Protein AF-0000000072248519 (afdb_homodimer)

Secondary structure (DSSP, 8-state):
-----------GGGGTTSTTSSS-HHHHHHHHHHHHHHHHHHHTTSHHHHTS-HHHHHHHHHT-EEEEE-TT-EEE-TTPPP-EEEEEEEEEEEEEEE-TTS-EEEEEEEETT-EE-HHHHHHTPPPSSEEEEEEEEEEEEEEHHHHHHHHHT-HHHHHHHHHHHHHHHHHHHHHHTTTTTS-HHHHHHHHHHHHHHHH----SS-----B---HHHHHHHTTS-HHHHHHHHHHHHHTTSEEEETTEEEES-HHHHHHHTT-TTS-------/-----------GGGGTTSTTSSS-HHHHHHHHHHHHHHHHHHHTTSHHHHTS-HHHHHHHHHT-EEEEE-TT-EEE-TTPPP-EEEEEEEEEEEEEEE-TTS-EEEEEEEETT-EE-HHHHHHTPPPSSEEEEEEEEEEEEEEHHHHHHHHHT-HHHHHHHHHHHHHHHHHHHHHHTTTTT--HHHHHHHHHHHHHHHH----SS-----B---HHHHHHHTTS-HHHHHHHHHHHHHTTSEEEETTEEEES-HHHHHHHTT-TTS-------

Structure (mmCIF, N/CA/C/O backbone):
data_AF-0000000072248519-model_v1
#
loop_
_entity.id
_entity.type
_entity.pdbx_description
1 polymer 'Transcriptional regulator with cyclic nucleotide-binding domain'
#
loop_
_atom_site.group_PDB
_atom_site.id
_atom_site.type_symbol
_atom_site.label_atom_id
_atom_site.label_alt_id
_atom_site.label_comp_id
_atom_site.label_asym_id
_atom_site.label_entity_id
_atom_site.label_seq_id
_atom_site.pdbx_PDB_ins_code
_atom_site.Cartn_x
_atom_site.Cartn_y
_atom_site.Cartn_z
_atom_site.occupancy
_atom_site.B_iso_or_equiv
_atom_site.auth_seq_id
_atom_site.auth_comp_id
_atom_site.auth_asym_id
_atom_site.auth_atom_id
_atom_site.pdbx_PDB_model_num
ATOM 1 N N . MET A 1 1 ? 15.32 57.062 1.292 1 23.94 1 MET A N 1
ATOM 2 C CA . MET A 1 1 ? 16.125 56.094 2.018 1 23.94 1 MET A CA 1
ATOM 3 C C . MET A 1 1 ? 15.25 55.156 2.809 1 23.94 1 MET A C 1
ATOM 5 O O . MET A 1 1 ? 14.859 55.438 3.941 1 23.94 1 MET A O 1
ATOM 9 N N . LYS A 1 2 ? 14.32 54.531 2.275 1 28.53 2 LYS A N 1
ATOM 10 C CA . LYS A 1 2 ? 13.148 54.094 3.021 1 28.53 2 LYS A CA 1
ATOM 11 C C . LYS A 1 2 ? 13.492 52.938 3.969 1 28.53 2 LYS A C 1
ATOM 13 O O . LYS A 1 2 ? 14.141 51.969 3.568 1 28.53 2 LYS A O 1
ATOM 18 N N . ALA A 1 3 ? 13.492 53.094 5.32 1 28.67 3 ALA A N 1
ATOM 19 C CA . ALA A 1 3 ? 13.859 52.281 6.469 1 28.67 3 ALA A CA 1
ATOM 20 C C . ALA A 1 3 ? 13.156 50.938 6.43 1 28.67 3 ALA A C 1
ATOM 22 O O . ALA A 1 3 ? 11.922 50.875 6.422 1 28.67 3 ALA A O 1
ATOM 23 N N . SER A 1 4 ? 13.672 49.969 5.809 1 25.73 4 SER A N 1
ATOM 24 C CA . SER A 1 4 ? 13.078 48.688 5.457 1 25.73 4 SER A CA 1
ATOM 25 C C . SER A 1 4 ? 12.758 47.844 6.699 1 25.73 4 SER A C 1
ATOM 27 O O . SER A 1 4 ? 13.656 47.531 7.48 1 25.73 4 SER A O 1
ATOM 29 N N . SER A 1 5 ? 11.672 48.062 7.449 1 23.16 5 SER A N 1
ATOM 30 C CA . SER A 1 5 ? 11.273 47.562 8.766 1 23.16 5 SER A CA 1
ATOM 31 C C . SER A 1 5 ? 11.383 46.031 8.844 1 23.16 5 SER A C 1
ATOM 33 O O . SER A 1 5 ? 10.836 45.312 7.996 1 23.16 5 SER A O 1
ATOM 35 N N . ILE A 1 6 ? 12.398 45.469 9.414 1 23.28 6 ILE A N 1
ATOM 36 C CA . ILE A 1 6 ? 12.883 44.094 9.602 1 23.28 6 ILE A CA 1
ATOM 37 C C . ILE A 1 6 ? 11.898 43.312 10.469 1 23.28 6 ILE A C 1
ATOM 39 O O . ILE A 1 6 ? 11.648 43.688 11.617 1 23.28 6 ILE A O 1
ATOM 43 N N . ILE A 1 7 ? 10.836 42.781 9.992 1 24.09 7 ILE A N 1
ATOM 44 C CA . ILE A 1 7 ? 9.828 42.156 10.836 1 24.09 7 ILE A CA 1
ATOM 45 C C . ILE A 1 7 ? 10.438 40.938 11.531 1 24.09 7 ILE A C 1
ATOM 47 O O . ILE A 1 7 ? 10.922 40 10.867 1 24.09 7 ILE A O 1
ATOM 51 N N . GLU A 1 8 ? 10.891 41.031 12.797 1 21.33 8 GLU A N 1
ATOM 52 C CA . GLU A 1 8 ? 11.57 40.094 13.703 1 21.33 8 GLU A CA 1
ATOM 53 C C . GLU A 1 8 ? 10.664 38.938 14.086 1 21.33 8 GLU A C 1
ATOM 55 O O . GLU A 1 8 ? 9.508 39.125 14.453 1 21.33 8 GLU A O 1
ATOM 60 N N . PHE A 1 9 ? 10.906 37.781 13.641 1 23.11 9 PHE A N 1
ATOM 61 C CA . PHE A 1 9 ? 10.156 36.562 13.883 1 23.11 9 PHE A CA 1
ATOM 62 C C . PHE A 1 9 ? 10.43 36.031 15.289 1 23.11 9 PHE A C 1
ATOM 64 O O . PHE A 1 9 ? 11.539 35.562 15.586 1 23.11 9 PHE A O 1
ATOM 71 N N . ARG A 1 10 ? 9.898 36.656 16.375 1 23.86 10 ARG A N 1
ATOM 72 C CA . ARG A 1 10 ? 10.141 36.281 17.766 1 23.86 10 ARG A CA 1
ATOM 73 C C . ARG A 1 10 ? 9.609 34.875 18.062 1 23.86 10 ARG A C 1
ATOM 75 O O . ARG A 1 10 ? 8.555 34.5 17.547 1 23.86 10 ARG A O 1
ATOM 82 N N . ASN A 1 11 ? 10.414 34.062 18.516 1 23.41 11 ASN A N 1
ATOM 83 C CA . ASN A 1 11 ? 10.297 32.688 18.969 1 23.41 11 ASN A CA 1
ATOM 84 C C . ASN A 1 11 ? 9.305 32.531 20.109 1 23.41 11 ASN A C 1
ATOM 86 O O . ASN A 1 11 ? 9.547 33.031 21.219 1 23.41 11 ASN A O 1
ATOM 90 N N . PRO A 1 12 ? 7.977 32.656 20.062 1 24.48 12 PRO A N 1
ATOM 91 C CA . PRO A 1 12 ? 7.141 32.781 21.25 1 24.48 12 PRO A CA 1
ATOM 92 C C . PRO A 1 12 ? 7.164 31.531 22.125 1 24.48 12 PRO A C 1
ATOM 94 O O . PRO A 1 12 ? 6.27 31.344 22.953 1 24.48 12 PRO A O 1
ATOM 97 N N . ILE A 1 13 ? 8.234 30.797 22.266 1 26.22 13 ILE A N 1
ATOM 98 C CA . ILE A 1 13 ? 8.266 29.531 22.984 1 26.22 13 ILE A CA 1
ATOM 99 C C . ILE A 1 13 ? 7.996 29.766 24.469 1 26.22 13 ILE A C 1
ATOM 101 O O . ILE A 1 13 ? 7.363 28.953 25.125 1 26.22 13 ILE A O 1
ATOM 105 N N . SER A 1 14 ? 8.562 30.781 25.141 1 23.7 14 SER A N 1
ATOM 106 C CA . SER A 1 14 ? 8.859 30.797 26.562 1 23.7 14 SER A CA 1
ATOM 107 C C . SER A 1 14 ? 7.578 30.812 27.406 1 23.7 14 SER A C 1
ATOM 109 O O . SER A 1 14 ? 7.582 30.375 28.547 1 23.7 14 SER A O 1
ATOM 111 N N . LYS A 1 15 ? 6.59 31.531 26.969 1 27.16 15 LYS A N 1
ATOM 112 C CA . LYS A 1 15 ? 5.699 31.984 28.031 1 27.16 15 LYS A CA 1
ATOM 113 C C . LYS A 1 15 ? 4.738 30.891 28.453 1 27.16 15 LYS A C 1
ATOM 115 O O . LYS A 1 15 ? 3.938 31.078 29.375 1 27.16 15 LYS A O 1
ATOM 120 N N . TYR A 1 16 ? 4.508 29.812 27.734 1 26.91 16 TYR A N 1
ATOM 121 C CA . TYR A 1 16 ? 3.236 29.188 28.062 1 26.91 16 TYR A CA 1
ATOM 122 C C . TYR A 1 16 ? 3.402 28.188 29.203 1 26.91 16 TYR A C 1
ATOM 124 O O . TYR A 1 16 ? 3.297 26.969 29 1 26.91 16 TYR A O 1
ATOM 132 N N . GLN A 1 17 ? 4.496 28.188 30.016 1 25.94 17 GLN A N 1
ATOM 133 C CA . GLN A 1 17 ? 4.68 27.297 31.172 1 25.94 17 GLN A CA 1
ATOM 134 C C . GLN A 1 17 ? 3.49 27.375 32.125 1 25.94 17 GLN A C 1
ATOM 136 O O . GLN A 1 17 ? 3.018 26.344 32.594 1 25.94 17 GLN A O 1
ATOM 141 N N . ASN A 1 18 ? 3.359 28.531 32.906 1 27.77 18 ASN A N 1
ATOM 142 C CA . ASN A 1 18 ? 2.9 28.578 34.281 1 27.77 18 ASN A CA 1
ATOM 143 C C . ASN A 1 18 ? 1.386 28.422 34.406 1 27.77 18 ASN A C 1
ATOM 145 O O . ASN A 1 18 ? 0.864 28.031 35.438 1 27.77 18 ASN A O 1
ATOM 149 N N . ASP A 1 19 ? 0.563 29.266 33.594 1 29.28 19 ASP A N 1
ATOM 150 C CA . ASP A 1 19 ? -0.68 29.75 34.188 1 29.28 19 ASP A CA 1
ATOM 151 C C . ASP A 1 19 ? -1.777 28.688 34.094 1 29.28 19 ASP A C 1
ATOM 153 O O . ASP A 1 19 ? -2.965 29.016 34.062 1 29.28 19 ASP A O 1
ATOM 157 N N . PHE A 1 20 ? -1.558 27.406 33.75 1 29.73 20 PHE A N 1
ATOM 158 C CA . PHE A 1 20 ? -2.732 26.562 33.594 1 29.73 20 PHE A CA 1
ATOM 159 C C . PHE A 1 20 ? -3.455 26.359 34.906 1 29.73 20 PHE A C 1
ATOM 161 O O . PHE A 1 20 ? -4.328 25.484 35 1 29.73 20 PHE A O 1
ATOM 168 N N . ASP A 1 21 ? -2.975 26.828 35.938 1 32 21 ASP A N 1
ATOM 169 C CA . ASP A 1 21 ? -3.6 26.359 37.188 1 32 21 ASP A CA 1
ATOM 170 C C . ASP A 1 21 ? -5.082 26.719 37.219 1 32 21 ASP A C 1
ATOM 172 O O . ASP A 1 21 ? -5.926 25.875 37.5 1 32 21 ASP A O 1
ATOM 176 N N . GLY A 1 22 ? -5.547 27.891 37.906 1 33.5 22 GLY A N 1
ATOM 177 C CA . GLY A 1 22 ? -6.75 28.172 38.656 1 33.5 22 GLY A CA 1
ATOM 178 C C . GLY A 1 22 ? -7.957 28.469 37.812 1 33.5 22 GLY A C 1
ATOM 179 O O . GLY A 1 22 ? -9.062 27.984 38.062 1 33.5 22 GLY A O 1
ATOM 180 N N . GLY A 1 23 ? -8.195 29.688 37.031 1 34.47 23 GLY A N 1
ATOM 181 C CA . GLY A 1 23 ? -9.336 30.391 36.469 1 34.47 23 GLY A CA 1
ATOM 182 C C . GLY A 1 23 ? -9.688 29.938 35.062 1 34.47 23 GLY A C 1
ATOM 183 O O . GLY A 1 23 ? -10.391 30.641 34.344 1 34.47 23 GLY A O 1
ATOM 184 N N . GLN A 1 24 ? -9.023 28.953 34.094 1 37.66 24 GLN A N 1
ATOM 185 C CA . GLN A 1 24 ? -8.734 28.547 32.719 1 37.66 24 GLN A CA 1
ATOM 186 C C . GLN A 1 24 ? -9.734 27.5 32.25 1 37.66 24 GLN A C 1
ATOM 188 O O . GLN A 1 24 ? -9.578 26.938 31.156 1 37.66 24 GLN A O 1
ATOM 193 N N . SER A 1 25 ? -10.859 27.031 32.594 1 43.28 25 SER A N 1
ATOM 194 C CA . SER A 1 25 ? -11.906 26.078 32.281 1 43.28 25 SER A CA 1
ATOM 195 C C . SER A 1 25 ? -12.656 26.469 31 1 43.28 25 SER A C 1
ATOM 197 O O . SER A 1 25 ? -12.938 25.609 30.156 1 43.28 25 SER A O 1
ATOM 199 N N . SER A 1 26 ? -13.109 27.641 30.797 1 45.44 26 SER A N 1
ATOM 200 C CA . SER A 1 26 ? -13.953 28.062 29.688 1 45.44 26 SER A CA 1
ATOM 201 C C . SER A 1 26 ? -13.172 28.078 28.375 1 45.44 26 SER A C 1
ATOM 203 O O . SER A 1 26 ? -13.695 27.688 27.328 1 45.44 26 SER A O 1
ATOM 205 N N . ASP A 1 27 ? -12.023 28.625 28.328 1 43.19 27 ASP A N 1
ATOM 206 C CA . ASP A 1 27 ? -11.219 28.766 27.125 1 43.19 27 ASP A CA 1
ATOM 207 C C . ASP A 1 27 ? -10.812 27.391 26.578 1 43.19 27 ASP A C 1
ATOM 209 O O . ASP A 1 27 ? -10.758 27.203 25.359 1 43.19 27 ASP A O 1
ATOM 213 N N . HIS A 1 28 ? -10.57 26.438 27.5 1 47.78 28 HIS A N 1
ATOM 214 C CA . HIS A 1 28 ? -10.234 25.094 27.078 1 47.78 28 HIS A CA 1
ATOM 215 C C . HIS A 1 28 ? -11.406 24.438 26.344 1 47.78 28 HIS A C 1
ATOM 217 O O . HIS A 1 28 ? -11.211 23.719 25.359 1 47.78 28 HIS A O 1
ATOM 223 N N . GLN A 1 29 ? -12.625 24.781 26.812 1 54.34 29 GLN A N 1
ATOM 224 C CA . GLN A 1 29 ? -13.82 24.219 26.188 1 54.34 29 GLN A CA 1
ATOM 225 C C . GLN A 1 29 ? -14.023 24.797 24.781 1 54.34 29 GLN A C 1
ATOM 227 O O . GLN A 1 29 ? -14.391 24.078 23.859 1 54.34 29 GLN A O 1
ATOM 232 N N . ILE A 1 30 ? -13.812 26.141 24.641 1 50.31 30 ILE A N 1
ATOM 233 C CA . ILE A 1 30 ? -14 26.812 23.344 1 50.31 30 ILE A CA 1
ATOM 234 C C . ILE A 1 30 ? -12.961 26.297 22.359 1 50.31 30 ILE A C 1
ATOM 236 O O . ILE A 1 30 ? -13.281 26.016 21.203 1 50.31 30 ILE A O 1
ATOM 240 N N . ILE A 1 31 ? -11.727 26.234 22.672 1 56.53 31 ILE A N 1
ATOM 241 C CA . ILE A 1 31 ? -10.648 25.781 21.797 1 56.53 31 ILE A CA 1
ATOM 242 C C . ILE A 1 31 ? -10.883 24.328 21.406 1 56.53 31 ILE A C 1
ATOM 244 O O . ILE A 1 31 ? -10.703 23.969 20.234 1 56.53 31 ILE A O 1
ATOM 248 N N . THR A 1 32 ? -11.414 23.578 22.375 1 69.38 32 THR A N 1
ATOM 249 C CA . THR A 1 32 ? -11.727 22.203 22.047 1 69.38 32 THR A CA 1
ATOM 250 C C . THR A 1 32 ? -12.867 22.125 21.031 1 69.38 32 THR A C 1
ATOM 252 O O . THR A 1 32 ? -12.828 21.297 20.109 1 69.38 32 THR A O 1
ATOM 255 N N . ASN A 1 33 ? -13.648 23.188 21.172 1 77.62 33 ASN A N 1
ATOM 256 C CA . ASN A 1 33 ? -14.797 23.203 20.266 1 77.62 33 ASN A CA 1
ATOM 257 C C . ASN A 1 33 ? -14.375 23.531 18.828 1 77.62 33 ASN A C 1
ATOM 259 O O . ASN A 1 33 ? -14.891 22.938 17.875 1 77.62 33 ASN A O 1
ATOM 263 N N . GLU A 1 34 ? -13.398 24.484 18.75 1 85.31 34 GLU A N 1
ATOM 264 C CA . GLU A 1 34 ? -12.922 24.859 17.422 1 85.31 34 GLU A CA 1
ATOM 265 C C . GLU A 1 34 ? -12.266 23.672 16.719 1 85.31 34 GLU A C 1
ATOM 267 O O . GLU A 1 34 ? -12.492 23.438 15.531 1 85.31 34 GLU A O 1
ATOM 272 N N . PHE A 1 35 ? -11.547 22.984 17.484 1 87.31 35 PHE A N 1
ATOM 273 C CA . PHE A 1 35 ? -10.836 21.844 16.906 1 87.31 35 PHE A CA 1
ATOM 274 C C . PHE A 1 35 ? -11.805 20.703 16.594 1 87.31 35 PHE A C 1
ATOM 276 O O . PHE A 1 35 ? -11.609 19.969 15.617 1 87.31 35 PHE A O 1
ATOM 283 N N . ILE A 1 36 ? -12.828 20.625 17.344 1 87.5 36 ILE A N 1
ATOM 284 C CA . ILE A 1 36 ? -13.844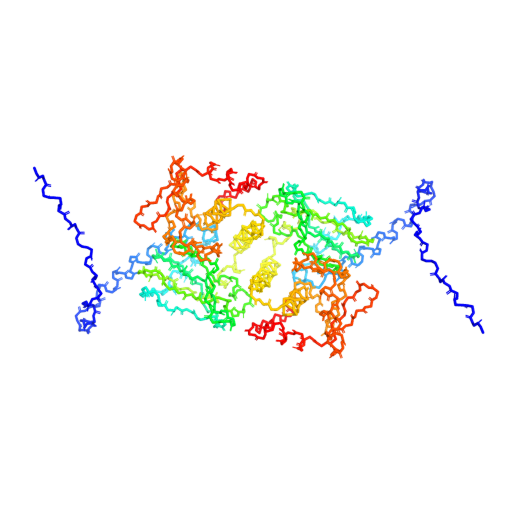 19.625 17.047 1 87.5 36 ILE A CA 1
ATOM 285 C C . ILE A 1 36 ? -14.539 19.969 15.734 1 87.5 36 ILE A C 1
ATOM 287 O O . ILE A 1 36 ? -14.75 19.094 14.883 1 87.5 36 ILE A O 1
ATOM 291 N N . HIS A 1 37 ? -14.812 21.234 15.539 1 87.38 37 HIS A N 1
ATOM 292 C CA . HIS A 1 37 ? -15.43 21.672 14.297 1 87.38 37 HIS A CA 1
ATOM 293 C C . HIS A 1 37 ? -14.5 21.438 13.109 1 87.38 37 HIS A C 1
ATOM 295 O O . HIS A 1 37 ? -14.945 21.016 12.039 1 87.38 37 HIS A O 1
ATOM 301 N N . LYS A 1 38 ? -13.289 21.766 13.289 1 85.31 38 LYS A N 1
ATOM 302 C CA . LYS A 1 38 ? -12.305 21.516 12.25 1 85.31 38 LYS A CA 1
ATOM 303 C C . LYS A 1 38 ? -12.219 20.031 11.914 1 85.31 38 LYS A C 1
ATOM 305 O O . LYS A 1 38 ? -12.109 19.656 10.742 1 85.31 38 LYS A O 1
ATOM 310 N N . SER A 1 39 ? -12.266 19.188 12.945 1 88 39 SER A N 1
ATOM 311 C CA . SER A 1 39 ? -12.258 17.75 12.742 1 88 39 SER A CA 1
ATOM 312 C C . SER A 1 39 ? -13.43 17.297 11.883 1 88 39 SER A C 1
ATOM 314 O O . SER A 1 39 ? -13.266 16.5 10.961 1 88 39 SER A O 1
ATOM 316 N N . ILE A 1 40 ? -14.531 17.875 12.195 1 85.44 40 ILE A N 1
ATOM 317 C CA . ILE A 1 40 ? -15.75 17.516 11.469 1 85.44 40 ILE A CA 1
ATOM 318 C C . ILE A 1 40 ? -15.609 17.922 10 1 85.44 40 ILE A C 1
ATOM 320 O O . ILE A 1 40 ? -15.938 17.141 9.102 1 85.44 40 ILE A O 1
ATOM 324 N N . ARG A 1 41 ? -15.117 19.094 9.766 1 81.75 41 ARG A N 1
ATOM 325 C CA . ARG A 1 41 ? -14.938 19.594 8.406 1 81.75 41 ARG A CA 1
ATOM 326 C C . ARG A 1 41 ? -14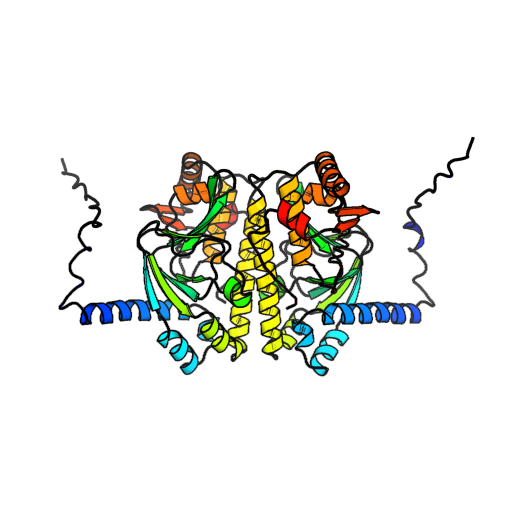.008 18.688 7.605 1 81.75 41 ARG A C 1
ATOM 328 O O . ARG A 1 41 ? -14.297 18.359 6.453 1 81.75 41 ARG A O 1
ATOM 335 N N . ILE A 1 42 ? -12.953 18.25 8.172 1 77.44 42 ILE A N 1
ATOM 336 C CA . ILE A 1 42 ? -11.984 17.391 7.516 1 77.44 42 ILE A CA 1
ATOM 337 C C . ILE A 1 42 ? -12.609 16.031 7.242 1 77.44 42 ILE A C 1
ATOM 339 O O . ILE A 1 42 ? -12.508 15.492 6.133 1 77.44 42 ILE A O 1
ATOM 343 N N . LEU A 1 43 ? -13.281 15.531 8.266 1 81.75 43 LEU A N 1
ATOM 344 C CA . LEU A 1 43 ? -13.891 14.211 8.148 1 81.75 43 LEU A CA 1
ATOM 345 C C . LEU A 1 43 ? -14.93 14.188 7.035 1 81.75 43 LEU A C 1
ATOM 347 O O . LEU A 1 43 ? -15.055 13.195 6.32 1 81.75 43 LEU A O 1
ATOM 351 N N . GLU A 1 44 ? -15.531 15.305 6.844 1 78.38 44 GLU A N 1
ATOM 352 C CA . GLU A 1 44 ? -16.609 15.383 5.855 1 78.38 44 GLU A CA 1
ATOM 353 C C . GLU A 1 44 ? -16.047 15.32 4.438 1 78.38 44 GLU A C 1
ATOM 355 O O . GLU A 1 44 ? -16.797 15.062 3.486 1 78.38 44 GLU A O 1
ATOM 360 N N . ASN A 1 45 ? -14.82 15.477 4.301 1 73.12 45 ASN A N 1
ATOM 361 C CA . ASN A 1 45 ? -14.188 15.383 2.99 1 73.12 45 ASN A CA 1
ATOM 362 C C . ASN A 1 45 ? -13.945 13.938 2.586 1 73.12 45 ASN A C 1
ATOM 364 O O . ASN A 1 45 ? -13.648 13.648 1.425 1 73.12 45 ASN A O 1
ATOM 368 N N . TYR A 1 46 ? -14.094 13.07 3.52 1 76.38 46 TYR A N 1
ATOM 369 C CA . TYR A 1 46 ? -13.875 11.656 3.242 1 76.38 46 TYR A CA 1
ATOM 370 C C . TYR A 1 46 ? -15.195 10.945 2.953 1 76.38 46 TYR A C 1
ATOM 372 O O . TYR A 1 46 ? -16.125 11.016 3.748 1 76.38 46 TYR A O 1
ATOM 380 N N . GLN A 1 47 ? -15.258 10.234 1.825 1 78.44 47 GLN A N 1
ATOM 381 C CA . GLN A 1 47 ? -16.469 9.539 1.402 1 78.44 47 GLN A CA 1
ATOM 382 C C . GLN A 1 47 ? -16.922 8.539 2.465 1 78.44 47 GLN A C 1
ATOM 384 O O . GLN A 1 47 ? -18.125 8.305 2.621 1 78.44 47 GLN A O 1
ATOM 389 N N . VAL A 1 48 ? -16 8.016 3.213 1 81.81 48 VAL A N 1
ATOM 390 C CA . VAL A 1 48 ? -16.328 7.09 4.289 1 81.81 48 VAL A CA 1
ATOM 391 C C . VAL A 1 48 ? -17.25 7.773 5.297 1 81.81 48 VAL A C 1
ATOM 393 O O . VAL A 1 48 ? -18.234 7.184 5.746 1 81.81 48 VAL A O 1
ATOM 396 N N . ILE A 1 49 ? -16.938 9 5.605 1 80.5 49 ILE A N 1
ATOM 397 C CA . ILE A 1 49 ? -17.719 9.734 6.602 1 80.5 49 ILE A CA 1
ATOM 398 C C . ILE A 1 49 ? -19.047 10.18 5.996 1 80.5 49 ILE A C 1
ATOM 400 O O . ILE A 1 49 ? -20.078 10.125 6.656 1 80.5 49 ILE A O 1
ATOM 404 N N . GLN A 1 50 ? -18.969 10.555 4.742 1 83.25 50 GLN A N 1
ATOM 405 C CA . GLN A 1 50 ? -20.172 10.984 4.051 1 83.25 50 GLN A CA 1
ATOM 406 C C . GLN A 1 50 ? -21.203 9.852 3.986 1 83.25 50 GLN A C 1
ATOM 408 O O . GLN A 1 50 ? -22.406 10.109 3.926 1 83.25 50 GLN A O 1
ATOM 413 N N . SER A 1 51 ? -20.781 8.672 4.039 1 87.38 51 SER A N 1
ATOM 414 C CA . SER A 1 51 ? -21.641 7.508 3.902 1 87.38 51 SER A CA 1
ATOM 415 C C . SER A 1 51 ? -22.266 7.125 5.238 1 87.38 51 SER A C 1
ATOM 417 O O . SER A 1 51 ? -23.172 6.289 5.289 1 87.38 51 SER A O 1
ATOM 419 N N . LEU A 1 52 ? -21.859 7.734 6.281 1 90.75 52 LEU A N 1
ATOM 420 C CA . LEU A 1 52 ? -22.359 7.402 7.613 1 90.75 52 LEU A CA 1
ATOM 421 C C . LEU A 1 52 ? -23.656 8.141 7.914 1 90.75 52 LEU A C 1
ATOM 423 O O . LEU A 1 52 ? -23.875 9.25 7.406 1 90.75 52 LEU A O 1
ATOM 427 N N . SER A 1 53 ? -24.484 7.531 8.719 1 92.5 53 SER A N 1
ATOM 428 C CA . SER A 1 53 ? -25.672 8.211 9.234 1 92.5 53 SER A CA 1
ATOM 429 C C . SER A 1 53 ? -25.297 9.305 10.227 1 92.5 53 SER A C 1
ATOM 431 O O . SER A 1 53 ? -24.172 9.344 10.727 1 92.5 53 SER A O 1
ATOM 433 N N . ASN A 1 54 ? -26.25 10.172 10.516 1 91.38 54 ASN A N 1
ATOM 434 C CA . ASN A 1 54 ? -26.031 11.234 11.484 1 91.38 54 ASN A CA 1
ATOM 435 C C . ASN A 1 54 ? -25.703 10.664 12.867 1 91.38 54 ASN A C 1
ATOM 437 O O . ASN A 1 54 ? -24.875 11.219 13.586 1 91.38 54 ASN A O 1
ATOM 441 N N . THR A 1 55 ? -26.375 9.562 13.211 1 93.31 55 THR A N 1
ATOM 442 C CA . THR A 1 55 ? -26.125 8.922 14.5 1 93.31 55 THR A CA 1
ATOM 443 C C . THR A 1 55 ? -24.703 8.375 14.562 1 93.31 55 THR A C 1
ATOM 445 O O . THR A 1 55 ? -24.016 8.531 15.57 1 93.31 55 THR A O 1
ATOM 448 N N . GLU A 1 56 ? -24.25 7.75 13.508 1 92.88 56 GLU A N 1
ATOM 449 C CA . GLU A 1 56 ? -22.891 7.199 13.422 1 92.88 56 GLU A CA 1
ATOM 450 C C . GLU A 1 56 ? -21.844 8.305 13.477 1 92.88 56 GLU A C 1
ATOM 452 O O . GLU A 1 56 ? -20.844 8.18 14.18 1 92.88 56 GLU A O 1
ATOM 457 N N . LYS A 1 57 ? -22.094 9.398 12.734 1 92.38 57 LYS A N 1
ATOM 458 C CA . LYS A 1 57 ? -21.203 10.555 12.766 1 92.38 57 LYS A CA 1
ATOM 459 C C . LYS A 1 57 ? -21.094 11.133 14.18 1 92.38 57 LYS A C 1
ATOM 461 O O . LYS A 1 57 ? -20 11.422 14.656 1 92.38 57 LYS A O 1
ATOM 466 N N . SER A 1 58 ? -22.234 11.25 14.805 1 92.38 58 SER A N 1
ATOM 467 C CA . SER A 1 58 ? -22.281 11.797 16.156 1 92.38 58 SER A CA 1
ATOM 468 C C . SER A 1 58 ? -21.484 10.93 17.125 1 92.38 58 SER A C 1
ATOM 470 O O . SER A 1 58 ? -20.812 11.445 18.016 1 92.38 58 SER A O 1
ATOM 472 N N . THR A 1 59 ? -21.578 9.656 16.984 1 93.25 59 THR A N 1
ATOM 473 C CA . THR A 1 59 ? -20.844 8.727 17.828 1 93.25 59 THR A CA 1
ATOM 474 C C . THR A 1 59 ? -19.328 8.953 17.688 1 93.25 59 THR A C 1
ATOM 476 O O . THR A 1 59 ? -18.625 9 18.688 1 93.25 59 THR A O 1
ATOM 479 N N . LEU A 1 60 ? -18.859 9.109 16.469 1 93.81 60 LEU A N 1
ATOM 480 C CA . LEU A 1 60 ? -17.438 9.336 16.234 1 93.81 60 LEU A CA 1
ATOM 481 C C . LEU A 1 60 ? -16.984 10.672 16.844 1 93.81 60 LEU A C 1
ATOM 483 O O . LEU A 1 60 ? -15.969 10.734 17.531 1 93.81 60 LEU A O 1
ATOM 487 N N . ILE A 1 61 ? -17.797 11.688 16.625 1 91.5 61 ILE A N 1
ATOM 488 C CA . ILE A 1 61 ? -17.453 13.047 17.047 1 91.5 61 ILE A CA 1
ATOM 489 C C . ILE A 1 61 ? -17.391 13.102 18.578 1 91.5 61 ILE A C 1
ATOM 491 O O . ILE A 1 61 ? -16.5 13.758 19.141 1 91.5 61 ILE A O 1
ATOM 495 N N . GLN A 1 62 ? -18.266 12.375 19.219 1 92.69 62 GLN A N 1
ATOM 496 C CA . GLN A 1 62 ? -18.359 12.391 20.688 1 92.69 62 GLN A CA 1
ATOM 497 C C . GLN A 1 62 ? -17.125 11.766 21.312 1 92.69 62 GLN A C 1
ATOM 499 O O . GLN A 1 62 ? -16.828 11.992 22.484 1 92.69 62 GLN A O 1
ATOM 504 N N . HIS A 1 63 ? -16.375 11.008 20.609 1 94.75 63 HIS A N 1
ATOM 505 C CA . HIS A 1 63 ? -15.258 10.281 21.203 1 94.75 63 HIS A CA 1
ATOM 506 C C . HIS A 1 63 ? -13.922 10.859 20.734 1 94.75 63 HIS A C 1
ATOM 508 O O . HIS A 1 63 ? -12.867 10.281 21 1 94.75 63 HIS A O 1
ATOM 514 N N . LEU A 1 64 ? -13.984 12.023 20.047 1 94.25 64 LEU A N 1
ATOM 515 C CA . LEU A 1 64 ? -12.766 12.68 19.594 1 94.25 64 LEU A CA 1
ATOM 516 C C . LEU A 1 64 ? -11.992 13.266 20.766 1 94.25 64 LEU A C 1
ATOM 518 O O . LEU A 1 64 ? -12.578 13.859 21.672 1 94.25 64 LEU A O 1
ATOM 522 N N . LYS A 1 65 ? -10.734 13.07 20.797 1 95.12 65 LYS A N 1
ATOM 523 C CA . LYS A 1 65 ? -9.82 13.703 21.75 1 95.12 65 LYS A CA 1
ATOM 524 C C . LYS A 1 65 ? -8.766 14.531 21.031 1 95.12 65 LYS A C 1
ATOM 526 O O . LYS A 1 65 ? -8.055 14.016 20.172 1 95.12 65 LYS A O 1
ATOM 531 N N . ILE A 1 66 ? -8.68 15.781 21.438 1 95.25 66 ILE A N 1
ATOM 532 C CA . ILE A 1 66 ? -7.758 16.703 20.781 1 95.25 66 ILE A CA 1
ATOM 533 C C . ILE A 1 66 ? -6.457 16.781 21.578 1 95.25 66 ILE A C 1
ATOM 535 O O . ILE A 1 66 ? -6.48 16.922 22.812 1 95.25 66 ILE A O 1
ATOM 539 N N . ARG A 1 67 ? -5.316 16.609 20.922 1 96.44 67 ARG A N 1
ATOM 540 C CA . ARG A 1 67 ? -4.004 16.75 21.531 1 96.44 67 ARG A CA 1
ATOM 541 C C . ARG A 1 67 ? -3.105 17.672 20.719 1 96.44 67 ARG A C 1
ATOM 543 O O . ARG A 1 67 ? -3.131 17.656 19.484 1 96.44 67 ARG A O 1
ATOM 550 N N . LYS A 1 68 ? -2.311 18.406 21.406 1 94.88 68 LYS A N 1
ATOM 551 C CA . LYS A 1 68 ? -1.362 19.328 20.781 1 94.88 68 LYS A CA 1
ATOM 552 C C . LYS A 1 68 ? 0.076 18.875 21.016 1 94.88 68 LYS A C 1
ATOM 554 O O . LYS A 1 68 ? 0.408 18.344 22.078 1 94.88 68 LYS A O 1
ATOM 559 N N . TYR A 1 69 ? 0.868 19.078 20.078 1 94.69 69 TYR A N 1
ATOM 560 C CA . TYR A 1 69 ? 2.271 18.672 20.125 1 94.69 69 TYR A CA 1
ATOM 561 C C . TYR A 1 69 ? 3.178 19.812 19.672 1 94.69 69 TYR A C 1
ATOM 563 O O . TYR A 1 69 ? 2.803 20.594 18.781 1 94.69 69 TYR A O 1
ATOM 571 N N . TYR A 1 70 ? 4.387 19.859 20.234 1 91.44 70 TYR A N 1
ATOM 572 C CA . TYR A 1 70 ? 5.371 20.844 19.797 1 91.44 70 TYR A CA 1
ATOM 573 C C . TYR A 1 70 ? 6.227 20.297 18.672 1 91.44 70 TYR A C 1
ATOM 575 O O . TYR A 1 70 ? 6.246 19.094 18.422 1 91.44 70 TYR A O 1
ATOM 583 N N . HIS A 1 71 ? 6.91 21.188 18.047 1 86 71 HIS A N 1
ATOM 584 C CA . HIS A 1 71 ? 7.797 20.828 16.953 1 86 71 HIS A CA 1
ATOM 585 C C . HIS A 1 71 ? 8.805 19.766 17.375 1 86 71 HIS A C 1
ATOM 587 O O . HIS A 1 71 ? 9.422 19.891 18.438 1 86 71 HIS A O 1
ATOM 593 N N . ASN A 1 72 ? 8.883 18.703 16.609 1 86.38 72 ASN A N 1
ATOM 594 C CA . ASN A 1 72 ? 9.859 17.625 16.734 1 86.38 72 ASN A CA 1
ATOM 595 C C . ASN A 1 72 ? 9.531 16.719 17.922 1 86.38 72 ASN A C 1
ATOM 597 O O . ASN A 1 72 ? 10.359 15.891 18.312 1 86.38 72 ASN A O 1
ATOM 601 N N . GLN A 1 73 ? 8.359 16.938 18.438 1 93.94 73 GLN A N 1
ATOM 602 C CA . GLN A 1 73 ? 7.922 16.016 19.484 1 93.94 73 GLN A CA 1
ATOM 603 C C . GLN A 1 73 ? 7.512 14.664 18.891 1 93.94 73 GLN A C 1
ATOM 605 O O . GLN A 1 73 ? 6.766 14.609 17.922 1 93.94 73 GLN A O 1
ATOM 610 N N . THR A 1 74 ? 8.016 13.609 19.484 1 96.19 74 THR A N 1
ATOM 611 C CA . THR A 1 74 ? 7.621 12.266 19.062 1 96.19 74 THR A CA 1
ATOM 612 C C . THR A 1 74 ? 6.242 11.914 19.609 1 96.19 74 THR A C 1
ATOM 614 O O . THR A 1 74 ? 6.023 11.945 20.812 1 96.19 74 THR A O 1
ATOM 617 N N . ILE A 1 75 ? 5.395 11.641 18.734 1 97.12 75 ILE A N 1
ATOM 618 C CA . ILE A 1 75 ? 4.027 11.289 19.109 1 97.12 75 ILE A CA 1
ATOM 619 C C . ILE A 1 75 ? 3.918 9.781 19.312 1 97.12 75 ILE A C 1
ATOM 621 O O . ILE A 1 75 ? 3.35 9.32 20.297 1 97.12 75 ILE A O 1
ATOM 625 N N . TYR A 1 76 ? 4.336 9.031 18.328 1 97.06 76 TYR A N 1
ATOM 626 C CA . TYR A 1 76 ? 4.438 7.574 18.375 1 97.06 76 TYR A CA 1
ATOM 627 C C . TYR A 1 76 ? 5.836 7.113 17.984 1 97.06 76 TYR A C 1
ATOM 629 O O . TYR A 1 76 ? 6.477 7.723 17.125 1 97.06 76 TYR A O 1
ATOM 637 N N . ASN A 1 77 ? 6.215 6.047 18.625 1 94.5 77 ASN A N 1
ATOM 638 C CA . ASN A 1 77 ? 7.465 5.406 18.234 1 94.5 77 ASN A CA 1
ATOM 639 C C . ASN A 1 77 ? 7.219 4.211 17.312 1 94.5 77 ASN A C 1
ATOM 641 O O . ASN A 1 77 ? 6.164 3.576 17.391 1 94.5 77 ASN A O 1
ATOM 645 N N . GLN A 1 78 ? 8.172 4.055 16.516 1 90.12 78 GLN A N 1
ATOM 646 C CA . GLN A 1 78 ? 8.133 2.83 15.727 1 90.12 78 GLN A CA 1
ATOM 647 C C . GLN A 1 78 ? 7.895 1.609 16.609 1 90.12 78 GLN A C 1
ATOM 649 O O . GLN A 1 78 ? 8.445 1.515 17.703 1 90.12 78 GLN A O 1
ATOM 654 N N . ASN A 1 79 ? 6.977 0.69 16.156 1 88.88 79 ASN A N 1
ATOM 655 C CA . ASN A 1 79 ? 6.664 -0.584 16.797 1 88.88 79 ASN A CA 1
ATOM 656 C C . ASN A 1 79 ? 5.711 -0.402 17.969 1 88.88 79 ASN A C 1
ATOM 658 O O . ASN A 1 79 ? 5.328 -1.376 18.625 1 88.88 79 ASN A O 1
ATOM 662 N N . ASP A 1 80 ? 5.398 0.841 18.25 1 93 80 ASP A N 1
ATOM 663 C CA . ASP A 1 80 ? 4.324 1.042 19.219 1 93 80 ASP A CA 1
ATOM 664 C C . ASP A 1 80 ? 3.008 0.464 18.703 1 93 80 ASP A C 1
ATOM 666 O O . ASP A 1 80 ? 2.756 0.459 17.5 1 93 80 ASP A O 1
ATOM 670 N N . PRO A 1 81 ? 2.252 -0.046 19.625 1 94.5 81 PRO A N 1
ATOM 671 C CA . PRO A 1 81 ? 0.898 -0.406 19.188 1 94.5 81 PRO A CA 1
ATOM 672 C C . PRO A 1 81 ? 0.079 0.802 18.75 1 94.5 81 PRO A C 1
ATOM 674 O O . PRO A 1 81 ? 0.205 1.886 19.312 1 94.5 81 PRO A O 1
ATOM 677 N N . CYS A 1 82 ? -0.669 0.644 17.734 1 94.75 82 CYS A N 1
ATOM 678 C CA . CYS A 1 82 ? -1.546 1.701 17.25 1 94.75 82 CYS A CA 1
ATOM 679 C C . CYS A 1 82 ? -2.951 1.555 17.812 1 94.75 82 CYS A C 1
ATOM 681 O O . CYS A 1 82 ? -3.619 0.544 17.578 1 94.75 82 CYS A O 1
ATOM 683 N N . THR A 1 83 ? -3.441 2.523 18.5 1 95 83 THR A N 1
ATOM 684 C CA . THR A 1 83 ? -4.738 2.395 19.156 1 95 83 THR A CA 1
ATOM 685 C C . THR A 1 83 ? -5.738 3.387 18.578 1 95 83 THR A C 1
ATOM 687 O O . THR A 1 83 ? -6.949 3.234 18.75 1 95 83 THR A O 1
ATOM 690 N N . ASP A 1 84 ? -5.211 4.395 17.906 1 97 84 ASP A N 1
ATOM 691 C CA . ASP A 1 84 ? -6.113 5.461 17.484 1 97 84 ASP A CA 1
ATOM 692 C C . ASP A 1 84 ? -5.957 5.758 15.992 1 97 84 ASP A C 1
ATOM 694 O O . ASP A 1 84 ? -4.859 5.637 15.438 1 97 84 ASP A O 1
ATOM 698 N N . ILE A 1 85 ? -7.066 6.062 15.398 1 96.56 85 ILE A N 1
ATOM 699 C CA . ILE A 1 85 ? -7.07 6.793 14.133 1 96.56 85 ILE A CA 1
ATOM 700 C C . ILE A 1 85 ? -6.766 8.266 14.391 1 96.56 85 ILE A C 1
ATOM 702 O O . ILE A 1 85 ? -7.289 8.859 15.336 1 96.56 85 ILE A O 1
ATOM 706 N N . ASN A 1 86 ? -5.934 8.852 13.562 1 95.81 86 ASN A N 1
ATOM 707 C CA . ASN A 1 86 ? -5.543 10.242 13.758 1 95.81 86 ASN A CA 1
ATOM 708 C C . ASN A 1 86 ? -6.035 11.125 12.617 1 95.81 86 ASN A C 1
ATOM 710 O O . ASN A 1 86 ? -5.93 10.758 11.445 1 95.81 86 ASN A O 1
ATOM 714 N N . ILE A 1 87 ? -6.555 12.211 12.953 1 91.19 87 ILE A N 1
ATOM 715 C CA . ILE A 1 87 ? -6.883 13.281 12.023 1 91.19 87 ILE A CA 1
ATOM 716 C C . ILE A 1 87 ? -5.961 14.477 12.266 1 91.19 87 ILE A C 1
ATOM 718 O O . ILE A 1 87 ? -5.992 15.086 13.336 1 91.19 87 ILE A O 1
ATOM 722 N N . LEU A 1 88 ? -5.152 14.789 11.305 1 87.88 88 LEU A N 1
ATOM 723 C CA . LEU A 1 88 ? -4.242 15.914 11.453 1 87.88 88 LEU A CA 1
ATOM 724 C C . LEU A 1 88 ? -4.961 17.234 11.188 1 87.88 88 LEU A C 1
ATOM 726 O O . LEU A 1 88 ? -5.348 17.516 10.055 1 87.88 88 LEU A O 1
ATOM 730 N N . LEU A 1 89 ? -5.098 18.031 12.195 1 87.81 89 LEU A N 1
ATOM 731 C CA . LEU A 1 89 ? -5.879 19.25 12.078 1 87.81 89 LEU A CA 1
ATOM 732 C C . LEU A 1 89 ? -4.992 20.422 11.68 1 87.81 89 LEU A C 1
ATOM 734 O O . LEU A 1 89 ? -5.391 21.266 10.875 1 87.81 89 LEU A O 1
ATOM 738 N N . GLU A 1 90 ? -3.82 20.5 12.297 1 82.06 90 GLU A N 1
ATOM 739 C CA . GLU A 1 90 ? -2.82 21.531 12.039 1 82.06 90 GLU A CA 1
ATOM 740 C C . GLU A 1 90 ? -1.411 20.953 12.039 1 82.06 90 GLU A C 1
ATOM 742 O O . GLU A 1 90 ? -1.163 19.922 12.656 1 82.06 90 GLU A O 1
ATOM 747 N N . GLY A 1 91 ? -0.55 21.688 11.297 1 81.31 91 GLY A N 1
ATOM 748 C CA . GLY A 1 91 ? 0.829 21.219 11.25 1 81.31 91 GLY A CA 1
ATOM 749 C C . GLY A 1 91 ? 1.041 20.062 10.297 1 81.31 91 GLY A C 1
ATOM 750 O O . GLY A 1 91 ? 0.375 19.969 9.266 1 81.31 91 GLY A O 1
ATOM 751 N N . ALA A 1 92 ? 2.113 19.219 10.617 1 78.06 92 ALA A N 1
ATOM 752 C CA . ALA A 1 92 ? 2.451 18.078 9.789 1 78.06 92 ALA A CA 1
ATOM 753 C C . ALA A 1 92 ? 3.115 16.984 10.617 1 78.06 92 ALA A C 1
ATOM 755 O O . ALA A 1 92 ? 3.49 17.203 11.773 1 78.06 92 ALA A O 1
ATOM 756 N N . LEU A 1 93 ? 3.137 15.852 10.039 1 84.69 93 LEU A N 1
ATOM 757 C CA . LEU A 1 93 ? 3.832 14.734 10.664 1 84.69 93 LEU A CA 1
ATOM 758 C C . LEU A 1 93 ? 4.977 14.242 9.781 1 84.69 93 LEU A C 1
ATOM 760 O O . LEU A 1 93 ? 4.828 14.156 8.555 1 84.69 93 LEU A O 1
ATOM 764 N N . LYS A 1 94 ? 6.035 14.109 10.445 1 80.62 94 LYS A N 1
ATOM 765 C CA . LYS A 1 94 ? 7.145 13.398 9.82 1 80.62 94 LYS A CA 1
ATOM 766 C C . LYS A 1 94 ? 7.125 11.914 10.18 1 80.62 94 LYS A C 1
ATOM 768 O O . LYS A 1 94 ? 7.164 11.555 11.359 1 80.62 94 LYS A O 1
ATOM 773 N N . LEU A 1 95 ? 6.98 11.055 9.164 1 84.44 95 LEU A N 1
ATOM 774 C CA . LEU A 1 95 ? 7.023 9.609 9.367 1 84.44 95 LEU A CA 1
ATOM 775 C C . LEU A 1 95 ? 8.359 9.039 8.906 1 84.44 95 LEU A C 1
ATOM 777 O O . LEU A 1 95 ? 8.797 9.297 7.785 1 84.44 95 LEU A O 1
ATOM 781 N N . GLY A 1 96 ? 9.008 8.297 9.812 1 80.44 96 GLY A N 1
ATOM 782 C CA . GLY A 1 96 ? 10.305 7.715 9.5 1 80.44 96 GLY A CA 1
ATOM 783 C C . GLY A 1 96 ? 10.789 6.734 10.555 1 80.44 96 GLY A C 1
ATOM 784 O O . GLY A 1 96 ? 10.008 6.281 11.391 1 80.44 96 GLY A O 1
ATOM 785 N N . TRP A 1 97 ? 11.992 6.355 10.336 1 79.75 97 TRP A N 1
ATOM 786 C CA . TRP A 1 97 ? 12.586 5.414 11.273 1 79.75 97 TRP A CA 1
ATOM 787 C C . TRP A 1 97 ? 14.102 5.594 11.336 1 79.75 97 TRP A C 1
ATOM 789 O O . TRP A 1 97 ? 14.703 6.191 10.438 1 79.75 97 TRP A O 1
ATOM 799 N N . SER A 1 98 ? 14.625 5.129 12.438 1 76.38 98 SER A N 1
ATOM 800 C CA . SER A 1 98 ? 16.078 5.109 12.594 1 76.38 98 SER A CA 1
ATOM 801 C C . SER A 1 98 ? 16.688 3.869 11.945 1 76.38 98 SER A C 1
ATOM 803 O O . SER A 1 98 ? 16.172 2.76 12.117 1 76.38 98 SER A O 1
ATOM 805 N N . THR A 1 99 ? 17.688 4.098 11.148 1 65 99 THR A N 1
ATOM 806 C CA . THR A 1 99 ? 18.375 2.975 10.508 1 65 99 THR A CA 1
ATOM 807 C C . THR A 1 99 ? 19.359 2.324 11.461 1 65 99 THR A C 1
ATOM 809 O O . THR A 1 99 ? 19.672 2.887 12.516 1 65 99 THR A O 1
ATOM 812 N N . SER A 1 100 ? 19.859 1.152 11.078 1 63.09 100 SER A N 1
ATOM 813 C CA . SER A 1 100 ? 20.828 0.432 11.898 1 63.09 100 SER A CA 1
ATOM 814 C C . SER A 1 100 ? 22.141 1.192 11.984 1 63.09 100 SER A C 1
ATOM 816 O O . SER A 1 100 ? 22.891 1.033 12.953 1 63.09 100 SER A O 1
ATOM 818 N N . GLN A 1 101 ? 22.406 1.97 11.07 1 58.88 101 GLN A N 1
ATOM 819 C CA . GLN A 1 101 ? 23.641 2.729 11.039 1 58.88 101 GLN A CA 1
ATOM 820 C C . GLN A 1 101 ? 23.516 4.02 11.844 1 58.88 101 GLN A C 1
ATOM 822 O O . GLN A 1 101 ? 24.438 4.852 11.844 1 58.88 101 GLN A O 1
ATOM 827 N N . GLY A 1 102 ? 22.375 4.203 12.445 1 63.88 102 GLY A N 1
ATOM 828 C CA . GLY A 1 102 ? 22.188 5.371 13.297 1 63.88 102 GLY A CA 1
ATOM 829 C C . GLY A 1 102 ? 21.641 6.57 12.547 1 63.88 102 GLY A C 1
ATOM 830 O O . GLY A 1 102 ? 21.5 7.652 13.109 1 63.88 102 GLY A O 1
ATOM 831 N N . LYS A 1 103 ? 21.438 6.457 11.344 1 65.94 103 LYS A N 1
ATOM 832 C CA . LYS A 1 103 ? 20.844 7.527 10.555 1 65.94 103 LYS A CA 1
ATOM 833 C C . LYS A 1 103 ? 19.312 7.449 10.586 1 65.94 103 LYS A C 1
ATOM 835 O O . LYS A 1 103 ? 18.75 6.387 10.859 1 65.94 103 LYS A O 1
ATOM 840 N N . TYR A 1 104 ? 18.688 8.664 10.414 1 72.31 104 TYR A N 1
ATOM 841 C CA . TYR A 1 104 ? 17.234 8.703 10.375 1 72.31 104 TYR A CA 1
ATOM 842 C C . TYR A 1 104 ? 16.719 8.773 8.945 1 72.31 104 TYR A C 1
ATOM 844 O O . TYR A 1 104 ? 17.156 9.625 8.164 1 72.31 104 TYR A O 1
ATOM 852 N N . HIS A 1 105 ? 15.812 7.859 8.602 1 71.5 105 HIS A N 1
ATOM 853 C CA . HIS A 1 105 ? 15.18 7.836 7.289 1 71.5 105 HIS A CA 1
ATOM 854 C C . HIS A 1 105 ? 13.75 8.367 7.355 1 71.5 105 HIS A C 1
ATOM 856 O O . HIS A 1 105 ? 12.906 7.812 8.055 1 71.5 105 HIS A O 1
ATOM 862 N N . THR A 1 106 ? 13.547 9.438 6.625 1 71.44 106 THR A N 1
ATOM 863 C CA . THR A 1 106 ? 12.195 9.992 6.531 1 71.44 106 THR A CA 1
ATOM 864 C C . THR A 1 106 ? 11.445 9.391 5.348 1 71.44 106 THR A C 1
ATOM 866 O O . THR A 1 106 ? 11.906 9.484 4.203 1 71.44 106 THR A O 1
ATOM 869 N N . ASP A 1 107 ? 10.375 8.734 5.582 1 72.5 107 ASP A N 1
ATOM 870 C CA . ASP A 1 107 ? 9.57 8.102 4.543 1 72.5 107 ASP A CA 1
ATOM 871 C C . ASP A 1 107 ? 8.641 9.117 3.877 1 72.5 107 ASP A C 1
ATOM 873 O O . ASP A 1 107 ? 8.562 9.18 2.648 1 72.5 107 ASP A O 1
ATOM 877 N N . ILE A 1 108 ? 7.895 9.883 4.695 1 68.94 108 ILE A N 1
ATOM 878 C CA . ILE A 1 108 ? 6.918 10.812 4.137 1 68.94 108 ILE A CA 1
ATOM 879 C C . ILE A 1 108 ? 6.57 11.883 5.168 1 68.94 108 ILE A C 1
ATOM 881 O O . ILE A 1 108 ? 6.758 11.68 6.371 1 68.94 108 ILE A O 1
ATOM 885 N N . PHE A 1 109 ? 6.148 13.039 4.664 1 67.38 109 PHE A N 1
ATOM 886 C CA . PHE A 1 109 ? 5.5 14.055 5.488 1 67.38 109 PHE A CA 1
ATOM 887 C C . PHE A 1 109 ? 3.992 14.055 5.262 1 67.38 109 PHE A C 1
ATOM 889 O O . PHE A 1 109 ? 3.531 14.055 4.117 1 67.38 109 PHE A O 1
ATOM 896 N N . VAL A 1 110 ? 3.281 14 6.309 1 76.56 110 VAL A N 1
ATOM 897 C CA . VAL A 1 110 ? 1.823 14 6.234 1 76.56 110 VAL A CA 1
ATOM 898 C C . VAL A 1 110 ? 1.287 15.375 6.613 1 76.56 110 VAL A C 1
ATOM 900 O O . VAL A 1 110 ? 1.473 15.828 7.746 1 76.56 110 VAL A O 1
ATOM 903 N N . PRO A 1 111 ? 0.648 16.031 5.73 1 67.88 111 PRO A N 1
ATOM 904 C CA . PRO A 1 111 ? 0.118 17.359 6.027 1 67.88 111 PRO A CA 1
ATOM 905 C C . PRO A 1 111 ? -1.196 17.312 6.805 1 67.88 111 PRO A C 1
ATOM 907 O O . PRO A 1 111 ? -1.818 16.25 6.91 1 67.88 111 PRO A O 1
ATOM 910 N N . SER A 1 112 ? -1.619 18.516 7.297 1 77.62 112 SER A N 1
ATOM 911 C CA . SER A 1 112 ? -2.938 18.641 7.91 1 77.62 112 SER A CA 1
ATOM 912 C C . SER A 1 112 ? -4.043 18.281 6.922 1 77.62 112 SER A C 1
ATOM 914 O O . SER A 1 112 ? -3.863 18.406 5.711 1 77.62 112 SER A O 1
ATOM 916 N N . GLY A 1 113 ? -5.184 17.781 7.504 1 75.69 113 GLY A N 1
ATOM 917 C CA . GLY A 1 113 ? -6.309 17.375 6.676 1 75.69 113 GLY A CA 1
ATOM 918 C C . GLY A 1 113 ? -6.316 15.891 6.363 1 75.69 113 GLY A C 1
ATOM 919 O O . GLY A 1 113 ? -7.277 15.375 5.785 1 75.69 113 GLY A O 1
ATOM 920 N N . THR A 1 114 ? -5.301 15.227 6.824 1 80.56 114 THR A N 1
ATOM 921 C CA . THR A 1 114 ? -5.141 13.828 6.449 1 80.56 114 THR A CA 1
ATOM 922 C C . THR A 1 114 ? -5.625 12.914 7.57 1 80.56 114 THR A C 1
ATOM 924 O O . THR A 1 114 ? -5.395 13.188 8.75 1 80.56 114 THR A O 1
ATOM 927 N N . LEU A 1 115 ? -6.336 11.898 7.191 1 88.31 115 LEU A N 1
ATOM 928 C CA . LEU A 1 115 ? -6.73 10.805 8.07 1 88.31 115 LEU A CA 1
ATOM 929 C C . LEU A 1 115 ? -5.75 9.641 7.961 1 88.31 115 LEU A C 1
ATOM 931 O O . LEU A 1 115 ? -5.535 9.102 6.875 1 88.31 115 LEU A O 1
ATOM 935 N N . ILE A 1 116 ? -5.16 9.25 9.156 1 91.38 116 ILE A N 1
ATOM 936 C CA . ILE A 1 116 ? -4.121 8.227 9.047 1 91.38 116 ILE A CA 1
ATOM 937 C C . ILE A 1 116 ? -4.359 7.133 10.086 1 91.38 116 ILE A C 1
ATOM 939 O O . ILE A 1 116 ? -5.266 7.238 10.914 1 91.38 116 ILE A O 1
ATOM 943 N N . ASN A 1 117 ? -3.566 5.988 9.969 1 95.31 117 ASN A N 1
ATOM 944 C CA . ASN A 1 117 ? -3.459 4.875 10.906 1 95.31 117 ASN A CA 1
ATOM 945 C C . ASN A 1 117 ? -4.637 3.914 10.773 1 95.31 117 ASN A C 1
ATOM 947 O O . ASN A 1 117 ? -4.949 3.176 11.703 1 95.31 117 ASN A O 1
ATOM 951 N N . ILE A 1 118 ? -5.266 3.93 9.633 1 94.31 118 ILE A N 1
ATOM 952 C CA . ILE A 1 118 ? -6.336 2.967 9.391 1 94.31 118 ILE A CA 1
ATOM 953 C C . ILE A 1 118 ? -5.742 1.572 9.211 1 94.31 118 ILE A C 1
ATOM 955 O O . ILE A 1 118 ? -6.223 0.604 9.805 1 94.31 118 ILE A O 1
ATOM 959 N N . VAL A 1 119 ? -4.656 1.511 8.461 1 93.56 119 VAL A N 1
ATOM 960 C CA . VAL A 1 119 ? -4.051 0.231 8.109 1 93.56 119 VAL A CA 1
ATOM 961 C C . VAL A 1 119 ? -3.586 -0.488 9.375 1 93.56 119 VAL A C 1
ATOM 963 O O . VAL A 1 119 ? -3.953 -1.642 9.609 1 93.56 119 VAL A O 1
ATOM 966 N N . PRO A 1 120 ? -2.836 0.151 10.242 1 94.31 120 PRO A N 1
ATOM 967 C CA . PRO A 1 120 ? -2.422 -0.576 11.445 1 94.31 120 PRO A CA 1
ATOM 968 C C . PRO A 1 120 ? -3.598 -0.946 12.344 1 94.31 120 PRO A C 1
ATOM 970 O O . PRO A 1 120 ? -3.561 -1.976 13.023 1 94.31 120 PRO A O 1
ATOM 973 N N . ILE A 1 121 ? -4.605 -0.194 12.383 1 96 121 ILE A N 1
ATOM 974 C CA . ILE A 1 121 ? -5.777 -0.502 13.195 1 96 121 ILE A CA 1
ATOM 975 C C . ILE A 1 121 ? -6.469 -1.749 12.648 1 96 121 ILE A C 1
ATOM 977 O O . ILE A 1 121 ? -6.844 -2.643 13.406 1 96 121 ILE A O 1
ATOM 981 N N . VAL A 1 122 ? -6.66 -1.808 11.344 1 94.06 122 VAL A N 1
ATOM 982 C CA . VAL A 1 122 ? -7.355 -2.918 10.703 1 94.06 122 VAL A CA 1
ATOM 983 C C . VAL A 1 122 ? -6.539 -4.199 10.852 1 94.06 122 VAL A C 1
ATOM 985 O O . VAL A 1 122 ? -7.09 -5.27 11.109 1 94.06 122 VAL A O 1
ATOM 988 N N . THR A 1 123 ? -5.215 -4.02 10.68 1 89.19 123 THR A N 1
ATOM 989 C CA . THR A 1 123 ? -4.355 -5.199 10.703 1 89.19 123 THR A CA 1
ATOM 990 C C . THR A 1 123 ? -4.031 -5.605 12.133 1 89.19 123 THR A C 1
ATOM 992 O O . THR A 1 123 ? -3.662 -6.754 12.391 1 89.19 123 THR A O 1
ATOM 995 N N . GLY A 1 124 ? -4.09 -4.629 13.023 1 90.75 124 GLY A N 1
ATOM 996 C CA . GLY A 1 124 ? -3.67 -4.871 14.391 1 90.75 124 GLY A CA 1
ATOM 997 C C . GLY A 1 124 ? -2.162 -4.953 14.547 1 90.75 124 GLY A C 1
ATOM 998 O O . GLY A 1 124 ? -1.663 -5.469 15.547 1 90.75 124 GLY A O 1
ATOM 999 N N . GLN A 1 125 ? -1.463 -4.512 13.609 1 86.25 125 GLN A N 1
ATOM 1000 C CA . GLN A 1 125 ? -0.004 -4.531 13.633 1 86.25 125 GLN A CA 1
ATOM 1001 C C . GLN A 1 125 ? 0.554 -3.242 14.227 1 86.25 125 GLN A C 1
ATOM 1003 O O . GLN A 1 125 ? -0.117 -2.207 14.219 1 86.25 125 GLN A O 1
ATOM 1008 N N . PRO A 1 126 ? 1.755 -3.295 14.742 1 90.69 126 PRO A N 1
ATOM 1009 C CA . PRO A 1 126 ? 2.369 -2.088 15.297 1 90.69 126 PRO A CA 1
ATOM 1010 C C . PRO A 1 126 ? 2.725 -1.061 14.227 1 90.69 126 PRO A C 1
ATOM 1012 O O . PRO A 1 126 ? 2.701 -1.375 13.031 1 90.69 126 PRO A O 1
ATOM 1015 N N . LEU A 1 127 ? 2.992 0.103 14.656 1 92.56 127 LEU A N 1
ATOM 1016 C CA . LEU A 1 127 ? 3.359 1.185 13.75 1 92.56 127 LEU A CA 1
ATOM 1017 C C . LEU A 1 127 ? 4.711 0.912 13.102 1 92.56 127 LEU A C 1
ATOM 1019 O O . LEU A 1 127 ? 5.637 0.433 13.758 1 92.56 127 LEU A O 1
ATOM 1023 N N . LEU A 1 128 ? 4.84 1.256 11.844 1 85.19 128 LEU A N 1
ATOM 1024 C CA . LEU A 1 128 ? 6.07 1.025 11.094 1 85.19 128 LEU A CA 1
ATOM 1025 C C . LEU A 1 128 ? 7.02 2.211 11.234 1 85.19 128 LEU A C 1
ATOM 1027 O O . LEU A 1 128 ? 8.227 2.078 11 1 85.19 128 LEU A O 1
ATOM 1031 N N . HIS A 1 129 ? 6.434 3.355 11.562 1 87.31 129 HIS A N 1
ATOM 1032 C CA . HIS A 1 129 ? 7.211 4.59 11.578 1 87.31 129 HIS A CA 1
ATOM 1033 C C . HIS A 1 129 ? 7.105 5.297 12.922 1 87.31 129 HIS A C 1
ATOM 1035 O O . HIS A 1 129 ? 6.117 5.129 13.641 1 87.31 129 HIS A O 1
ATOM 1041 N N . ASP A 1 130 ? 8.156 6.059 13.203 1 90.88 130 ASP A N 1
ATOM 1042 C CA . ASP A 1 130 ? 7.965 7.145 14.156 1 90.88 130 ASP A CA 1
ATOM 1043 C C . ASP A 1 130 ? 7.043 8.219 13.594 1 90.88 130 ASP A C 1
ATOM 1045 O O . ASP A 1 130 ? 7.074 8.5 12.391 1 90.88 130 ASP A O 1
ATOM 1049 N N . HIS A 1 131 ? 6.254 8.703 14.43 1 94.56 131 HIS A N 1
ATOM 1050 C CA . HIS A 1 131 ? 5.469 9.891 14.109 1 94.56 131 HIS A CA 1
ATOM 1051 C C . HIS A 1 131 ? 5.988 11.109 14.859 1 94.56 131 HIS A C 1
ATOM 1053 O O . HIS A 1 131 ? 5.855 11.195 16.078 1 94.56 131 HIS A O 1
ATOM 1059 N N . ILE A 1 132 ? 6.547 12.039 14.164 1 90.5 132 ILE A N 1
ATOM 1060 C CA . ILE A 1 132 ? 7.172 13.195 14.797 1 90.5 132 ILE A CA 1
ATOM 1061 C C . ILE A 1 132 ? 6.477 14.477 14.336 1 90.5 132 ILE A C 1
ATOM 1063 O O . ILE A 1 132 ? 6.32 14.703 13.133 1 90.5 132 ILE A O 1
ATOM 1067 N N . ALA A 1 133 ? 6.105 15.281 15.266 1 92.19 133 ALA A N 1
ATOM 1068 C CA . ALA A 1 133 ? 5.41 16.516 14.945 1 92.19 133 ALA A CA 1
ATOM 1069 C C . ALA A 1 133 ? 6.344 17.516 14.258 1 92.19 133 ALA A C 1
ATOM 1071 O O . ALA A 1 133 ? 7.5 17.672 14.664 1 92.19 133 ALA A O 1
ATOM 1072 N N . GLN A 1 134 ? 5.871 18.016 13.203 1 80.69 134 GLN A N 1
ATOM 1073 C CA . GLN A 1 134 ? 6.562 19.109 12.523 1 80.69 134 GLN A CA 1
ATOM 1074 C C . GLN A 1 134 ? 5.797 20.422 12.672 1 80.69 134 GLN A C 1
ATOM 1076 O O . GLN A 1 134 ? 4.684 20.562 12.156 1 80.69 134 GLN A O 1
ATOM 1081 N N . GLY A 1 135 ? 6.43 21.453 13.336 1 79.5 135 GLY A N 1
ATOM 1082 C CA . GLY A 1 135 ? 5.703 22.656 13.719 1 79.5 135 GLY A CA 1
ATOM 1083 C C . GLY A 1 135 ? 4.703 22.422 14.836 1 79.5 135 GLY A C 1
ATOM 1084 O O . GLY A 1 135 ? 4.727 21.375 15.484 1 79.5 135 GLY A O 1
ATOM 1085 N N . ARG A 1 136 ? 3.92 23.469 15.078 1 85.06 136 ARG A N 1
ATOM 1086 C CA . ARG A 1 136 ? 2.795 23.281 15.992 1 85.06 136 ARG A CA 1
ATOM 1087 C C . ARG A 1 136 ? 1.751 22.344 15.391 1 85.06 136 ARG A C 1
ATOM 1089 O O . ARG A 1 136 ? 1.112 22.672 14.391 1 85.06 136 ARG A O 1
ATOM 1096 N N . THR A 1 137 ? 1.646 21.172 15.945 1 89.25 137 THR A N 1
ATOM 1097 C CA . THR A 1 137 ? 0.803 20.125 15.367 1 89.25 137 THR A CA 1
ATOM 1098 C C . THR A 1 137 ? -0.371 19.812 16.297 1 89.25 137 THR A C 1
ATOM 1100 O O . THR A 1 137 ? -0.198 19.703 17.516 1 89.25 137 THR A O 1
ATOM 1103 N N . VAL A 1 138 ? -1.574 19.828 15.781 1 92.31 138 VAL A N 1
ATOM 1104 C CA . VAL A 1 138 ? -2.787 19.469 16.5 1 92.31 138 VAL A CA 1
ATOM 1105 C C . VAL A 1 138 ? -3.426 18.234 15.859 1 92.31 138 VAL A C 1
ATOM 1107 O O . VAL A 1 138 ? -3.652 18.219 14.648 1 92.31 138 VAL A O 1
ATOM 1110 N N . ILE A 1 139 ? -3.705 17.203 16.656 1 95.44 139 ILE A N 1
ATOM 1111 C CA . ILE A 1 139 ? -4.246 15.953 16.141 1 95.44 139 ILE A CA 1
ATOM 1112 C C . ILE A 1 139 ? -5.531 15.602 16.891 1 95.44 139 ILE A C 1
ATOM 1114 O O . ILE A 1 139 ? -5.586 15.695 18.125 1 95.44 139 ILE A O 1
ATOM 1118 N N . ALA A 1 140 ? -6.57 15.336 16.172 1 95.12 140 ALA A N 1
ATOM 1119 C CA . ALA A 1 140 ? -7.754 14.703 16.75 1 95.12 140 ALA A CA 1
ATOM 1120 C C . ALA A 1 140 ? -7.625 13.18 16.734 1 95.12 140 ALA A C 1
ATOM 1122 O O . ALA A 1 140 ? -7.367 12.586 15.68 1 95.12 140 ALA A O 1
ATOM 1123 N N . ASN A 1 141 ? -7.797 12.562 17.859 1 96.69 141 ASN A N 1
ATOM 1124 C CA . ASN A 1 141 ? -7.66 11.117 18 1 96.69 141 ASN A CA 1
ATOM 1125 C C . ASN A 1 141 ? -9.016 10.445 18.172 1 96.69 141 ASN A C 1
ATOM 1127 O O . ASN A 1 141 ? -9.852 10.898 18.953 1 96.69 141 ASN A O 1
ATOM 1131 N N . LEU A 1 142 ? -9.25 9.453 17.422 1 96.12 142 LEU A N 1
ATOM 1132 C CA . LEU A 1 142 ? -10.43 8.602 17.5 1 96.12 142 LEU A CA 1
ATOM 1133 C C . LEU A 1 142 ? -10.047 7.16 17.812 1 96.12 142 LEU A C 1
ATOM 1135 O O . LEU A 1 142 ? -9.203 6.574 17.125 1 96.12 142 LEU A O 1
ATOM 1139 N N . PRO A 1 143 ? -10.625 6.59 18.875 1 97.19 143 PRO A N 1
ATOM 1140 C CA . PRO A 1 143 ? -10.297 5.191 19.141 1 97.19 143 PRO A CA 1
ATOM 1141 C C . PRO A 1 143 ? -10.508 4.289 17.938 1 97.19 143 PRO A C 1
ATOM 1143 O O . PRO A 1 143 ? -11.586 4.305 17.328 1 97.19 143 PRO A O 1
ATOM 1146 N N . GLY A 1 144 ? -9.469 3.531 17.578 1 97.12 144 GLY A N 1
ATOM 1147 C CA . GLY A 1 144 ? -9.484 2.709 16.375 1 97.12 144 GLY A CA 1
ATOM 1148 C C . GLY A 1 144 ? -10.609 1.687 16.375 1 97.12 144 GLY A C 1
ATOM 1149 O O . GLY A 1 144 ? -11.297 1.517 15.367 1 97.12 144 GLY A O 1
ATOM 1150 N N . GLN A 1 145 ? -10.789 1.021 17.484 1 95.62 145 GLN A N 1
ATOM 1151 C CA . GLN A 1 145 ? -11.812 -0.009 17.594 1 95.62 145 GLN A CA 1
ATOM 1152 C C . GLN A 1 145 ? -13.203 0.582 17.406 1 95.62 145 GLN A C 1
ATOM 1154 O O . GLN A 1 145 ? -14.055 -0.023 16.734 1 95.62 145 GLN A O 1
ATOM 1159 N N . LEU A 1 146 ? -13.453 1.733 17.969 1 95.69 146 LEU A N 1
ATOM 1160 C CA . LEU A 1 146 ? -14.734 2.41 17.781 1 95.69 146 LEU A CA 1
ATOM 1161 C C . LEU A 1 146 ? -14.984 2.738 16.312 1 95.69 146 LEU A C 1
ATOM 1163 O O . LEU A 1 146 ? -16.078 2.504 15.805 1 95.69 146 LEU A O 1
ATOM 1167 N N . PHE A 1 147 ? -13.984 3.32 15.703 1 95.88 147 PHE A N 1
ATOM 1168 C CA . PHE A 1 147 ? -14.07 3.641 14.281 1 95.88 147 PHE A CA 1
ATOM 1169 C C . PHE A 1 147 ? -14.422 2.4 13.469 1 95.88 147 PHE A C 1
ATOM 1171 O O . PHE A 1 147 ? -15.32 2.438 12.633 1 95.88 147 PHE A O 1
ATOM 1178 N N . MET A 1 148 ? -13.75 1.31 13.727 1 94.56 148 MET A N 1
ATOM 1179 C CA . MET A 1 148 ? -13.969 0.06 13 1 94.56 148 MET A CA 1
ATOM 1180 C C . MET A 1 148 ? -15.375 -0.469 13.242 1 94.56 148 MET A C 1
ATOM 1182 O O . MET A 1 148 ? -16.016 -0.96 12.312 1 94.56 148 MET A O 1
ATOM 1186 N N . ASP A 1 149 ? -15.852 -0.375 14.438 1 94.25 149 ASP A N 1
ATOM 1187 C CA . ASP A 1 149 ? -17.203 -0.833 14.766 1 94.25 149 ASP A CA 1
ATOM 1188 C C . ASP A 1 149 ? -18.25 -0.044 13.984 1 94.25 149 ASP A C 1
ATOM 1190 O O . ASP A 1 149 ? -19.203 -0.62 13.469 1 94.25 149 ASP A O 1
ATOM 1194 N N . VAL A 1 150 ? -18.078 1.203 13.906 1 93.75 150 VAL A N 1
ATOM 1195 C CA . VAL A 1 150 ? -19.016 2.074 13.219 1 93.75 150 VAL A CA 1
ATOM 1196 C C . VAL A 1 150 ? -19.016 1.749 11.727 1 93.75 150 VAL A C 1
ATOM 1198 O O . VAL A 1 150 ? -20.078 1.605 11.117 1 93.75 150 VAL A O 1
ATOM 1201 N N . ILE A 1 151 ? -17.844 1.556 11.109 1 92.25 151 ILE A N 1
ATOM 1202 C CA . ILE A 1 151 ? -17.75 1.39 9.656 1 92.25 151 ILE A CA 1
ATOM 1203 C C . ILE A 1 151 ? -18.188 -0.023 9.273 1 92.25 151 ILE A C 1
ATOM 1205 O O . ILE A 1 151 ? -18.766 -0.23 8.203 1 92.25 151 ILE A O 1
ATOM 1209 N N . ARG A 1 152 ? -17.875 -0.994 10.109 1 90.31 152 ARG A N 1
ATOM 1210 C CA . ARG A 1 152 ? -18.188 -2.383 9.789 1 90.31 152 ARG A CA 1
ATOM 1211 C C . ARG A 1 152 ? -19.688 -2.6 9.711 1 90.31 152 ARG A C 1
ATOM 1213 O O . ARG A 1 152 ? -20.156 -3.514 9.031 1 90.31 152 ARG A O 1
ATOM 1220 N N . ASN A 1 153 ? -20.438 -1.762 10.359 1 87.94 153 ASN A N 1
ATOM 1221 C CA . ASN A 1 153 ? -21.891 -1.897 10.391 1 87.94 153 ASN A CA 1
ATOM 1222 C C . ASN A 1 153 ? -22.562 -1.129 9.25 1 87.94 153 ASN A C 1
ATOM 1224 O O . ASN A 1 153 ? -23.781 -1.089 9.156 1 87.94 153 ASN A O 1
ATOM 1228 N N . ASN A 1 154 ? -21.812 -0.527 8.453 1 90.62 154 ASN A N 1
ATOM 1229 C CA . ASN A 1 154 ? -22.266 0.239 7.289 1 90.62 154 ASN A CA 1
ATOM 1230 C C . ASN A 1 154 ? -21.484 -0.143 6.035 1 90.62 154 ASN A C 1
ATOM 1232 O O . ASN A 1 154 ? -20.359 0.332 5.828 1 90.62 154 ASN A O 1
ATOM 1236 N N . ALA A 1 155 ? -22.094 -0.927 5.199 1 89.56 155 ALA A N 1
ATOM 1237 C CA . ALA A 1 155 ? -21.422 -1.499 4.039 1 89.56 155 ALA A CA 1
ATOM 1238 C C . ALA A 1 155 ? -20.875 -0.404 3.123 1 89.56 155 ALA A C 1
ATOM 1240 O O . ALA A 1 155 ? -19.797 -0.533 2.566 1 89.56 155 ALA A O 1
ATOM 1241 N N . ASP A 1 156 ? -21.625 0.671 2.977 1 89.5 156 ASP A N 1
ATOM 1242 C CA . ASP A 1 156 ? -21.188 1.773 2.125 1 89.5 156 ASP A CA 1
ATOM 1243 C C . ASP A 1 156 ? -19.938 2.441 2.693 1 89.5 156 ASP A C 1
ATOM 1245 O O . ASP A 1 156 ? -19 2.734 1.954 1 89.5 156 ASP A O 1
ATOM 1249 N N . ALA A 1 157 ? -19.969 2.672 3.961 1 91.62 157 ALA A N 1
ATOM 1250 C CA . ALA A 1 157 ? -18.797 3.27 4.613 1 91.62 157 ALA A CA 1
ATOM 1251 C C . ALA A 1 157 ? -17.594 2.348 4.527 1 91.62 157 ALA A C 1
ATOM 1253 O O . ALA A 1 157 ? -16.469 2.801 4.258 1 91.62 157 ALA A O 1
ATOM 1254 N N . LEU A 1 158 ? -17.844 1.085 4.75 1 93.44 158 LEU A N 1
ATOM 1255 C CA . LEU A 1 158 ? -16.781 0.093 4.68 1 93.44 158 LEU A CA 1
ATOM 1256 C C . LEU A 1 158 ? -16.156 0.064 3.289 1 93.44 158 LEU A C 1
ATOM 1258 O O . LEU A 1 158 ? -14.93 0.021 3.156 1 93.44 158 LEU A O 1
ATOM 1262 N N . PHE A 1 159 ? -16.953 0.135 2.322 1 92.06 159 PHE A N 1
ATOM 1263 C CA . PHE A 1 159 ? -16.453 0.154 0.951 1 92.06 159 PHE A CA 1
ATOM 1264 C C . PHE A 1 159 ? -15.633 1.41 0.689 1 92.06 159 PHE A C 1
ATOM 1266 O O . PHE A 1 159 ? -14.625 1.359 -0.013 1 92.06 159 PHE A O 1
ATOM 1273 N N . MET A 1 160 ? -16.062 2.49 1.179 1 89.69 160 MET A N 1
ATOM 1274 C CA . MET A 1 160 ? -15.352 3.74 0.951 1 89.69 160 MET A CA 1
ATOM 1275 C C . MET A 1 160 ? -13.992 3.717 1.639 1 89.69 160 MET A C 1
ATOM 1277 O O . MET A 1 160 ? -13.023 4.297 1.137 1 89.69 160 MET A O 1
ATOM 1281 N N . VAL A 1 161 ? -13.906 3.035 2.766 1 93.38 161 VAL A N 1
ATOM 1282 C CA . VAL A 1 161 ? -12.609 2.863 3.408 1 93.38 161 VAL A CA 1
ATOM 1283 C C . VAL A 1 161 ? -11.703 1.997 2.529 1 93.38 161 VAL A C 1
ATOM 1285 O O . VAL A 1 161 ? -10.523 2.309 2.342 1 93.38 161 VAL A O 1
ATOM 1288 N N . LEU A 1 162 ? -12.266 0.908 2.045 1 93.94 162 LEU A N 1
ATOM 1289 C CA . LEU A 1 162 ? -11.516 0.063 1.125 1 93.94 162 LEU A CA 1
ATOM 1290 C C . LEU A 1 162 ? -10.992 0.875 -0.053 1 93.94 162 LEU A C 1
ATOM 1292 O O . LEU A 1 162 ? -9.812 0.782 -0.4 1 93.94 162 LEU A O 1
ATOM 1296 N N . LYS A 1 163 ? -11.836 1.645 -0.639 1 90.5 163 LYS A N 1
ATOM 1297 C CA . LYS A 1 163 ? -11.461 2.479 -1.775 1 90.5 163 LYS A CA 1
ATOM 1298 C C . LYS A 1 163 ? -10.344 3.453 -1.396 1 90.5 163 LYS A C 1
ATOM 1300 O O . LYS A 1 163 ? -9.383 3.629 -2.148 1 90.5 163 LYS A O 1
ATOM 1305 N N . LEU A 1 164 ? -10.461 4.035 -0.308 1 87.25 164 LEU A N 1
ATOM 1306 C CA . LEU A 1 164 ? -9.453 4.973 0.18 1 87.25 164 LEU A CA 1
ATOM 1307 C C . LEU A 1 164 ? -8.094 4.293 0.296 1 87.25 164 LEU A C 1
ATOM 1309 O O . LEU A 1 164 ? -7.094 4.812 -0.204 1 87.25 164 LEU A O 1
ATOM 1313 N N . ILE A 1 165 ? -8.07 3.154 0.948 1 91.88 165 ILE A N 1
ATOM 1314 C CA . ILE A 1 165 ? -6.828 2.428 1.156 1 91.88 165 ILE A CA 1
ATOM 1315 C C . ILE A 1 165 ? -6.25 1.991 -0.189 1 91.88 165 ILE A C 1
ATOM 1317 O O . ILE A 1 165 ? -5.039 2.066 -0.407 1 91.88 165 ILE A O 1
ATOM 1321 N N . CYS A 1 166 ? -7.094 1.524 -1.062 1 90.94 166 CYS A N 1
ATOM 1322 C CA . CYS A 1 166 ? -6.641 1.095 -2.379 1 90.94 166 CYS A CA 1
ATOM 1323 C C . CYS A 1 166 ? -6.039 2.26 -3.156 1 90.94 166 CYS A C 1
ATOM 1325 O O . CYS A 1 166 ? -5.004 2.111 -3.807 1 90.94 166 CYS A O 1
ATOM 1327 N N . VAL A 1 167 ? -6.656 3.396 -3.133 1 83.75 167 VAL A N 1
ATOM 1328 C CA . VAL A 1 167 ? -6.156 4.582 -3.824 1 83.75 167 VAL A CA 1
ATOM 1329 C C . VAL A 1 167 ? -4.797 4.977 -3.25 1 83.75 167 VAL A C 1
ATOM 1331 O O . VAL A 1 167 ? -3.85 5.23 -4 1 83.75 167 VAL A O 1
ATOM 1334 N N . ARG A 1 168 ? -4.703 5 -1.977 1 82.38 168 ARG A N 1
ATOM 1335 C CA . ARG A 1 168 ? -3.439 5.352 -1.335 1 82.38 168 ARG A CA 1
ATOM 1336 C C . ARG A 1 168 ? -2.352 4.34 -1.68 1 82.38 168 ARG A C 1
ATOM 1338 O O . ARG A 1 168 ? -1.195 4.711 -1.893 1 82.38 168 ARG A O 1
ATOM 1345 N N . THR A 1 169 ? -2.744 3.115 -1.645 1 85.62 169 THR A N 1
ATOM 1346 C CA . THR A 1 169 ? -1.802 2.066 -2.016 1 85.62 169 THR A CA 1
ATOM 1347 C C . THR A 1 169 ? -1.312 2.262 -3.449 1 85.62 169 THR A C 1
ATOM 1349 O O . THR A 1 169 ? -0.117 2.135 -3.725 1 85.62 169 THR A O 1
ATOM 1352 N N . GLN A 1 170 ? -2.217 2.52 -4.305 1 82 170 GLN A N 1
ATOM 1353 C CA . GLN A 1 170 ? -1.882 2.773 -5.703 1 82 170 GLN A CA 1
ATOM 1354 C C . GLN A 1 170 ? -0.917 3.949 -5.832 1 82 170 GLN A C 1
ATOM 1356 O O . GLN A 1 170 ? 0.081 3.863 -6.551 1 82 170 GLN A O 1
ATOM 1361 N N . LEU A 1 171 ? -1.174 4.941 -5.176 1 71.62 171 LEU A N 1
ATOM 1362 C CA . LEU A 1 171 ? -0.339 6.141 -5.219 1 71.62 171 LEU A CA 1
ATOM 1363 C C . LEU A 1 171 ? 1.058 5.848 -4.68 1 71.62 171 LEU A C 1
ATOM 1365 O O . LEU A 1 171 ? 2.055 6.285 -5.258 1 71.62 171 LEU A O 1
ATOM 1369 N N . ASN A 1 172 ? 1.109 5.125 -3.59 1 75.44 172 ASN A N 1
ATOM 1370 C CA . ASN A 1 172 ? 2.395 4.75 -3.012 1 75.44 172 ASN A CA 1
ATOM 1371 C C . ASN A 1 172 ? 3.221 3.91 -3.982 1 75.44 172 ASN A C 1
ATOM 1373 O O . ASN A 1 172 ? 4.438 4.09 -4.086 1 75.44 172 ASN A O 1
ATOM 1377 N N . ARG A 1 173 ? 2.6 2.984 -4.594 1 75.5 173 ARG A N 1
ATOM 1378 C CA . ARG A 1 173 ? 3.297 2.115 -5.535 1 75.5 173 ARG A CA 1
ATOM 1379 C C . ARG A 1 173 ? 3.84 2.91 -6.715 1 75.5 173 ARG A C 1
ATOM 1381 O O . ARG A 1 173 ? 4.918 2.605 -7.234 1 75.5 173 ARG A O 1
ATOM 1388 N N . GLU A 1 174 ? 3.119 3.814 -7.152 1 68.62 174 GLU A N 1
ATOM 1389 C CA . GLU A 1 174 ? 3.551 4.668 -8.258 1 68.62 174 GLU A CA 1
ATOM 1390 C C . GLU A 1 174 ? 4.809 5.449 -7.891 1 68.62 174 GLU A C 1
ATOM 1392 O O . GLU A 1 174 ? 5.633 5.75 -8.758 1 68.62 174 GLU A O 1
ATOM 1397 N N . GLN A 1 175 ? 4.918 5.77 -6.695 1 58.78 175 GLN A N 1
ATOM 1398 C CA . GLN A 1 175 ? 6.082 6.516 -6.227 1 58.78 175 GLN A CA 1
ATOM 1399 C C . GLN A 1 175 ? 7.324 5.629 -6.195 1 58.78 175 GLN A C 1
ATOM 1401 O O . GLN A 1 175 ? 8.445 6.121 -6.328 1 58.78 175 GLN A O 1
ATOM 1406 N N . ASN A 1 176 ? 7.211 4.371 -5.863 1 59.41 176 ASN A N 1
ATOM 1407 C CA . ASN A 1 176 ? 8.344 3.455 -5.773 1 59.41 176 ASN A CA 1
ATOM 1408 C C . ASN A 1 176 ? 9.062 3.318 -7.113 1 59.41 176 ASN A C 1
ATOM 1410 O O . ASN A 1 176 ? 10.25 3.002 -7.156 1 59.41 176 ASN A O 1
ATOM 1414 N N . PHE A 1 177 ? 8.445 3.523 -8.219 1 50.28 177 PHE A N 1
ATOM 1415 C CA . PHE A 1 177 ? 9.031 3.418 -9.547 1 50.28 177 PHE A CA 1
ATOM 1416 C C . PHE A 1 177 ? 10.133 4.453 -9.734 1 50.28 177 PHE A C 1
ATOM 1418 O O . PHE A 1 177 ? 11.039 4.262 -10.555 1 50.28 177 PHE A O 1
ATOM 1425 N N . ILE A 1 178 ? 10.094 5.508 -9.039 1 46.06 178 ILE A N 1
ATOM 1426 C CA . ILE A 1 178 ? 10.898 6.691 -9.312 1 46.06 178 ILE A CA 1
ATOM 1427 C C . ILE A 1 178 ? 12.336 6.453 -8.859 1 46.06 178 ILE A C 1
ATOM 1429 O O . ILE A 1 178 ? 13.281 7.008 -9.43 1 46.06 178 ILE A O 1
ATOM 1433 N N . TYR A 1 179 ? 12.594 5.613 -7.961 1 45.22 179 TYR A N 1
ATOM 1434 C CA . TYR A 1 179 ? 13.914 5.801 -7.363 1 45.22 179 TYR A CA 1
ATOM 1435 C C . TYR A 1 179 ? 15.008 5.688 -8.414 1 45.22 179 TYR A C 1
ATOM 1437 O O . TYR A 1 179 ? 15.914 6.523 -8.469 1 45.22 179 TYR A O 1
ATOM 1445 N N . SER A 1 180 ? 15.414 4.539 -8.859 1 47.59 180 SER A N 1
ATOM 1446 C CA . SER A 1 180 ? 16.828 4.301 -9.125 1 47.59 180 SER A CA 1
ATOM 1447 C C . SER A 1 180 ? 17.312 5.098 -10.328 1 47.59 180 SER A C 1
ATOM 1449 O O . SER A 1 180 ? 18.484 5.438 -10.422 1 47.59 180 SER A O 1
ATOM 1451 N N . THR A 1 181 ? 16.516 5.453 -11.344 1 49.31 181 THR A N 1
ATOM 1452 C CA . THR A 1 181 ? 17.188 5.871 -12.562 1 49.31 181 THR A CA 1
ATOM 1453 C C . THR A 1 181 ? 16.734 7.262 -12.992 1 49.31 181 THR A C 1
ATOM 1455 O O . THR A 1 181 ? 17.219 7.801 -13.992 1 49.31 181 THR A O 1
ATOM 1458 N N . GLU A 1 182 ? 15.953 7.848 -12.273 1 54.94 182 GLU A N 1
ATOM 1459 C CA . GLU A 1 182 ? 15.438 9.125 -12.75 1 54.94 182 GLU A CA 1
ATOM 1460 C C . GLU A 1 182 ? 16.281 10.289 -12.258 1 54.94 182 GLU A C 1
ATOM 1462 O O . GLU A 1 182 ? 17.047 10.148 -11.305 1 54.94 182 GLU A O 1
ATOM 1467 N N . THR A 1 183 ? 16.172 11.391 -13.117 1 60.84 183 THR A N 1
ATOM 1468 C CA . THR A 1 183 ? 16.844 12.609 -12.672 1 60.84 183 THR A CA 1
ATOM 1469 C C . THR A 1 183 ? 16.25 13.102 -11.359 1 60.84 183 THR A C 1
ATOM 1471 O O . THR A 1 183 ? 15.133 12.75 -11.008 1 60.84 183 THR A O 1
ATOM 1474 N N . LEU A 1 184 ? 16.984 13.797 -10.641 1 60.34 184 LEU A N 1
ATOM 1475 C CA . LEU A 1 184 ? 16.5 14.383 -9.398 1 60.34 184 LEU A CA 1
ATOM 1476 C C . LEU A 1 184 ? 15.258 15.227 -9.633 1 60.34 184 LEU A C 1
ATOM 1478 O O . LEU A 1 184 ? 14.344 15.242 -8.805 1 60.34 184 LEU A O 1
ATOM 1482 N N . GLN A 1 185 ? 15.242 15.945 -10.75 1 64.19 185 GLN A N 1
ATOM 1483 C CA . GLN A 1 185 ? 14.078 16.781 -11.055 1 64.19 185 GLN A CA 1
ATOM 1484 C C . GLN A 1 185 ? 12.828 15.922 -11.211 1 64.19 185 GLN A C 1
ATOM 1486 O O . GLN A 1 185 ? 11.766 16.266 -10.68 1 64.19 185 GLN A O 1
ATOM 1491 N N . THR A 1 186 ? 13.023 14.859 -11.906 1 61.12 186 THR A N 1
ATOM 1492 C CA . THR A 1 186 ? 11.898 13.961 -12.133 1 61.12 186 THR A CA 1
ATOM 1493 C C . THR A 1 186 ? 11.453 13.305 -10.828 1 61.12 186 THR A C 1
ATOM 1495 O O . THR A 1 186 ? 10.258 13.195 -10.555 1 61.12 186 THR A O 1
ATOM 1498 N N . ARG A 1 187 ? 12.367 12.891 -10.055 1 63.12 187 ARG A N 1
ATOM 1499 C CA . ARG A 1 187 ? 12.062 12.281 -8.766 1 63.12 187 ARG A CA 1
ATOM 1500 C C . ARG A 1 187 ? 11.344 13.273 -7.852 1 63.12 187 ARG A C 1
ATOM 1502 O O . ARG A 1 187 ? 10.406 12.906 -7.141 1 63.12 187 ARG A O 1
ATOM 1509 N N . LEU A 1 188 ? 11.828 14.539 -7.875 1 61.59 188 LEU A N 1
ATOM 1510 C CA . LEU A 1 188 ? 11.195 15.586 -7.082 1 61.59 188 LEU A CA 1
ATOM 1511 C C . LEU A 1 188 ? 9.766 15.836 -7.547 1 61.59 188 LEU A C 1
ATOM 1513 O O . LEU A 1 188 ? 8.844 15.914 -6.73 1 61.59 188 LEU A O 1
ATOM 1517 N N . ALA A 1 189 ? 9.602 15.93 -8.766 1 62.94 189 ALA A N 1
ATOM 1518 C CA . ALA A 1 189 ? 8.266 16.156 -9.328 1 62.94 189 ALA A CA 1
ATOM 1519 C C . ALA A 1 189 ? 7.324 15.008 -8.977 1 62.94 189 ALA A C 1
ATOM 1521 O O . ALA A 1 189 ? 6.176 15.234 -8.586 1 62.94 189 ALA A O 1
ATOM 1522 N N . LYS A 1 190 ? 7.836 13.805 -9.102 1 61 190 LYS A N 1
ATOM 1523 C CA . LYS A 1 190 ? 7.035 12.625 -8.781 1 61 190 LYS A CA 1
ATOM 1524 C C . LYS A 1 190 ? 6.629 12.617 -7.312 1 61 190 LYS A C 1
ATOM 1526 O O . LYS A 1 190 ? 5.484 12.305 -6.98 1 61 190 LYS A O 1
ATOM 1531 N N . LYS A 1 191 ? 7.594 12.914 -6.453 1 58.09 191 LYS A N 1
ATOM 1532 C CA . LYS A 1 191 ? 7.312 12.961 -5.02 1 58.09 191 LYS A CA 1
ATOM 1533 C C . LYS A 1 191 ? 6.27 14.023 -4.699 1 58.09 191 LYS A C 1
ATOM 1535 O O . LYS A 1 191 ? 5.379 13.797 -3.875 1 58.09 191 LYS A O 1
ATOM 1540 N N . LEU A 1 192 ? 6.328 15.156 -5.336 1 58.72 192 LEU A N 1
ATOM 1541 C CA . LEU A 1 192 ? 5.367 16.234 -5.109 1 58.72 192 LEU A CA 1
ATOM 1542 C C . LEU A 1 192 ? 3.977 15.828 -5.586 1 58.72 192 LEU A C 1
ATOM 1544 O O . LEU A 1 192 ? 2.986 16.047 -4.887 1 58.72 192 LEU A O 1
ATOM 1548 N N . VAL A 1 193 ? 3.947 15.227 -6.742 1 55.81 193 VAL A N 1
ATOM 1549 C CA . VAL A 1 193 ? 2.67 14.773 -7.281 1 55.81 193 VAL A CA 1
ATOM 1550 C C . VAL A 1 193 ? 2.053 13.742 -6.344 1 55.81 193 VAL A C 1
ATOM 1552 O O . VAL A 1 193 ? 0.852 13.781 -6.066 1 55.81 193 VAL A O 1
ATOM 1555 N N . PHE A 1 194 ? 2.859 12.797 -5.91 1 56.44 194 PHE A N 1
ATOM 1556 C CA . PHE A 1 194 ? 2.43 11.773 -4.969 1 56.44 194 PHE A CA 1
ATOM 1557 C C . PHE A 1 194 ? 1.813 12.406 -3.727 1 56.44 194 PHE A C 1
ATOM 1559 O O . PHE A 1 194 ? 0.75 11.984 -3.27 1 56.44 194 PHE A O 1
ATOM 1566 N N . LEU A 1 195 ? 2.492 13.32 -3.141 1 49.84 195 LEU A N 1
ATOM 1567 C CA . LEU A 1 195 ? 2.037 13.969 -1.916 1 49.84 195 LEU A CA 1
ATOM 1568 C C . LEU A 1 195 ? 0.704 14.672 -2.137 1 49.84 195 LEU A C 1
ATOM 1570 O O . LEU A 1 195 ? -0.152 14.688 -1.25 1 49.84 195 LEU A O 1
ATOM 1574 N N . VAL A 1 196 ? 0.565 15.195 -3.252 1 49.38 196 VAL A N 1
ATOM 1575 C CA . VAL A 1 196 ? -0.699 15.836 -3.6 1 49.38 196 VAL A CA 1
ATOM 1576 C C . VAL A 1 196 ? -1.81 14.789 -3.66 1 49.38 196 VAL A C 1
ATOM 1578 O O . VAL A 1 196 ? -2.883 14.977 -3.082 1 49.38 196 VAL A O 1
ATOM 1581 N N . ASP A 1 197 ? -1.5 13.789 -4.418 1 47.94 197 ASP A N 1
ATOM 1582 C CA . ASP A 1 197 ? -2.508 12.758 -4.648 1 47.94 197 ASP A CA 1
ATOM 1583 C C . ASP A 1 197 ? -2.875 12.047 -3.348 1 47.94 197 ASP A C 1
ATOM 1585 O O . ASP A 1 197 ? -4.031 11.672 -3.148 1 47.94 19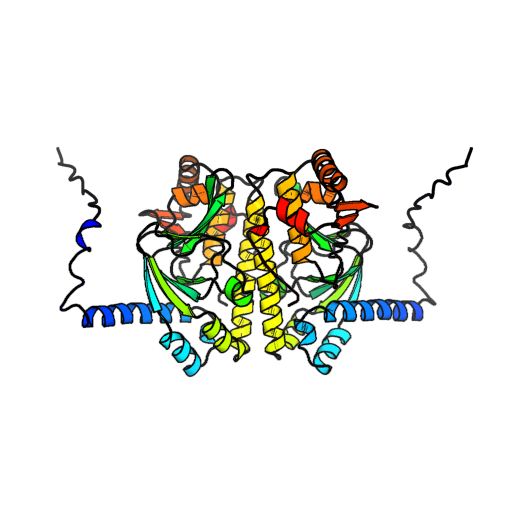7 ASP A O 1
ATOM 1589 N N . TYR A 1 198 ? -1.768 11.758 -2.619 1 43.16 198 TYR A N 1
ATOM 1590 C CA . TYR A 1 198 ? -1.955 11.016 -1.379 1 43.16 198 TYR A CA 1
ATOM 1591 C C . TYR A 1 198 ? -2.742 11.836 -0.363 1 43.16 198 TYR A C 1
ATOM 1593 O O . TYR A 1 198 ? -3.52 11.281 0.419 1 43.16 198 TYR A O 1
ATOM 1601 N N . HIS A 1 199 ? -2.371 13.133 -0.325 1 40.03 199 HIS A N 1
ATOM 1602 C CA . HIS A 1 199 ? -2.904 13.984 0.729 1 40.03 199 HIS A CA 1
ATOM 1603 C C . HIS A 1 199 ? -4.035 14.867 0.206 1 40.03 199 HIS A C 1
ATOM 1605 O O . HIS A 1 199 ? -4.766 15.477 0.989 1 40.03 199 HIS A O 1
ATOM 1611 N N . SER A 1 200 ? -3.914 15.336 -1.114 1 38.59 200 SER A N 1
ATOM 1612 C CA . SER A 1 200 ? -4.75 16.438 -1.574 1 38.59 200 SER A CA 1
ATOM 1613 C C . SER A 1 200 ? -6.223 16.156 -1.307 1 38.59 200 SER A C 1
ATOM 1615 O O . SER A 1 200 ? -6.758 15.141 -1.734 1 38.59 200 SER A O 1
ATOM 1617 N N . TYR A 1 201 ? -6.477 16.562 -0.19 1 33.62 201 TYR A N 1
ATOM 1618 C CA . TYR A 1 201 ? -7.832 17.078 -0.035 1 33.62 201 TYR A CA 1
ATOM 1619 C C . TYR A 1 201 ? -8.227 17.953 -1.229 1 33.62 201 TYR A C 1
ATOM 1621 O O . TYR A 1 201 ? -7.574 18.953 -1.521 1 33.62 201 TYR A O 1
ATOM 1629 N N . GLN A 1 202 ? -8.727 17.359 -2.254 1 32.56 202 GLN A N 1
ATOM 1630 C CA . GLN A 1 202 ? -9.18 18.062 -3.445 1 32.56 202 GLN A CA 1
ATOM 1631 C C . GLN A 1 202 ? -10.055 19.25 -3.076 1 32.56 202 GLN A C 1
ATOM 1633 O O . GLN A 1 202 ? -11.211 19.078 -2.689 1 32.56 202 GLN A O 1
ATOM 1638 N N . ASP A 1 203 ? -9.68 20.109 -2.318 1 32 203 ASP A N 1
ATOM 1639 C CA . ASP A 1 203 ? -10.594 21.219 -2.605 1 32 203 ASP A CA 1
ATOM 1640 C C . ASP A 1 203 ? -10.664 21.484 -4.105 1 32 203 ASP A C 1
ATOM 1642 O O . ASP A 1 203 ? -9.742 21.156 -4.852 1 32 203 ASP A O 1
ATOM 1646 N N . LYS A 1 204 ? -11.711 22.094 -4.582 1 37.19 204 LYS A N 1
ATOM 1647 C CA . LYS A 1 204 ? -12.086 22.406 -5.961 1 37.19 204 LYS A CA 1
ATOM 1648 C C . LYS A 1 204 ? -10.852 22.656 -6.82 1 37.19 204 LYS A C 1
ATOM 1650 O O . LYS A 1 204 ? -10.594 21.922 -7.773 1 37.19 204 LYS A O 1
ATOM 1655 N N . ASP A 1 205 ? -10.594 23.891 -7.266 1 37.56 205 ASP A N 1
ATOM 1656 C CA . ASP A 1 205 ? -9.789 24.469 -8.344 1 37.56 205 ASP A CA 1
ATOM 1657 C C . ASP A 1 205 ? -8.305 24.172 -8.133 1 37.56 205 ASP A C 1
ATOM 1659 O O . ASP A 1 205 ? -7.617 23.75 -9.062 1 37.56 205 ASP A O 1
ATOM 1663 N N . LYS A 1 206 ? -7.637 24.953 -7.301 1 37.94 206 LYS A N 1
ATOM 1664 C CA . LYS A 1 206 ? -6.188 25.062 -7.164 1 37.94 206 LYS A CA 1
ATOM 1665 C C . LYS A 1 206 ? -5.633 23.953 -6.273 1 37.94 206 LYS A C 1
ATOM 1667 O O . LYS A 1 206 ? -6.043 23.812 -5.121 1 37.94 206 LYS A O 1
ATOM 1672 N N . ILE A 1 207 ? -5.305 22.875 -6.68 1 41 207 ILE A N 1
ATOM 1673 C CA . ILE A 1 207 ? -4.586 21.844 -5.957 1 41 207 ILE A CA 1
ATOM 1674 C C . ILE A 1 207 ? -3.475 22.469 -5.113 1 41 207 ILE A C 1
ATOM 1676 O O . ILE A 1 207 ? -2.436 22.859 -5.645 1 41 207 ILE A O 1
ATOM 1680 N N . LEU A 1 208 ? -3.705 23.5 -4.348 1 41.75 208 LEU A N 1
ATOM 1681 C CA . LEU A 1 208 ? -2.699 24.109 -3.484 1 41.75 208 LEU A CA 1
ATOM 1682 C C . LEU A 1 208 ? -2.131 23.078 -2.51 1 41.75 208 LEU A C 1
ATOM 1684 O O . LEU A 1 208 ? -2.852 22.562 -1.651 1 41.75 208 LEU A O 1
ATOM 1688 N N . LEU A 1 209 ? -1.444 22.188 -2.928 1 41.59 209 LEU A N 1
ATOM 1689 C CA . LEU A 1 209 ? -0.743 21.406 -1.909 1 41.59 209 LEU A CA 1
ATOM 1690 C C . LEU A 1 209 ? 0.016 22.328 -0.956 1 41.59 209 LEU A C 1
ATOM 1692 O O . LEU A 1 209 ? 0.945 23.016 -1.367 1 41.59 209 LEU A O 1
ATOM 1696 N N . ASN A 1 210 ? -0.581 22.922 -0.007 1 43.75 210 ASN A N 1
ATOM 1697 C CA . ASN A 1 210 ? 0.202 23.516 1.068 1 43.75 210 ASN A CA 1
ATOM 1698 C C . ASN A 1 210 ? 1.023 22.469 1.815 1 43.75 210 ASN A C 1
ATOM 1700 O O . ASN A 1 210 ? 0.537 21.859 2.766 1 43.75 210 ASN A O 1
ATOM 1704 N N . LEU A 1 211 ? 1.952 21.906 1.021 1 44.44 211 LEU A N 1
ATOM 1705 C CA . LEU A 1 211 ? 2.809 20.969 1.737 1 44.44 211 LEU A CA 1
ATOM 1706 C C . LEU A 1 211 ? 3.859 21.719 2.561 1 44.44 211 LEU A C 1
ATOM 1708 O O . LEU A 1 211 ? 4.617 22.531 2.021 1 44.44 211 LEU A O 1
ATOM 1712 N N . LYS A 1 212 ? 3.693 21.906 3.811 1 50.25 212 LYS A N 1
ATOM 1713 C CA . LYS A 1 212 ? 4.691 22.484 4.707 1 50.25 212 LYS A CA 1
ATOM 1714 C C . LYS A 1 212 ? 5.934 21.594 4.785 1 50.25 212 LYS A C 1
ATOM 1716 O O . LYS A 1 212 ? 6.242 21.047 5.844 1 50.25 212 LYS A O 1
ATOM 1721 N N . LEU A 1 213 ? 6.348 21.219 3.625 1 52.09 213 LEU A N 1
ATOM 1722 C CA . LEU A 1 213 ? 7.609 20.484 3.598 1 52.09 213 LEU A CA 1
ATOM 1723 C C . LEU A 1 213 ? 8.781 21.422 3.342 1 52.09 213 LEU A C 1
ATOM 1725 O O . LEU A 1 213 ? 8.727 22.25 2.43 1 52.09 213 LEU A O 1
ATOM 1729 N N . SER A 1 214 ? 9.766 21.453 4.285 1 60.47 214 SER A N 1
ATOM 1730 C CA . SER A 1 214 ? 10.992 22.219 4.074 1 60.47 214 SER A CA 1
ATOM 1731 C C . SER A 1 214 ? 11.867 21.578 3.006 1 60.47 214 SER A C 1
ATOM 1733 O O . SER A 1 214 ? 11.617 20.453 2.588 1 60.47 214 SER A O 1
ATOM 1735 N N . GLN A 1 215 ? 12.727 22.406 2.434 1 66 215 GLN A N 1
ATOM 1736 C CA . GLN A 1 215 ? 13.727 21.906 1.501 1 66 215 GLN A CA 1
ATOM 1737 C C . GLN A 1 215 ? 14.531 20.766 2.123 1 66 215 GLN A C 1
ATOM 1739 O O . GLN A 1 215 ? 14.898 19.812 1.438 1 66 215 GLN A O 1
ATOM 1744 N N . GLU A 1 216 ? 14.656 20.875 3.422 1 65.31 216 GLU A N 1
ATOM 1745 C CA . GLU A 1 216 ? 15.359 19.828 4.16 1 65.31 216 GLU A CA 1
ATOM 1746 C C . GLU A 1 216 ? 14.555 18.531 4.164 1 65.31 216 GLU A C 1
ATOM 1748 O O . GLU A 1 216 ? 15.117 17.453 3.979 1 65.31 216 GLU A O 1
ATOM 1753 N N . ASN A 1 217 ? 13.305 18.641 4.312 1 61.25 217 ASN A N 1
ATOM 1754 C CA . ASN A 1 217 ? 12.43 17.484 4.297 1 61.25 217 ASN A CA 1
ATOM 1755 C C . ASN A 1 217 ? 12.461 16.766 2.945 1 61.25 217 ASN A C 1
ATOM 1757 O O . ASN A 1 217 ? 12.531 15.547 2.883 1 61.25 217 ASN A O 1
ATOM 1761 N N . LEU A 1 218 ? 12.43 17.578 1.925 1 64.5 218 LEU A N 1
ATOM 1762 C CA . LEU A 1 218 ? 12.461 17.016 0.579 1 64.5 218 LEU A CA 1
ATOM 1763 C C . LEU A 1 218 ? 13.797 16.328 0.309 1 64.5 218 LEU A C 1
ATOM 1765 O O . LEU A 1 218 ? 13.844 15.281 -0.337 1 64.5 218 LEU A O 1
ATOM 1769 N N . ALA A 1 219 ? 14.891 17.047 0.786 1 64.88 219 ALA A N 1
ATOM 1770 C CA . ALA A 1 219 ? 16.219 16.453 0.636 1 64.88 219 ALA A CA 1
ATOM 1771 C C . ALA A 1 219 ? 16.297 15.086 1.306 1 64.88 219 ALA A C 1
ATOM 1773 O O . ALA A 1 219 ? 16.844 14.141 0.739 1 64.88 219 ALA A O 1
ATOM 1774 N N . GLU A 1 220 ? 15.703 14.961 2.434 1 60.59 220 GLU A N 1
ATOM 1775 C CA . GLU A 1 220 ? 15.648 13.695 3.168 1 60.59 220 GLU A CA 1
ATOM 1776 C C . GLU A 1 220 ? 14.828 12.656 2.414 1 60.59 220 GLU A C 1
ATOM 1778 O O . GLU A 1 220 ? 15.258 11.508 2.277 1 60.59 220 GLU A O 1
ATOM 1783 N N . LEU A 1 221 ? 13.695 13.078 1.938 1 54 221 LEU A N 1
ATOM 1784 C CA . LEU A 1 221 ? 12.781 12.18 1.248 1 54 221 LEU A CA 1
ATOM 1785 C C . LEU A 1 221 ? 13.422 11.625 -0.022 1 54 221 LEU A C 1
ATOM 1787 O O . LEU A 1 221 ? 13.188 10.469 -0.385 1 54 221 LEU A O 1
ATOM 1791 N N . LEU A 1 222 ? 14.195 12.477 -0.699 1 59.12 222 LEU A N 1
ATOM 1792 C CA . LEU A 1 222 ? 14.727 12.109 -2.004 1 59.12 222 LEU A CA 1
ATOM 1793 C C . LEU A 1 222 ? 16.172 11.648 -1.885 1 59.12 222 LEU A C 1
ATOM 1795 O O . LEU A 1 222 ? 16.844 11.414 -2.895 1 59.12 222 LEU A O 1
ATOM 1799 N N . GLN A 1 223 ? 16.641 11.469 -0.546 1 59.62 223 GLN A N 1
ATOM 1800 C CA . GLN A 1 223 ? 17.984 10.992 -0.254 1 59.62 223 GLN A CA 1
ATOM 1801 C C . GLN A 1 223 ? 19.031 11.742 -1.085 1 59.62 223 GLN A C 1
ATOM 1803 O O . GLN A 1 223 ? 19.844 11.125 -1.766 1 59.62 223 GLN A O 1
ATOM 1808 N N . THR A 1 224 ? 18.953 13.062 -1.114 1 62.19 224 THR A N 1
ATOM 1809 C CA . THR A 1 224 ? 19.891 13.953 -1.794 1 62.19 224 THR A CA 1
ATOM 1810 C C . THR A 1 224 ? 20.219 15.156 -0.92 1 62.19 224 THR A C 1
ATOM 1812 O O . THR A 1 224 ? 19.844 15.195 0.256 1 62.19 224 THR A O 1
ATOM 1815 N N . SER A 1 225 ? 21.078 16 -1.398 1 65.38 225 SER A N 1
ATOM 1816 C CA . SER A 1 225 ? 21.5 17.156 -0.614 1 65.38 225 SER A CA 1
ATOM 1817 C C . SER A 1 225 ? 20.5 18.312 -0.736 1 65.38 225 SER A C 1
ATOM 1819 O O . SER A 1 225 ? 19.781 18.406 -1.734 1 65.38 225 SER A O 1
ATOM 1821 N N . ARG A 1 226 ? 20.453 19.156 0.38 1 70.94 226 ARG A N 1
ATOM 1822 C CA . ARG A 1 226 ? 19.625 20.359 0.371 1 70.94 226 ARG A CA 1
ATOM 1823 C C . ARG A 1 226 ? 19.984 21.25 -0.809 1 70.94 226 ARG A C 1
ATOM 1825 O O . ARG A 1 226 ? 19.094 21.844 -1.434 1 70.94 226 ARG A O 1
ATOM 1832 N N . GLN A 1 227 ? 21.203 21.266 -1.133 1 77.75 227 GLN A N 1
ATOM 1833 C CA . GLN A 1 227 ? 21.672 22.094 -2.236 1 77.75 227 GLN A CA 1
ATOM 1834 C C . GLN A 1 227 ? 21.109 21.625 -3.568 1 77.75 227 GLN A C 1
ATOM 1836 O O . GLN A 1 227 ? 20.656 22.422 -4.387 1 77.75 227 GLN A O 1
ATOM 1841 N N . SER A 1 228 ? 21.094 20.391 -3.773 1 75.38 228 SER A N 1
ATOM 1842 C CA . SER A 1 228 ? 20.578 19.812 -5.008 1 75.38 228 SER A CA 1
ATOM 1843 C C . SER A 1 228 ? 19.078 20.031 -5.133 1 75.38 228 SER A C 1
ATOM 1845 O O . SER A 1 228 ? 18.578 20.344 -6.215 1 75.38 228 SER A O 1
ATOM 1847 N N . ILE A 1 229 ? 18.359 19.891 -4.016 1 73.06 229 ILE A N 1
ATOM 1848 C CA . ILE A 1 229 ? 16.922 20.109 -4.004 1 73.06 229 ILE A CA 1
ATOM 1849 C C . ILE A 1 229 ? 16.609 21.562 -4.352 1 73.06 229 ILE A C 1
ATOM 1851 O O . ILE A 1 229 ? 15.727 21.844 -5.168 1 73.06 229 ILE A O 1
ATOM 1855 N N . ASN A 1 230 ? 17.359 22.422 -3.748 1 78.12 230 ASN A N 1
ATOM 1856 C CA . ASN A 1 230 ? 17.125 23.859 -3.98 1 78.12 230 ASN A CA 1
ATOM 1857 C C . ASN A 1 230 ? 17.328 24.219 -5.445 1 78.12 230 ASN A C 1
ATOM 1859 O O . ASN A 1 230 ? 16.594 25.047 -5.988 1 78.12 230 ASN A O 1
ATOM 1863 N N . LYS A 1 231 ? 18.266 23.562 -6.027 1 83 231 LYS A N 1
ATOM 1864 C CA . LYS A 1 231 ? 18.5 23.797 -7.445 1 83 231 LYS A CA 1
ATOM 1865 C C . LYS A 1 231 ? 17.297 23.359 -8.281 1 83 231 LYS A C 1
ATOM 1867 O O . LYS A 1 231 ? 16.859 24.109 -9.164 1 83 231 LYS A O 1
ATOM 1872 N N . GLU A 1 232 ? 16.812 22.219 -8.023 1 81.88 232 GLU A N 1
ATOM 1873 C CA . GLU A 1 232 ? 15.672 21.703 -8.773 1 81.88 232 GLU A CA 1
ATOM 1874 C C . GLU A 1 232 ? 14.414 22.531 -8.508 1 81.88 232 GLU A C 1
ATOM 1876 O O . GLU A 1 232 ? 13.625 22.781 -9.414 1 81.88 232 GLU A O 1
ATOM 1881 N N . LEU A 1 233 ? 14.242 22.875 -7.246 1 81.19 233 LEU A N 1
ATOM 1882 C CA . LEU A 1 233 ? 13.094 23.703 -6.895 1 81.19 233 LEU A CA 1
ATOM 1883 C C . LEU A 1 233 ? 13.148 25.047 -7.617 1 81.19 233 LEU A C 1
ATOM 1885 O O . LEU A 1 233 ? 12.125 25.547 -8.086 1 81.19 233 LEU A O 1
ATOM 1889 N N . ALA A 1 234 ? 14.32 25.562 -7.617 1 81.88 234 ALA A N 1
ATOM 1890 C CA . ALA A 1 234 ? 14.516 26.812 -8.336 1 81.88 234 ALA A CA 1
ATOM 1891 C C . ALA A 1 234 ? 14.172 26.656 -9.812 1 81.88 234 ALA A C 1
ATOM 1893 O O . ALA A 1 234 ? 13.523 27.531 -10.398 1 81.88 234 ALA A O 1
ATOM 1894 N N . ALA A 1 235 ? 14.586 25.641 -10.359 1 82.75 235 ALA A N 1
ATOM 1895 C CA . ALA A 1 235 ? 14.305 25.375 -11.766 1 82.75 235 ALA A CA 1
ATOM 1896 C C . ALA A 1 235 ? 12.805 25.297 -12.023 1 82.75 235 ALA A C 1
ATOM 1898 O O . ALA A 1 235 ? 12.305 25.891 -12.984 1 82.75 235 ALA A O 1
ATOM 1899 N N . LEU A 1 236 ? 12.133 24.625 -11.195 1 81.5 236 LEU A N 1
ATOM 1900 C CA . LEU A 1 236 ? 10.688 24.5 -11.328 1 81.5 236 LEU A CA 1
ATOM 1901 C C . LEU A 1 236 ? 9.992 25.828 -11.078 1 81.5 236 LEU A C 1
ATOM 1903 O O . LEU A 1 236 ? 9.008 26.156 -11.75 1 81.5 236 LEU A O 1
ATOM 1907 N N . SER A 1 237 ? 10.5 26.547 -10.117 1 82.69 237 SER A N 1
ATOM 1908 C CA . SER A 1 237 ? 9.945 27.859 -9.789 1 82.69 237 SER A CA 1
ATOM 1909 C C . SER A 1 237 ? 10.133 28.844 -10.938 1 82.69 237 SER A C 1
ATOM 1911 O O . SER A 1 237 ? 9.219 29.594 -11.266 1 82.69 237 SER A O 1
ATOM 1913 N N . ASN A 1 238 ? 11.281 28.766 -11.516 1 85.06 238 ASN A N 1
ATOM 1914 C CA . ASN A 1 238 ? 11.586 29.641 -12.641 1 85.06 238 ASN A CA 1
ATOM 1915 C C . ASN A 1 238 ? 10.656 29.375 -13.82 1 85.06 238 ASN A C 1
ATOM 1917 O O . ASN A 1 238 ? 10.383 30.281 -14.609 1 85.06 238 ASN A O 1
ATOM 1921 N N . GLN A 1 239 ? 10.164 28.234 -13.82 1 82.44 239 GLN A N 1
ATOM 1922 C CA . GLN A 1 239 ? 9.234 27.859 -14.883 1 82.44 239 GLN A CA 1
ATOM 1923 C C . GLN A 1 239 ? 7.785 28.094 -14.461 1 82.44 239 GLN A C 1
ATOM 1925 O O . GLN A 1 239 ? 6.855 27.688 -15.164 1 82.44 239 GLN A O 1
ATOM 1930 N N . ASN A 1 240 ? 7.582 28.562 -13.312 1 83.56 240 ASN A N 1
ATOM 1931 C CA . ASN A 1 240 ? 6.277 28.875 -12.734 1 83.56 240 ASN A CA 1
ATOM 1932 C C . ASN A 1 240 ? 5.449 27.609 -12.523 1 83.56 240 ASN A C 1
ATOM 1934 O O . ASN A 1 240 ? 4.234 27.625 -12.727 1 83.56 240 ASN A O 1
ATOM 1938 N N . ILE A 1 241 ? 6.094 26.594 -12.266 1 78.44 241 ILE A N 1
ATOM 1939 C CA . ILE A 1 241 ? 5.398 25.328 -11.992 1 78.44 241 ILE A CA 1
ATOM 1940 C C . ILE A 1 241 ? 5.074 25.25 -10.5 1 78.44 241 ILE A C 1
ATOM 1942 O O . ILE A 1 241 ? 3.998 24.781 -10.117 1 78.44 241 ILE A O 1
ATOM 1946 N N . ILE A 1 242 ? 6.043 25.672 -9.719 1 78.88 242 ILE A N 1
ATOM 1947 C CA . ILE A 1 242 ? 5.848 25.719 -8.273 1 78.88 242 ILE A CA 1
ATOM 1948 C C . ILE A 1 242 ? 6.316 27.078 -7.746 1 78.88 242 ILE A C 1
ATOM 1950 O O . ILE A 1 242 ? 6.961 27.844 -8.461 1 78.88 242 ILE A O 1
ATOM 1954 N N . GLU A 1 243 ? 5.855 27.406 -6.57 1 77 243 GLU A N 1
ATOM 1955 C CA . GLU A 1 243 ? 6.332 28.562 -5.805 1 77 243 GLU A CA 1
ATOM 1956 C C . GLU A 1 243 ? 6.734 28.156 -4.395 1 77 243 GLU A C 1
ATOM 1958 O O . GLU A 1 243 ? 6.031 27.375 -3.738 1 77 243 GLU A O 1
ATOM 1963 N N . VAL A 1 244 ? 7.93 28.531 -4.098 1 72.94 244 VAL A N 1
ATOM 1964 C CA . VAL A 1 244 ? 8.406 28.25 -2.744 1 72.94 244 VAL A CA 1
ATOM 1965 C C . VAL A 1 244 ? 8.344 29.531 -1.903 1 72.94 244 VAL A C 1
ATOM 1967 O O . VAL A 1 244 ? 9 30.531 -2.229 1 72.94 244 VAL A O 1
ATOM 1970 N N . LYS A 1 245 ? 7.438 29.547 -0.902 1 69.06 245 LYS A N 1
ATOM 1971 C CA . LYS A 1 245 ? 7.293 30.688 0.005 1 69.06 245 LYS A CA 1
ATOM 1972 C C . LYS A 1 245 ? 7.211 30.219 1.456 1 69.06 245 LYS A C 1
ATOM 1974 O O . LYS A 1 245 ? 6.449 29.297 1.779 1 69.06 245 LYS A O 1
ATOM 1979 N N . TYR A 1 246 ? 7.918 30.859 2.279 1 59.19 246 TYR A N 1
ATOM 1980 C CA . TYR A 1 246 ? 7.879 30.594 3.717 1 59.19 246 TYR A CA 1
ATOM 1981 C C . TYR A 1 246 ? 7.996 29.109 4.012 1 59.19 246 TYR A C 1
ATOM 1983 O O . TYR A 1 246 ? 7.191 28.562 4.766 1 59.19 246 TYR A O 1
ATOM 1991 N N . ASN A 1 247 ? 8.859 28.344 3.395 1 57.25 247 ASN A N 1
ATOM 1992 C CA . ASN A 1 247 ? 9.148 26.922 3.607 1 57.25 247 ASN A CA 1
ATOM 1993 C C . ASN A 1 247 ? 7.977 26.047 3.172 1 57.25 247 ASN A C 1
ATOM 1995 O O . ASN A 1 247 ? 7.738 24.984 3.756 1 57.25 247 ASN A O 1
ATOM 1999 N N . GLN A 1 248 ? 7.152 26.625 2.385 1 60.84 248 GLN A N 1
ATOM 2000 C CA . GLN A 1 248 ? 6.043 25.875 1.794 1 60.84 248 GLN A CA 1
ATOM 2001 C C . GLN A 1 248 ? 6.16 25.844 0.273 1 60.84 248 GLN A C 1
ATOM 2003 O O . GLN A 1 248 ? 6.648 26.781 -0.345 1 60.84 248 GLN A O 1
ATOM 2008 N N . ILE A 1 249 ? 5.738 24.719 -0.256 1 65.19 249 ILE A N 1
ATOM 2009 C CA . ILE A 1 249 ? 5.746 24.562 -1.705 1 65.19 249 ILE A CA 1
ATOM 2010 C C . ILE A 1 249 ? 4.32 24.625 -2.242 1 65.19 249 ILE A C 1
ATOM 2012 O O . ILE A 1 249 ? 3.434 23.922 -1.764 1 65.19 249 ILE A O 1
ATOM 2016 N N . PHE A 1 250 ? 4.129 25.578 -3.104 1 65.62 250 PHE A N 1
ATOM 2017 C CA . PHE A 1 250 ? 2.854 25.734 -3.793 1 65.62 250 PHE A CA 1
ATOM 2018 C C . PHE A 1 250 ? 2.949 25.234 -5.23 1 65.62 250 PHE A C 1
ATOM 2020 O O . PHE A 1 250 ? 3.844 25.641 -5.973 1 65.62 250 PHE A O 1
ATOM 2027 N N . ILE A 1 251 ? 2.045 24.328 -5.543 1 67.88 251 ILE A N 1
ATOM 2028 C CA . ILE A 1 251 ? 2.021 23.875 -6.926 1 67.88 251 ILE A CA 1
ATOM 2029 C C . ILE A 1 251 ? 1.162 24.812 -7.773 1 67.88 251 ILE A C 1
ATOM 2031 O O . ILE A 1 251 ? -0.035 24.953 -7.516 1 67.88 251 ILE A O 1
ATOM 2035 N N . LEU A 1 252 ? 1.758 25.453 -8.727 1 68.88 252 LEU A N 1
ATOM 2036 C CA . LEU A 1 252 ? 1.089 26.438 -9.562 1 68.88 252 LEU A CA 1
ATOM 2037 C C . LEU A 1 252 ? 0.527 25.797 -10.82 1 68.88 252 LEU A C 1
ATOM 2039 O O . LEU A 1 252 ? -0.512 26.219 -11.336 1 68.88 252 LEU A O 1
ATOM 2043 N N . ASP A 1 253 ? 1.178 24.891 -11.328 1 72.12 253 ASP A N 1
ATOM 2044 C CA . ASP A 1 253 ? 0.786 24.203 -12.555 1 72.12 253 ASP A CA 1
ATOM 2045 C C . ASP A 1 253 ? 0.938 22.688 -12.406 1 72.12 253 ASP A C 1
ATOM 2047 O O . ASP A 1 253 ? 1.997 22.141 -12.703 1 72.12 253 ASP A O 1
ATOM 2051 N N . PHE A 1 254 ? -0.08 22.062 -12.055 1 70.25 254 PHE A N 1
ATOM 2052 C CA . PHE A 1 254 ? -0.044 20.641 -11.758 1 70.25 254 PHE A CA 1
ATOM 2053 C C . PHE A 1 254 ? 0.176 19.828 -13.023 1 70.25 254 PHE A C 1
ATOM 2055 O O . PHE A 1 254 ? 0.846 18.797 -13 1 70.25 254 PHE A O 1
ATOM 2062 N N . GLU A 1 255 ? -0.404 20.266 -14.055 1 68.69 255 GLU A N 1
ATOM 2063 C CA . GLU A 1 255 ? -0.261 19.547 -15.312 1 68.69 255 GLU A CA 1
ATOM 2064 C C . GLU A 1 255 ? 1.199 19.484 -15.75 1 68.69 255 GLU A C 1
ATOM 2066 O O . GLU A 1 255 ? 1.697 18.422 -16.125 1 68.69 255 GLU A O 1
ATOM 2071 N N . LYS A 1 256 ? 1.81 20.656 -15.742 1 73.19 256 LYS A N 1
ATOM 2072 C CA . LYS A 1 256 ? 3.221 20.703 -16.109 1 73.19 256 LYS A CA 1
ATOM 2073 C C . LYS A 1 256 ? 4.066 19.859 -15.164 1 73.19 256 LYS A C 1
ATOM 2075 O O . LYS A 1 256 ? 5.004 19.188 -15.586 1 73.19 256 LYS A O 1
ATOM 2080 N N . LEU A 1 257 ? 3.727 19.938 -13.867 1 73.75 257 LEU A N 1
ATOM 2081 C CA . LEU A 1 257 ? 4.441 19.141 -12.875 1 73.75 257 LEU A CA 1
ATOM 2082 C C . LEU A 1 257 ? 4.27 17.656 -13.148 1 73.75 257 LEU A C 1
ATOM 2084 O O . LEU A 1 257 ? 5.238 16.891 -13.078 1 73.75 257 LEU A O 1
ATOM 2088 N N . SER A 1 258 ? 3.129 17.25 -13.445 1 67.19 258 SER A N 1
ATOM 2089 C CA . SER A 1 258 ? 2.824 15.859 -13.75 1 67.19 258 SER A CA 1
ATOM 2090 C C . SER A 1 258 ? 3.568 15.391 -15 1 67.19 258 SER A C 1
ATOM 2092 O O . SER A 1 258 ? 3.988 14.234 -15.078 1 67.19 258 SER A O 1
ATOM 2094 N N . ASP A 1 259 ? 3.725 16.344 -15.953 1 69.69 259 ASP A N 1
ATOM 2095 C CA . ASP A 1 259 ? 4.473 16.031 -17.172 1 69.69 259 ASP A CA 1
ATOM 2096 C C . ASP A 1 259 ? 5.934 15.711 -16.844 1 69.69 259 ASP A C 1
ATOM 2098 O O . ASP A 1 259 ? 6.492 14.734 -17.359 1 69.69 259 ASP A O 1
ATOM 2102 N N . ILE A 1 260 ? 6.438 16.594 -16.047 1 68.19 260 ILE A N 1
ATOM 2103 C CA . ILE A 1 260 ? 7.824 16.391 -15.656 1 68.19 260 ILE A CA 1
ATOM 2104 C C . ILE A 1 260 ? 7.961 15.078 -14.891 1 68.19 260 ILE A C 1
ATOM 2106 O O . ILE A 1 260 ? 8.953 14.359 -15.047 1 68.19 260 ILE A O 1
ATOM 2110 N N . ALA A 1 261 ? 7.012 14.898 -14.078 1 62.19 261 ALA A N 1
ATOM 2111 C CA . ALA A 1 261 ? 7.008 13.68 -13.266 1 62.19 261 ALA A CA 1
ATOM 2112 C C . ALA A 1 261 ? 6.77 12.445 -14.133 1 62.19 261 ALA A C 1
ATOM 2114 O O . ALA A 1 261 ? 7.02 11.32 -13.703 1 62.19 261 ALA A O 1
ATOM 2115 N N . GLN A 1 262 ? 6.5 12.711 -15.492 1 54.69 262 GLN A N 1
ATOM 2116 C CA . GLN A 1 262 ? 6.215 11.633 -16.422 1 54.69 262 GLN A CA 1
ATOM 2117 C C . GLN A 1 262 ? 5.129 10.703 -15.883 1 54.69 262 GLN A C 1
ATOM 2119 O O . GLN A 1 262 ? 5.234 9.484 -15.992 1 54.69 262 GLN A O 1
ATOM 2124 N N . THR A 1 263 ? 4.445 11.273 -14.992 1 47.5 263 THR A N 1
ATOM 2125 C CA . THR A 1 263 ? 3.361 10.469 -14.43 1 47.5 263 THR A CA 1
ATOM 2126 C C . THR A 1 263 ? 2.186 10.398 -15.406 1 47.5 263 THR A C 1
ATOM 2128 O O . THR A 1 263 ? 1.16 9.789 -15.102 1 47.5 263 THR A O 1
ATOM 2131 N N . HIS A 1 264 ? 2.225 11.195 -16.516 1 44.22 264 HIS A N 1
ATOM 2132 C CA . HIS A 1 264 ? 1.115 11.148 -17.453 1 44.22 264 HIS A CA 1
ATOM 2133 C C . HIS A 1 264 ? 0.731 9.711 -17.781 1 44.22 264 HIS A C 1
ATOM 2135 O O . HIS A 1 264 ? -0.34 9.461 -18.344 1 44.22 264 HIS A O 1
ATOM 2141 N N . GLN A 1 265 ? 1.697 8.992 -17.719 1 41.81 265 GLN A N 1
ATOM 2142 C CA . GLN A 1 265 ? 1.327 7.641 -18.109 1 41.81 265 GLN A CA 1
ATOM 2143 C C . GLN A 1 265 ? 0.302 7.047 -17.156 1 41.81 265 GLN A C 1
ATOM 2145 O O . GLN A 1 265 ? -0.372 6.066 -17.484 1 41.81 265 GLN A O 1
ATOM 2150 N N . PHE A 1 266 ? 0.342 7.504 -15.977 1 35.34 266 PHE A N 1
ATOM 2151 C CA . PHE A 1 266 ? -0.638 6.938 -15.055 1 35.34 266 PHE A CA 1
ATOM 2152 C C . PHE A 1 266 ? -1.846 7.855 -14.922 1 35.34 266 PHE A C 1
ATOM 2154 O O . PHE A 1 266 ? -1.751 8.93 -14.32 1 35.34 266 PHE A O 1
ATOM 2161 N N . ASN A 1 267 ? -2.527 8.125 -15.906 1 33.09 267 ASN A N 1
ATOM 2162 C CA . ASN A 1 267 ? -3.719 8.961 -15.891 1 33.09 267 ASN A CA 1
ATOM 2163 C C . ASN A 1 267 ? -4.602 8.664 -14.688 1 33.09 267 ASN A C 1
ATOM 2165 O O . ASN A 1 267 ? -5.496 7.82 -14.758 1 33.09 267 ASN A O 1
ATOM 2169 N N . SER A 1 268 ? -4.062 8.406 -13.586 1 31.84 268 SER A N 1
ATOM 2170 C CA . SER A 1 268 ? -4.992 8.203 -12.484 1 31.84 268 SER A CA 1
ATOM 2171 C C . SER A 1 268 ? -5.887 9.422 -12.281 1 31.84 268 SER A C 1
ATOM 2173 O O . SER A 1 268 ? -5.395 10.531 -12.062 1 31.84 268 SER A O 1
ATOM 2175 N N . THR A 1 269 ? -6.824 9.609 -13.164 1 29.05 269 THR A N 1
ATOM 2176 C CA . THR A 1 269 ? -7.898 10.492 -12.734 1 29.05 269 THR A CA 1
ATOM 2177 C C . THR A 1 269 ? -8.352 10.148 -11.32 1 29.05 269 THR A C 1
ATOM 2179 O O . THR A 1 269 ? -9.125 9.211 -11.125 1 29.05 269 THR A O 1
ATOM 2182 N N . THR A 1 270 ? -7.516 9.852 -10.469 1 28.19 270 THR A N 1
ATOM 2183 C CA . THR A 1 270 ? -8.039 9.648 -9.125 1 28.19 270 THR A CA 1
ATOM 2184 C C . THR A 1 270 ? -8.852 10.852 -8.672 1 28.19 270 THR A C 1
ATOM 2186 O O . THR A 1 270 ? -8.297 11.812 -8.133 1 28.19 270 THR A O 1
ATOM 2189 N N . LYS A 1 271 ? -9.719 11.312 -9.438 1 28.44 271 LYS A N 1
ATOM 2190 C CA . LYS A 1 271 ? -10.664 12.266 -8.859 1 28.44 271 LYS A CA 1
ATOM 2191 C C . LYS A 1 271 ? -11.133 11.805 -7.484 1 28.44 271 LYS A C 1
ATOM 2193 O O . LYS A 1 271 ? -11.055 10.617 -7.16 1 28.44 271 LYS A O 1
ATOM 2198 N N . PHE A 1 272 ? -12.211 12.68 -6.742 1 26.78 272 PHE A N 1
ATOM 2199 C CA . PHE A 1 272 ? -12.812 12.766 -5.418 1 26.78 272 PHE A C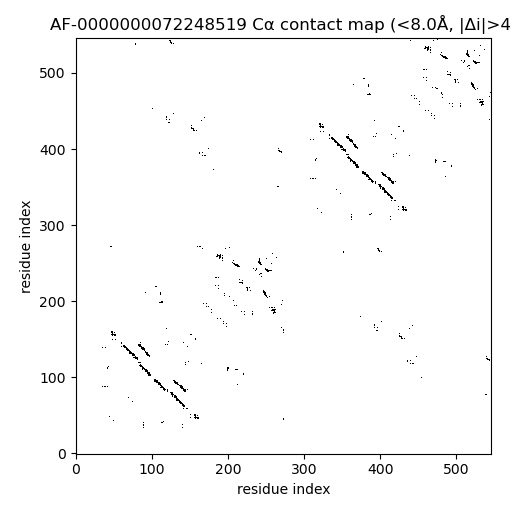A 1
ATOM 2200 C C . PHE A 1 272 ? -13.523 11.461 -5.062 1 26.78 272 PHE A C 1
ATOM 2202 O O . PHE A 1 272 ? -14.461 11.055 -5.75 1 26.78 272 PHE A O 1
ATOM 2209 N N . LEU A 1 273 ? -12.891 10.344 -4.855 1 23.16 273 LEU A N 1
ATOM 2210 C CA . LEU A 1 273 ? -13.742 9.492 -4.023 1 23.16 273 LEU A CA 1
ATOM 2211 C C . LEU A 1 273 ? -14.211 10.25 -2.781 1 23.16 273 LEU A C 1
ATOM 2213 O O . LEU A 1 273 ? -13.43 10.977 -2.164 1 23.16 273 LEU A O 1
ATOM 2217 N N . MET B 1 1 ? 35.219 -46.719 -15.961 1 24.38 1 MET B N 1
ATOM 2218 C CA . MET B 1 1 ? 35.125 -45.562 -16.859 1 24.38 1 MET B CA 1
ATOM 2219 C C . MET B 1 1 ? 33.688 -45.094 -17.016 1 24.38 1 MET B C 1
ATOM 2221 O O . MET B 1 1 ? 32.938 -45.656 -17.844 1 24.38 1 MET B O 1
ATOM 2225 N N . LYS B 1 2 ? 32.969 -44.875 -16.016 1 28.33 2 LYS B N 1
ATOM 2226 C CA . LYS B 1 2 ? 31.5 -45 -15.992 1 28.33 2 LYS B CA 1
ATOM 2227 C C . LYS B 1 2 ? 30.828 -43.938 -16.828 1 28.33 2 LYS B C 1
ATOM 2229 O O . LYS B 1 2 ? 31.172 -42.75 -16.734 1 28.33 2 LYS B O 1
ATOM 2234 N N . ALA B 1 3 ? 30.266 -44.219 -18.016 1 27.86 3 ALA B N 1
ATOM 2235 C CA . ALA B 1 3 ? 29.625 -43.438 -19.062 1 27.86 3 ALA B CA 1
ATOM 2236 C C . ALA B 1 3 ? 28.562 -42.5 -18.469 1 27.86 3 ALA B C 1
ATOM 2238 O O . ALA B 1 3 ? 27.625 -42.969 -17.812 1 27.86 3 ALA B O 1
ATOM 2239 N N . SER B 1 4 ? 28.906 -41.344 -18.078 1 25.92 4 SER B N 1
ATOM 2240 C CA . SER B 1 4 ? 28.141 -40.312 -17.359 1 25.92 4 SER B CA 1
ATOM 2241 C C . SER B 1 4 ? 26.953 -39.844 -18.172 1 25.92 4 SER B C 1
ATOM 2243 O O . SER B 1 4 ? 27.109 -39.219 -19.234 1 25.92 4 SER B O 1
ATOM 2245 N N . SER B 1 5 ? 25.875 -40.656 -18.375 1 23.47 5 SER B N 1
ATOM 2246 C CA . SER B 1 5 ? 24.75 -40.438 -19.266 1 23.47 5 SER B CA 1
ATOM 2247 C C . SER B 1 5 ? 24.125 -39.062 -19.078 1 23.47 5 SER B C 1
ATOM 2249 O O . SER B 1 5 ? 23.75 -38.688 -17.953 1 23.47 5 SER B O 1
ATOM 2251 N N . ILE B 1 6 ? 24.453 -38.094 -19.875 1 24.38 6 ILE B N 1
ATOM 2252 C CA . ILE B 1 6 ? 24.141 -36.688 -19.938 1 24.38 6 ILE B CA 1
ATOM 2253 C C . ILE B 1 6 ? 22.656 -36.5 -20.203 1 24.38 6 ILE B C 1
ATOM 2255 O O . ILE B 1 6 ? 22.141 -36.938 -21.234 1 24.38 6 ILE B O 1
ATOM 2259 N N . ILE B 1 7 ? 21.766 -36.562 -19.281 1 23.91 7 ILE B N 1
ATOM 2260 C CA . ILE B 1 7 ? 20.344 -36.531 -19.547 1 23.91 7 ILE B CA 1
ATOM 2261 C C . ILE B 1 7 ? 19.953 -35.156 -20.125 1 23.91 7 ILE B C 1
ATOM 2263 O O . ILE B 1 7 ? 20.188 -34.125 -19.5 1 23.91 7 ILE B O 1
ATOM 2267 N N . GLU B 1 8 ? 19.828 -35.031 -21.438 1 21.81 8 GLU B N 1
ATOM 2268 C CA . GLU B 1 8 ? 19.531 -33.875 -22.297 1 21.81 8 GLU B CA 1
ATOM 2269 C C . GLU B 1 8 ? 18.141 -33.312 -22.031 1 21.81 8 GLU B C 1
ATOM 2271 O O . GLU B 1 8 ? 17.172 -34.094 -21.953 1 21.81 8 GLU B O 1
ATOM 2276 N N . PHE B 1 9 ? 18.047 -32.25 -21.438 1 23.62 9 PHE B N 1
ATOM 2277 C CA . PHE B 1 9 ? 16.781 -31.562 -21.109 1 23.62 9 PHE B CA 1
ATOM 2278 C C . PHE B 1 9 ? 16.141 -31 -22.359 1 23.62 9 PHE B C 1
ATOM 2280 O O . PHE B 1 9 ? 16.625 -30.031 -22.938 1 23.62 9 PHE B O 1
ATOM 2287 N N . ARG B 1 10 ? 15.547 -31.844 -23.234 1 25.08 10 ARG B N 1
ATOM 2288 C CA . ARG B 1 10 ? 14.906 -31.469 -24.484 1 25.08 10 ARG B CA 1
ATOM 2289 C C . ARG B 1 10 ? 13.727 -30.547 -24.25 1 25.08 10 ARG B C 1
ATOM 2291 O O . ARG B 1 10 ? 12.961 -30.734 -23.297 1 25.08 10 ARG B O 1
ATOM 2298 N N . ASN B 1 11 ? 13.789 -29.406 -24.766 1 23.98 11 ASN B N 1
ATOM 2299 C CA . ASN B 1 11 ? 12.828 -28.312 -24.812 1 23.98 11 ASN B CA 1
ATOM 2300 C C . ASN B 1 11 ? 11.5 -28.766 -25.422 1 23.98 11 ASN B C 1
ATOM 2302 O O . ASN B 1 11 ? 11.445 -29.109 -26.609 1 23.98 11 ASN B O 1
ATOM 2306 N N . PRO B 1 12 ? 10.586 -29.531 -24.844 1 24.33 12 PRO B N 1
ATOM 2307 C CA . PRO B 1 12 ? 9.469 -30.141 -25.547 1 24.33 12 PRO B CA 1
ATOM 2308 C C . PRO B 1 12 ? 8.516 -29.109 -26.156 1 24.33 12 PRO B C 1
ATOM 2310 O O . PRO B 1 12 ? 7.383 -29.438 -26.516 1 24.33 12 PRO B O 1
ATOM 2313 N N . ILE B 1 13 ? 8.961 -27.953 -26.516 1 26.8 13 ILE B N 1
ATOM 2314 C CA . ILE B 1 13 ? 8.016 -26.906 -26.906 1 26.8 13 ILE B CA 1
ATOM 2315 C C . ILE B 1 13 ? 7.359 -27.297 -28.234 1 26.8 13 ILE B C 1
ATOM 2317 O O . ILE B 1 13 ? 6.246 -26.844 -28.531 1 26.8 13 ILE B O 1
ATOM 2321 N N . SER B 1 14 ? 8.023 -27.969 -29.172 1 24.8 14 SER B N 1
ATOM 2322 C CA . SER B 1 14 ? 7.637 -27.953 -30.578 1 24.8 14 SER B CA 1
ATOM 2323 C C . SER B 1 14 ? 6.273 -28.609 -30.781 1 24.8 14 SER B C 1
ATOM 2325 O O . SER B 1 14 ? 5.605 -28.359 -31.781 1 24.8 14 SER B O 1
ATOM 2327 N N . LYS B 1 15 ? 6.008 -29.625 -30.016 1 27.52 15 LYS B N 1
ATOM 2328 C CA . LYS B 1 15 ? 5.031 -30.531 -30.609 1 27.52 15 LYS B CA 1
ATOM 2329 C C . LYS B 1 15 ? 3.615 -29.984 -30.469 1 27.52 15 LYS B C 1
ATOM 2331 O O . LYS B 1 15 ? 2.658 -30.578 -30.953 1 27.52 15 LYS B O 1
ATOM 2336 N N . TYR B 1 16 ? 3.332 -29.031 -29.594 1 27.34 16 TYR B N 1
ATOM 2337 C CA . TYR B 1 16 ? 1.905 -28.969 -29.297 1 27.34 16 TYR B CA 1
ATOM 2338 C C . TYR B 1 16 ? 1.177 -28.094 -30.312 1 27.34 16 TYR B C 1
ATOM 2340 O O . TYR B 1 16 ? 0.75 -26.984 -29.984 1 27.34 16 TYR B O 1
ATOM 2348 N N . GLN B 1 17 ? 1.754 -27.734 -31.5 1 26.05 17 GLN B N 1
ATOM 2349 C CA . GLN B 1 17 ? 1.077 -26.938 -32.531 1 26.05 17 GLN B CA 1
ATOM 2350 C C . GLN B 1 17 ? -0.263 -27.562 -32.906 1 26.05 17 GLN B C 1
ATOM 2352 O O . GLN B 1 17 ? -1.256 -26.859 -33.062 1 26.05 17 GLN B O 1
ATOM 2357 N N . ASN B 1 18 ? -0.24 -28.797 -33.562 1 28.09 18 ASN B N 1
ATOM 2358 C CA . ASN B 1 18 ? -1.158 -29.156 -34.656 1 28.09 18 ASN B CA 1
ATOM 2359 C C . ASN B 1 18 ? -2.535 -29.531 -34.094 1 28.09 18 ASN B C 1
ATOM 2361 O O . ASN B 1 18 ? -3.531 -29.469 -34.812 1 28.09 18 ASN B O 1
ATOM 2365 N N . ASP B 1 19 ? -2.613 -30.484 -33.031 1 29.61 19 ASP B N 1
ATOM 2366 C CA . ASP B 1 19 ? -3.742 -31.406 -33.094 1 29.61 19 ASP B CA 1
ATOM 2367 C C . ASP B 1 19 ? -5.004 -30.766 -32.531 1 29.61 19 ASP B C 1
ATOM 2369 O O . ASP B 1 19 ? -5.91 -31.469 -32.062 1 29.61 19 ASP B O 1
ATOM 2373 N N . PHE B 1 20 ? -5.129 -29.469 -32.25 1 29.69 20 PHE B N 1
ATOM 2374 C CA . PHE B 1 20 ? -6.344 -29.031 -31.578 1 29.69 20 PHE B CA 1
ATOM 2375 C C . PHE B 1 20 ? -7.559 -29.188 -32.5 1 29.69 20 PHE B C 1
ATOM 2377 O O . PHE B 1 20 ? -8.633 -28.672 -32.188 1 29.69 20 PHE B O 1
ATOM 2384 N N . ASP B 1 21 ? -7.391 -29.562 -33.656 1 31.89 21 ASP B N 1
ATOM 2385 C CA . ASP B 1 21 ? -8.562 -29.438 -34.531 1 31.89 21 ASP B CA 1
ATOM 2386 C C . ASP B 1 21 ? -9.734 -30.25 -34 1 31.89 21 ASP B C 1
ATOM 2388 O O . ASP B 1 21 ? -10.852 -29.75 -33.875 1 31.89 21 ASP B O 1
ATOM 2392 N N . GLY B 1 22 ? -9.977 -31.594 -34.469 1 33.47 22 GLY B N 1
ATOM 2393 C CA . GLY B 1 22 ? -11.211 -32.312 -34.75 1 33.47 22 GLY B CA 1
ATOM 2394 C C . GLY B 1 22 ? -11.867 -32.844 -33.5 1 33.47 22 GLY B C 1
ATOM 2395 O O . GLY B 1 22 ? -13.086 -32.75 -33.312 1 33.47 22 GLY B O 1
ATOM 2396 N N . GLY B 1 23 ? -11.43 -34 -32.719 1 34.62 23 GLY B N 1
ATOM 2397 C CA . GLY B 1 23 ? -12.008 -34.969 -31.797 1 34.62 23 GLY B CA 1
ATOM 2398 C C . GLY B 1 23 ? -11.969 -34.531 -30.344 1 34.62 23 GLY B C 1
ATOM 2399 O O . GLY B 1 23 ? -12.07 -35.344 -29.422 1 34.62 23 GLY B O 1
ATOM 2400 N N . GLN B 1 24 ? -11.422 -33.281 -29.672 1 37.66 24 GLN B N 1
ATOM 2401 C CA . GLN B 1 24 ? -10.789 -32.625 -28.531 1 37.66 24 GLN B CA 1
ATOM 2402 C C . GLN B 1 24 ? -11.828 -31.953 -27.625 1 37.66 24 GLN B C 1
ATOM 2404 O O . GLN B 1 24 ? -11.484 -31.25 -26.672 1 37.66 24 GLN B O 1
ATOM 2409 N N . SER B 1 25 ? -13.086 -31.984 -27.5 1 43.59 25 SER B N 1
ATOM 2410 C CA . SER B 1 25 ? -14.195 -31.422 -26.75 1 43.59 25 SER B CA 1
ATOM 2411 C C . SER B 1 25 ? -14.211 -31.922 -25.312 1 43.59 25 SER B C 1
ATOM 2413 O O . SER B 1 25 ? -14.414 -31.156 -24.359 1 43.59 25 SER B O 1
ATOM 2415 N N . SER B 1 26 ? -14.141 -33.156 -25 1 46 26 SER B N 1
ATOM 2416 C CA . SER B 1 26 ? -14.273 -33.75 -23.688 1 46 26 SER B CA 1
ATOM 2417 C C . SER B 1 26 ? -13.078 -33.406 -22.797 1 46 26 SER B C 1
ATOM 2419 O O . SER B 1 26 ? -13.25 -33.125 -21.609 1 46 26 SER B O 1
ATOM 2421 N N . ASP B 1 27 ? -11.914 -33.531 -23.266 1 43.12 27 ASP B N 1
ATOM 2422 C CA . ASP B 1 27 ? -10.695 -33.281 -22.5 1 43.12 27 ASP B CA 1
ATOM 2423 C C . ASP B 1 27 ? -10.602 -31.812 -22.062 1 43.12 27 ASP B C 1
ATOM 2425 O O . ASP B 1 27 ? -10.125 -31.516 -20.969 1 43.12 27 ASP B O 1
ATOM 2429 N N . HIS B 1 28 ? -11.102 -30.938 -22.938 1 47.84 28 HIS B N 1
ATOM 2430 C CA . HIS B 1 28 ? -11.117 -29.516 -22.594 1 47.84 28 HIS B CA 1
ATOM 2431 C C . HIS B 1 28 ? -12.039 -29.25 -21.406 1 47.84 28 HIS B C 1
ATOM 2433 O O . HIS B 1 28 ? -11.711 -28.438 -20.547 1 47.84 28 HIS B O 1
ATOM 2439 N N . GLN B 1 29 ? -13.148 -30.031 -21.375 1 54.09 29 GLN B N 1
ATOM 2440 C CA . GLN B 1 29 ? -14.094 -29.875 -20.281 1 54.09 29 GLN B CA 1
ATOM 2441 C C . GLN B 1 29 ? -13.508 -30.359 -18.969 1 54.09 29 GLN B C 1
ATOM 2443 O O . GLN B 1 29 ? -13.688 -29.734 -17.922 1 54.09 29 GLN B O 1
ATOM 2448 N N . ILE B 1 30 ? -12.805 -31.547 -19 1 49.97 30 ILE B N 1
ATOM 2449 C CA . ILE B 1 30 ? -12.219 -32.125 -17.812 1 49.97 30 ILE B CA 1
ATOM 2450 C C . ILE B 1 30 ? -11.109 -31.219 -17.281 1 49.97 30 ILE B C 1
ATOM 2452 O O . ILE B 1 30 ? -11.008 -30.969 -16.078 1 49.97 30 ILE B O 1
ATOM 2456 N N . ILE B 1 31 ? -10.219 -30.766 -18.094 1 56.44 31 ILE B N 1
ATOM 2457 C CA . ILE B 1 31 ? -9.102 -29.906 -17.703 1 56.44 31 ILE B CA 1
ATOM 2458 C C . ILE B 1 31 ? -9.641 -28.594 -17.125 1 56.44 31 ILE B C 1
ATOM 2460 O O . ILE B 1 31 ? -9.141 -28.109 -16.109 1 56.44 31 ILE B O 1
ATOM 2464 N N . THR B 1 32 ? -10.727 -28.156 -17.75 1 69.38 32 THR B N 1
ATOM 2465 C CA . THR B 1 32 ? -11.344 -26.938 -17.234 1 69.38 32 THR B CA 1
ATOM 2466 C C . THR B 1 32 ? -11.922 -27.172 -15.844 1 69.38 32 THR B C 1
ATOM 2468 O O . THR B 1 32 ? -11.805 -26.328 -14.961 1 69.38 32 THR B O 1
ATOM 2471 N N . ASN B 1 33 ? -12.281 -28.453 -15.719 1 77.44 33 ASN B N 1
ATOM 2472 C CA . ASN B 1 33 ? -12.883 -28.781 -14.43 1 77.44 33 ASN B CA 1
ATOM 2473 C C . ASN B 1 33 ? -11.844 -28.844 -13.32 1 77.44 33 ASN B C 1
ATOM 2475 O O . ASN B 1 33 ? -12.094 -28.391 -12.203 1 77.44 33 ASN B O 1
ATOM 2479 N N . GLU B 1 34 ? -10.648 -29.406 -13.719 1 85.12 34 GLU B N 1
ATOM 2480 C CA . GLU B 1 34 ? -9.586 -29.484 -12.719 1 85.12 34 GLU B CA 1
ATOM 2481 C C . GLU B 1 34 ? -9.148 -28.109 -12.266 1 85.12 34 GLU B C 1
ATOM 2483 O O . GLU B 1 34 ? -8.938 -27.875 -11.07 1 85.12 34 GLU B O 1
ATOM 2488 N N . PHE B 1 35 ? -9.078 -27.281 -13.211 1 87 35 PHE B N 1
ATOM 2489 C CA . PHE B 1 35 ? -8.625 -25.938 -12.883 1 87 35 PHE B CA 1
ATOM 2490 C C . PHE B 1 35 ? -9.695 -25.172 -12.117 1 87 35 PHE B C 1
ATOM 2492 O O . PHE B 1 35 ? -9.391 -24.344 -11.258 1 87 35 PHE B O 1
ATOM 2499 N N . ILE B 1 36 ? -10.906 -25.484 -12.383 1 87.25 36 ILE B N 1
ATOM 2500 C CA . ILE B 1 36 ? -11.992 -24.875 -11.625 1 87.25 36 ILE B CA 1
ATOM 2501 C C . ILE B 1 36 ? -11.938 -25.328 -10.172 1 87.25 36 ILE B C 1
ATOM 2503 O O . ILE B 1 36 ? -12.07 -24.516 -9.25 1 87.25 36 ILE B O 1
ATOM 2507 N N . HIS B 1 37 ? -11.648 -26.594 -9.977 1 87.12 37 HIS B N 1
ATOM 2508 C CA . HIS B 1 37 ? -11.523 -27.125 -8.625 1 87.12 37 HIS B CA 1
ATOM 2509 C C . HIS B 1 37 ? -10.336 -26.5 -7.898 1 87.12 37 HIS B C 1
ATOM 2511 O O . HIS B 1 37 ? -10.422 -26.172 -6.711 1 87.12 37 HIS B O 1
ATOM 2517 N N . LYS B 1 38 ? -9.281 -26.406 -8.586 1 85 38 LYS B N 1
ATOM 2518 C CA . LYS B 1 38 ? -8.102 -25.766 -8.016 1 85 38 LYS B CA 1
ATOM 2519 C C . LYS B 1 38 ? -8.398 -24.312 -7.641 1 85 38 LYS B C 1
ATOM 2521 O O . LYS B 1 38 ? -7.957 -23.844 -6.59 1 85 38 LYS B O 1
ATOM 2526 N N . SER B 1 39 ? -9.141 -23.625 -8.5 1 87.81 39 SER B N 1
ATOM 2527 C CA . SER B 1 39 ? -9.531 -22.25 -8.219 1 87.81 39 SER B CA 1
ATOM 2528 C C . SER B 1 39 ? -10.336 -22.156 -6.922 1 87.81 39 SER B C 1
ATOM 2530 O O . SER B 1 39 ? -10.094 -21.281 -6.09 1 87.81 39 SER B O 1
ATOM 2532 N N . ILE B 1 40 ? -11.195 -23.094 -6.785 1 85.31 40 ILE B N 1
ATOM 2533 C CA . ILE B 1 40 ? -12.062 -23.125 -5.609 1 85.31 40 ILE B CA 1
ATOM 2534 C C . ILE B 1 40 ? -11.211 -23.344 -4.355 1 85.31 40 ILE B C 1
ATOM 2536 O O . ILE B 1 40 ? -11.398 -22.656 -3.35 1 85.31 40 ILE B O 1
ATOM 2540 N N . ARG B 1 41 ? -10.297 -24.25 -4.426 1 81.56 41 ARG B N 1
ATOM 2541 C CA . ARG B 1 41 ? -9.422 -24.562 -3.297 1 81.56 41 ARG B CA 1
ATOM 2542 C C . ARG B 1 41 ? -8.617 -23.344 -2.881 1 81.56 41 ARG B C 1
ATOM 2544 O O . ARG B 1 41 ? -8.508 -23.031 -1.69 1 81.56 41 ARG B O 1
ATOM 2551 N N . ILE B 1 42 ? -8.102 -22.609 -3.795 1 77.12 42 ILE B N 1
ATOM 2552 C CA . ILE B 1 42 ? -7.305 -21.422 -3.523 1 77.12 42 ILE B CA 1
ATOM 2553 C C . ILE B 1 42 ? -8.195 -20.344 -2.924 1 77.12 42 ILE B C 1
ATOM 2555 O O . ILE B 1 42 ? -7.836 -19.719 -1.915 1 77.12 42 ILE B O 1
ATOM 2559 N N . LEU B 1 43 ? -9.344 -20.188 -3.545 1 81.69 43 LEU B N 1
ATOM 2560 C CA . LEU B 1 43 ? -10.266 -19.141 -3.1 1 81.69 43 LEU B CA 1
ATOM 2561 C C . LEU B 1 43 ? -10.711 -19.391 -1.661 1 81.69 43 LEU B C 1
ATOM 2563 O O . LEU B 1 43 ? -10.875 -18.438 -0.887 1 81.69 43 LEU B O 1
ATOM 2567 N N . GLU B 1 44 ? -10.758 -20.625 -1.324 1 78.06 44 GLU B N 1
ATOM 2568 C CA . GLU B 1 44 ? -11.234 -20.984 0.005 1 78.06 44 GLU B CA 1
ATOM 2569 C C . GLU B 1 44 ? -10.211 -20.625 1.08 1 78.06 44 GLU B C 1
ATOM 2571 O O . GLU B 1 44 ? -10.547 -20.547 2.264 1 78.06 44 GLU B O 1
ATOM 2576 N N . ASN B 1 45 ? -9.07 -20.359 0.687 1 72.56 45 ASN B N 1
ATOM 2577 C CA . ASN B 1 45 ? -8.039 -19.953 1.633 1 72.56 45 ASN B CA 1
ATOM 2578 C C . ASN B 1 45 ? -8.156 -18.484 2.002 1 72.56 45 ASN B C 1
ATOM 2580 O O . ASN B 1 45 ? -7.535 -18.016 2.965 1 72.56 45 ASN B O 1
ATOM 2584 N N . TYR B 1 46 ? -8.961 -17.797 1.282 1 76.62 46 TYR B N 1
ATOM 2585 C CA . TYR B 1 46 ? -9.141 -16.375 1.544 1 76.62 46 TYR B CA 1
ATOM 2586 C C . TYR B 1 46 ? -10.383 -16.125 2.395 1 76.62 46 TYR B C 1
ATOM 2588 O O . TYR B 1 46 ? -11.477 -16.578 2.049 1 76.62 46 TYR B O 1
ATOM 2596 N N . GLN B 1 47 ? -10.219 -15.406 3.502 1 78.44 47 GLN B N 1
ATOM 2597 C CA . GLN B 1 47 ? -11.312 -15.117 4.43 1 78.44 47 GLN B CA 1
ATOM 2598 C C . GLN B 1 47 ? -12.469 -14.422 3.719 1 78.44 47 GLN B C 1
ATOM 2600 O O . GLN B 1 47 ? -13.633 -14.602 4.082 1 78.44 47 GLN B O 1
ATOM 2605 N N . VAL B 1 48 ? -12.156 -13.672 2.691 1 81.62 48 VAL B N 1
ATOM 2606 C CA . VAL B 1 48 ? -13.188 -12.992 1.913 1 81.62 48 VAL B CA 1
ATOM 2607 C C . VAL B 1 48 ? -14.148 -14.016 1.318 1 81.62 48 VAL B C 1
ATOM 2609 O O . VAL B 1 48 ? -15.367 -13.828 1.353 1 81.62 48 VAL B O 1
ATOM 2612 N N . ILE B 1 49 ? -13.594 -15.078 0.824 1 80.38 49 ILE B N 1
ATOM 2613 C CA . ILE B 1 49 ? -14.406 -16.094 0.172 1 80.38 49 ILE B CA 1
ATOM 2614 C C . ILE B 1 49 ? -15.141 -16.922 1.227 1 80.38 49 ILE B C 1
ATOM 2616 O O . ILE B 1 49 ? -16.312 -17.266 1.048 1 80.38 49 ILE B O 1
ATOM 2620 N N . GLN B 1 50 ? -14.453 -17.141 2.32 1 83.25 50 GLN B N 1
ATOM 2621 C CA . GLN B 1 50 ? -15.055 -17.906 3.408 1 83.25 50 GLN B CA 1
ATOM 2622 C C . GLN B 1 50 ? -16.281 -17.188 3.961 1 83.25 50 GLN B C 1
ATOM 2624 O O . GLN B 1 50 ? -17.203 -17.828 4.492 1 83.25 50 GLN B O 1
ATOM 2629 N N . SER B 1 51 ? -16.344 -15.938 3.826 1 87.31 51 SER B N 1
ATOM 2630 C CA . SER B 1 51 ? -17.406 -15.125 4.387 1 87.31 51 SER B CA 1
ATOM 2631 C C . SER B 1 51 ? -18.609 -15.078 3.447 1 87.31 51 SER B C 1
ATOM 2633 O O . SER B 1 51 ? -19.688 -14.602 3.826 1 87.31 51 SER B O 1
ATOM 2635 N N . LEU B 1 52 ? -18.484 -15.594 2.295 1 90.69 52 LEU B N 1
ATOM 2636 C CA . LEU B 1 52 ? -19.547 -15.547 1.305 1 90.69 52 LEU B CA 1
ATOM 2637 C C . LEU B 1 52 ? -20.531 -16.703 1.503 1 90.69 52 LEU B C 1
ATOM 2639 O O . LEU B 1 52 ? -20.141 -17.781 1.977 1 90.69 52 LEU B O 1
ATOM 2643 N N . SER B 1 53 ? -21.766 -16.469 1.145 1 92.44 53 SER B N 1
ATOM 2644 C CA . SER B 1 53 ? -22.75 -17.547 1.113 1 92.44 53 SER B CA 1
ATOM 2645 C C . SER B 1 53 ? -22.469 -18.516 -0.021 1 92.44 53 SER B C 1
ATOM 2647 O O . SER B 1 53 ? -21.703 -18.219 -0.934 1 92.44 53 SER B O 1
ATOM 2649 N N . ASN B 1 54 ? -23.109 -19.672 0.041 1 91.25 54 ASN B N 1
ATOM 2650 C CA . ASN B 1 54 ? -22.938 -20.672 -1.016 1 91.25 54 ASN B CA 1
ATOM 2651 C C . ASN B 1 54 ? -23.422 -20.141 -2.365 1 91.25 54 ASN B C 1
ATOM 2653 O O . ASN B 1 54 ? -22.812 -20.422 -3.398 1 91.25 54 ASN B O 1
ATOM 2657 N N . THR B 1 55 ? -24.5 -19.344 -2.34 1 93.25 55 THR B N 1
ATOM 2658 C CA . THR B 1 55 ? -25.016 -18.75 -3.57 1 93.25 55 THR B CA 1
ATOM 2659 C C . THR B 1 55 ? -24.016 -17.766 -4.16 1 93.25 55 THR B C 1
ATOM 2661 O O . THR B 1 55 ? -23.781 -17.766 -5.371 1 93.25 55 THR B O 1
ATOM 2664 N N . GLU B 1 56 ? -23.406 -16.953 -3.332 1 92.88 56 GLU B N 1
ATOM 2665 C CA . GLU B 1 56 ? -22.406 -15.984 -3.762 1 92.88 56 GLU B CA 1
ATOM 2666 C C . GLU B 1 56 ? -21.172 -16.672 -4.312 1 92.88 56 GLU B C 1
ATOM 2668 O O . GLU B 1 56 ? -20.641 -16.266 -5.348 1 92.88 56 GLU B O 1
ATOM 2673 N N . LYS B 1 57 ? -20.734 -17.734 -3.609 1 92.38 57 LYS B N 1
ATOM 2674 C CA . LYS B 1 57 ? -19.594 -18.516 -4.078 1 92.38 57 LYS B CA 1
ATOM 2675 C C . LYS B 1 57 ? -19.875 -19.125 -5.449 1 92.38 57 LYS B C 1
ATOM 2677 O O . LYS B 1 57 ? -19.031 -19.062 -6.348 1 92.38 57 LYS B O 1
ATOM 2682 N N . SER B 1 58 ? -21.047 -19.672 -5.566 1 92.25 58 SER B N 1
ATOM 2683 C CA . SER B 1 58 ? -21.453 -20.297 -6.82 1 92.25 58 SER B CA 1
ATOM 2684 C C . SER B 1 58 ? -21.469 -19.297 -7.965 1 92.25 58 SER B C 1
ATOM 2686 O O . SER B 1 58 ? -21.062 -19.609 -9.086 1 92.25 58 SER B O 1
ATOM 2688 N N . THR B 1 59 ? -21.906 -18.125 -7.699 1 93.19 59 THR B N 1
ATOM 2689 C CA . THR B 1 59 ? -21.938 -17.062 -8.703 1 93.19 59 THR B CA 1
ATOM 2690 C C . THR B 1 59 ? -20.531 -16.766 -9.211 1 93.19 59 THR B C 1
ATOM 2692 O O . THR B 1 59 ? -20.297 -16.641 -10.414 1 93.19 59 THR B O 1
ATOM 2695 N N . LEU B 1 60 ? -19.578 -16.656 -8.305 1 93.81 60 LEU B N 1
ATOM 2696 C CA . LEU B 1 60 ? -18.203 -16.375 -8.68 1 93.81 60 LEU B CA 1
ATOM 2697 C C . LEU B 1 60 ? -17.609 -17.516 -9.5 1 93.81 60 LEU B C 1
ATOM 2699 O O . LEU B 1 60 ? -17 -17.281 -10.547 1 93.81 60 LEU B O 1
ATOM 2703 N N . ILE B 1 61 ? -17.859 -18.719 -9.055 1 91.44 61 ILE B N 1
ATOM 2704 C CA . ILE B 1 61 ? -17.297 -19.906 -9.68 1 91.44 61 ILE B CA 1
ATOM 2705 C C . ILE B 1 61 ? -17.828 -20.062 -11.102 1 91.44 61 ILE B C 1
ATOM 2707 O O . ILE B 1 61 ? -17.078 -20.406 -12.016 1 91.44 61 ILE B O 1
ATOM 2711 N N . GLN B 1 62 ? -19.078 -19.734 -11.281 1 92.75 62 GLN B N 1
ATOM 2712 C CA . GLN B 1 62 ? -19.734 -19.875 -12.57 1 92.75 62 GLN B CA 1
ATOM 2713 C C . GLN B 1 62 ? -19.141 -18.922 -13.602 1 92.75 62 GLN B C 1
ATOM 2715 O O . GLN B 1 62 ? -19.297 -19.125 -14.805 1 92.75 62 GLN B O 1
ATOM 2720 N N . HIS B 1 63 ? -18.484 -17.906 -13.211 1 94.75 63 HIS B N 1
ATOM 2721 C CA . HIS B 1 63 ? -18.016 -16.891 -14.141 1 94.75 63 HIS B CA 1
ATOM 2722 C C . HIS B 1 63 ? -16.5 -16.953 -14.297 1 94.75 63 HIS B C 1
ATOM 2724 O O . HIS B 1 63 ? -15.906 -16.078 -14.93 1 94.75 63 HIS B O 1
ATOM 2730 N N . LEU B 1 64 ? -15.883 -18 -13.727 1 94.31 64 LEU B N 1
ATOM 2731 C CA . LEU B 1 64 ? -14.438 -18.172 -13.859 1 94.31 64 LEU B CA 1
ATOM 2732 C C . LEU B 1 64 ? -14.062 -18.547 -15.289 1 94.31 64 LEU B C 1
ATOM 2734 O O . LEU B 1 64 ? -14.727 -19.375 -15.914 1 94.31 64 LEU B O 1
ATOM 2738 N N . LYS B 1 65 ? -13.086 -17.953 -15.828 1 95.12 65 LYS B N 1
ATOM 2739 C CA . LYS B 1 65 ? -12.484 -18.297 -17.109 1 95.12 65 LYS B CA 1
ATOM 2740 C C . LYS B 1 65 ? -11.008 -18.672 -16.953 1 95.12 65 LYS B C 1
ATOM 2742 O O . LYS B 1 65 ? -10.227 -17.875 -16.422 1 95.12 65 LYS B O 1
ATOM 2747 N N . ILE B 1 66 ? -10.688 -19.844 -17.438 1 95.19 66 ILE B N 1
ATOM 2748 C CA . ILE B 1 66 ? -9.328 -20.344 -17.281 1 95.19 66 ILE B CA 1
ATOM 2749 C C . ILE B 1 66 ? -8.516 -20.047 -18.547 1 95.19 66 ILE B C 1
ATOM 2751 O O . ILE B 1 66 ? -8.984 -20.281 -19.656 1 95.19 66 ILE B O 1
ATOM 2755 N N . ARG B 1 67 ? -7.34 -19.453 -18.391 1 96.38 67 ARG B N 1
ATOM 2756 C CA . ARG B 1 67 ? -6.426 -19.188 -19.5 1 96.38 67 ARG B CA 1
ATOM 2757 C C . ARG B 1 67 ? -5.023 -19.703 -19.188 1 96.38 67 ARG B C 1
ATOM 2759 O O . ARG B 1 67 ? -4.555 -19.578 -18.047 1 96.38 67 ARG B O 1
ATOM 2766 N N . LYS B 1 68 ? -4.375 -20.172 -20.172 1 94.75 68 LYS B N 1
ATOM 2767 C CA . LYS B 1 68 ? -3.008 -20.672 -20.062 1 94.75 68 LYS B CA 1
ATOM 2768 C C . LYS B 1 68 ? -2.033 -19.766 -20.828 1 94.75 68 LYS B C 1
ATOM 2770 O O . LYS B 1 68 ? -2.359 -19.25 -21.891 1 94.75 68 LYS B O 1
ATOM 2775 N N . TYR B 1 69 ? -0.923 -19.625 -20.312 1 94.5 69 TYR B N 1
ATOM 2776 C CA . TYR B 1 69 ? 0.109 -18.781 -20.906 1 94.5 69 TYR B CA 1
ATOM 2777 C C . TYR B 1 69 ? 1.452 -19.516 -20.922 1 94.5 69 TYR B C 1
ATOM 2779 O O . TYR B 1 69 ? 1.754 -20.297 -20.031 1 94.5 69 TYR B O 1
ATOM 2787 N N . TYR B 1 70 ? 2.268 -19.172 -21.938 1 91.25 70 TYR B N 1
ATOM 2788 C CA . TYR B 1 70 ? 3.613 -19.734 -22.016 1 91.25 70 TYR B CA 1
ATOM 2789 C C . TYR B 1 70 ? 4.617 -18.859 -21.281 1 91.25 70 TYR B C 1
ATOM 2791 O O . TYR B 1 70 ? 4.324 -17.688 -20.984 1 91.25 70 TYR B O 1
ATOM 2799 N N . HIS B 1 71 ? 5.746 -19.422 -21.062 1 85.62 71 HIS B N 1
ATOM 2800 C CA . HIS B 1 71 ? 6.824 -18.703 -20.406 1 85.62 71 HIS B CA 1
ATOM 2801 C C . HIS B 1 71 ? 7.148 -17.406 -21.141 1 85.62 71 HIS B C 1
ATOM 2803 O O . HIS B 1 71 ? 7.273 -17.391 -22.359 1 85.62 71 HIS B O 1
ATOM 2809 N N . ASN B 1 72 ? 7.164 -16.312 -20.375 1 86.25 72 ASN B N 1
ATOM 2810 C CA . ASN B 1 72 ? 7.574 -14.984 -20.828 1 86.25 72 ASN B CA 1
ATOM 2811 C C . ASN B 1 72 ? 6.508 -14.336 -21.703 1 86.25 72 ASN B C 1
ATOM 2813 O O . ASN B 1 72 ? 6.766 -13.312 -22.359 1 86.25 72 ASN B O 1
ATOM 2817 N N . GLN B 1 73 ? 5.371 -14.969 -21.719 1 93.69 73 GLN B N 1
ATOM 2818 C CA . GLN B 1 73 ? 4.262 -14.336 -22.422 1 93.69 73 GLN B CA 1
ATOM 2819 C C . GLN B 1 73 ? 3.699 -13.164 -21.609 1 93.69 73 GLN B C 1
ATOM 2821 O O . GLN B 1 73 ? 3.443 -13.289 -20.422 1 93.69 73 GLN B O 1
ATOM 2826 N N . THR B 1 74 ? 3.535 -12.047 -22.281 1 96.06 74 THR B N 1
ATOM 2827 C CA . THR B 1 74 ? 2.922 -10.891 -21.625 1 96.06 74 THR B CA 1
ATOM 2828 C C . THR B 1 74 ? 1.408 -11.062 -21.547 1 96.06 74 THR B C 1
ATOM 2830 O O . THR B 1 74 ? 0.742 -11.258 -22.562 1 96.06 74 THR B O 1
ATOM 2833 N N . ILE B 1 75 ? 0.957 -11.023 -20.375 1 97.12 75 ILE B N 1
ATOM 2834 C CA . ILE B 1 75 ? -0.472 -11.18 -20.141 1 97.12 75 ILE B CA 1
ATOM 2835 C C . ILE B 1 75 ? -1.156 -9.812 -20.172 1 97.12 75 ILE B C 1
ATOM 2837 O O . ILE B 1 75 ? -2.195 -9.648 -20.812 1 97.12 75 ILE B O 1
ATOM 2841 N N . TYR B 1 76 ? -0.664 -8.898 -19.391 1 97 76 TYR B N 1
ATOM 2842 C CA . TYR B 1 76 ? -1.089 -7.504 -19.375 1 97 76 TYR B CA 1
ATOM 2843 C C . TYR B 1 76 ? 0.1 -6.57 -19.547 1 97 76 TYR B C 1
ATOM 2845 O O . TYR B 1 76 ? 1.203 -6.859 -19.078 1 97 76 TYR B O 1
ATOM 2853 N N . ASN B 1 77 ? -0.197 -5.496 -20.219 1 94.5 77 ASN B N 1
ATOM 2854 C CA . ASN B 1 77 ? 0.808 -4.441 -20.328 1 94.5 77 ASN B CA 1
ATOM 2855 C C . ASN B 1 77 ? 0.568 -3.336 -19.297 1 94.5 77 ASN B C 1
ATOM 2857 O O . ASN B 1 77 ? -0.569 -3.1 -18.891 1 94.5 77 ASN B O 1
ATOM 2861 N N . GLN B 1 78 ? 1.649 -2.801 -18.953 1 90.25 78 GLN B N 1
ATOM 2862 C CA . GLN B 1 78 ? 1.525 -1.606 -18.125 1 90.25 78 GLN B CA 1
ATOM 2863 C C . GLN B 1 78 ? 0.554 -0.606 -18.734 1 90.25 78 GLN B C 1
ATOM 2865 O O . GLN B 1 78 ? 0.547 -0.41 -19.953 1 90.25 78 GLN B O 1
ATOM 2870 N N . ASN B 1 79 ? -0.353 -0.024 -17.891 1 88.88 79 ASN B N 1
ATOM 2871 C CA . ASN B 1 79 ? -1.307 1.02 -18.25 1 88.88 79 ASN B CA 1
ATOM 2872 C C . ASN B 1 79 ? -2.533 0.441 -18.953 1 88.88 79 ASN B C 1
ATOM 2874 O O . ASN B 1 79 ? -3.453 1.178 -19.312 1 88.88 79 ASN B O 1
ATOM 2878 N N . ASP B 1 80 ? -2.488 -0.842 -19.156 1 92.94 80 ASP B N 1
ATOM 2879 C CA . ASP B 1 80 ? -3.725 -1.467 -19.609 1 92.94 80 ASP B CA 1
ATOM 2880 C C . ASP B 1 80 ? -4.828 -1.334 -18.562 1 92.94 80 ASP B C 1
ATOM 2882 O O . ASP B 1 80 ? -4.551 -1.316 -17.359 1 92.94 80 ASP B O 1
ATOM 2886 N N . PRO B 1 81 ? -6.012 -1.192 -19.062 1 94.44 81 PRO B N 1
ATOM 2887 C CA . PRO B 1 81 ? -7.105 -1.279 -18.094 1 94.44 81 PRO B CA 1
ATOM 2888 C C . PRO B 1 81 ? -7.207 -2.654 -17.438 1 94.44 81 PRO B C 1
ATOM 2890 O O . PRO B 1 81 ? -6.965 -3.674 -18.078 1 94.44 81 PRO B O 1
ATOM 2893 N N . CYS B 1 82 ? -7.477 -2.67 -16.188 1 94.69 82 CYS B N 1
ATOM 2894 C CA . CYS B 1 82 ? -7.66 -3.918 -15.461 1 94.69 82 CYS B CA 1
ATOM 2895 C C . CYS B 1 82 ? -9.133 -4.301 -15.398 1 94.69 82 CYS B C 1
ATOM 2897 O O . CYS B 1 82 ? -9.953 -3.568 -14.836 1 94.69 82 CYS B O 1
ATOM 2899 N N . THR B 1 83 ? -9.5 -5.422 -15.906 1 94.94 83 THR B N 1
ATOM 2900 C CA . THR B 1 83 ? -10.914 -5.789 -15.977 1 94.94 83 THR B CA 1
ATOM 2901 C C . THR B 1 83 ? -11.195 -7.012 -15.109 1 94.94 83 THR B C 1
ATOM 2903 O O . THR B 1 83 ? -12.352 -7.289 -14.773 1 94.94 83 THR B O 1
ATOM 2906 N N . ASP B 1 84 ? -10.141 -7.73 -14.773 1 97 84 ASP B N 1
ATOM 2907 C CA . ASP B 1 84 ? -10.383 -9.008 -14.102 1 97 84 ASP B CA 1
ATOM 2908 C C . ASP B 1 84 ? -9.547 -9.117 -12.828 1 97 84 ASP B C 1
ATOM 2910 O O . ASP B 1 84 ? -8.43 -8.586 -12.766 1 97 84 ASP B O 1
ATOM 2914 N N . ILE B 1 85 ? -10.148 -9.734 -11.867 1 96.56 85 ILE B N 1
ATOM 2915 C CA . ILE B 1 85 ? -9.391 -10.328 -10.773 1 96.56 85 ILE B CA 1
ATOM 2916 C C . ILE B 1 85 ? -8.742 -11.633 -11.234 1 96.56 85 ILE B C 1
ATOM 2918 O O . ILE B 1 85 ? -9.367 -12.43 -11.93 1 96.56 85 ILE B O 1
ATOM 2922 N N . ASN B 1 86 ? -7.496 -11.836 -10.859 1 95.75 86 ASN B N 1
ATOM 2923 C CA . ASN B 1 86 ? -6.773 -13.023 -11.297 1 95.75 86 ASN B CA 1
ATOM 2924 C C . ASN B 1 86 ? -6.43 -13.938 -10.125 1 95.75 86 ASN B C 1
ATOM 2926 O O . ASN B 1 86 ? -5.98 -13.461 -9.078 1 95.75 86 ASN B O 1
ATOM 2930 N N . ILE B 1 87 ? -6.656 -15.141 -10.305 1 90.94 87 ILE B N 1
ATOM 2931 C CA . ILE B 1 87 ? -6.191 -16.188 -9.406 1 90.94 87 ILE B CA 1
ATOM 2932 C C . ILE B 1 87 ? -5.105 -17.016 -10.086 1 90.94 87 ILE B C 1
ATOM 2934 O O . ILE B 1 87 ? -5.359 -17.688 -11.094 1 90.94 87 ILE B O 1
ATOM 2938 N N . LEU B 1 88 ? -3.922 -16.969 -9.57 1 87.62 88 LEU B N 1
ATOM 2939 C CA . LEU B 1 88 ? -2.826 -17.734 -10.156 1 87.62 88 LEU B CA 1
ATOM 2940 C C . LEU B 1 88 ? -2.883 -19.188 -9.719 1 87.62 88 LEU B C 1
ATOM 2942 O O . LEU B 1 88 ? -2.658 -19.5 -8.547 1 87.62 88 LEU B O 1
ATOM 2946 N N . LEU B 1 89 ? -3.146 -20.047 -10.633 1 87.38 89 LEU B N 1
ATOM 2947 C CA . LEU B 1 89 ? -3.348 -21.453 -10.297 1 87.38 89 LEU B CA 1
ATOM 2948 C C . LEU B 1 89 ? -2.035 -22.234 -10.383 1 87.38 89 LEU B C 1
ATOM 2950 O O . LEU B 1 89 ? -1.764 -23.094 -9.547 1 87.38 89 LEU B O 1
ATOM 2954 N N . GLU B 1 90 ? -1.263 -21.969 -11.43 1 81.69 90 GLU B N 1
ATOM 2955 C CA . GLU B 1 90 ? 0.041 -22.578 -11.68 1 81.69 90 GLU B CA 1
ATOM 2956 C C . GLU B 1 90 ? 1.039 -21.547 -12.211 1 81.69 90 GLU B C 1
ATOM 2958 O O . GLU B 1 90 ? 0.647 -20.547 -12.812 1 81.69 90 GLU B O 1
ATOM 2963 N N . GLY B 1 91 ? 2.32 -21.891 -11.93 1 80.94 91 GLY B N 1
ATOM 2964 C CA . GLY B 1 91 ? 3.352 -20.984 -12.422 1 80.94 91 GLY B CA 1
ATOM 2965 C C . GLY B 1 91 ? 3.525 -19.75 -11.555 1 80.94 91 GLY B C 1
ATOM 2966 O O . GLY B 1 91 ? 3.342 -19.812 -10.336 1 80.94 91 GLY B O 1
ATOM 2967 N N . ALA B 1 92 ? 4.027 -18.625 -12.211 1 77.94 92 ALA B N 1
ATOM 2968 C CA . ALA B 1 92 ? 4.266 -17.375 -11.508 1 77.94 92 ALA B CA 1
ATOM 2969 C C . ALA B 1 92 ? 4.117 -16.188 -12.453 1 77.94 92 ALA B C 1
ATOM 2971 O O . ALA B 1 92 ? 4.051 -16.359 -13.672 1 77.94 92 ALA B O 1
ATOM 2972 N N . LEU B 1 93 ? 3.975 -15.086 -11.867 1 84.5 93 LEU B N 1
ATOM 2973 C CA . LEU B 1 93 ? 3.934 -13.844 -12.633 1 84.5 93 LEU B CA 1
ATOM 2974 C C . LEU B 1 93 ? 5.098 -12.938 -12.258 1 84.5 93 LEU B C 1
ATOM 2976 O O . LEU B 1 93 ? 5.441 -12.812 -11.078 1 84.5 93 LEU B O 1
ATOM 2980 N N . LYS B 1 94 ? 5.688 -12.492 -13.281 1 80.44 94 LYS B N 1
ATOM 2981 C CA . LYS B 1 94 ? 6.648 -11.406 -13.109 1 80.44 94 LYS B CA 1
ATOM 2982 C C . LYS B 1 94 ? 5.988 -10.047 -13.312 1 80.44 94 LYS B C 1
ATOM 2984 O O . LYS B 1 94 ? 5.426 -9.781 -14.383 1 80.44 94 LYS B O 1
ATOM 2989 N N . LEU B 1 95 ? 5.969 -9.219 -12.273 1 84.5 95 LEU B N 1
ATOM 2990 C CA . LEU B 1 95 ? 5.438 -7.867 -12.367 1 84.5 95 LEU B CA 1
ATOM 2991 C C . LEU B 1 95 ? 6.562 -6.844 -12.445 1 84.5 95 LEU B C 1
ATOM 2993 O O . LEU B 1 95 ? 7.48 -6.855 -11.625 1 84.5 95 LEU B O 1
ATOM 2997 N N . GLY B 1 96 ? 6.492 -5.992 -13.492 1 80.25 96 GLY B N 1
ATOM 2998 C CA . GLY B 1 96 ? 7.523 -4.988 -13.688 1 80.25 96 GLY B CA 1
ATOM 2999 C C . GLY B 1 96 ? 7.18 -3.982 -14.773 1 80.25 96 GLY B C 1
ATOM 3000 O O . GLY B 1 96 ? 6.023 -3.885 -15.188 1 80.25 96 GLY B O 1
ATOM 3001 N N . TRP B 1 97 ? 8.164 -3.205 -15.031 1 79.56 97 TRP B N 1
ATOM 3002 C CA . TRP B 1 97 ? 7.973 -2.186 -16.062 1 79.56 97 TRP B CA 1
ATOM 3003 C C . TRP B 1 97 ? 9.289 -1.854 -16.75 1 79.56 97 TRP B C 1
ATOM 3005 O O . TRP B 1 97 ? 10.367 -2.143 -16.219 1 79.56 97 TRP B O 1
ATOM 3015 N N . SER B 1 98 ? 9.141 -1.333 -17.938 1 76.25 98 SER B N 1
ATOM 3016 C CA . SER B 1 98 ? 10.297 -0.838 -18.672 1 76.25 98 SER B CA 1
ATOM 3017 C C . SER B 1 98 ? 10.656 0.581 -18.234 1 76.25 98 SER B C 1
ATOM 3019 O O . SER B 1 98 ? 9.781 1.434 -18.094 1 76.25 98 SER B O 1
ATOM 3021 N N . THR B 1 99 ? 11.93 0.767 -17.953 1 64.5 99 THR B N 1
ATOM 3022 C CA . THR B 1 99 ? 12.383 2.098 -17.562 1 64.5 99 THR B CA 1
ATOM 3023 C C . THR B 1 99 ? 12.617 2.967 -18.797 1 64.5 99 THR B C 1
ATOM 3025 O O . THR B 1 99 ? 12.633 2.465 -19.922 1 64.5 99 THR B O 1
ATOM 3028 N N . SER B 1 100 ? 12.789 4.262 -18.562 1 62.62 100 SER B N 1
ATOM 3029 C CA . SER B 1 100 ? 13.031 5.203 -19.656 1 62.62 100 SER B CA 1
ATOM 3030 C C . SER B 1 100 ? 14.375 4.926 -20.328 1 62.62 100 SER B C 1
ATOM 3032 O O . SER B 1 100 ? 14.562 5.254 -21.5 1 62.62 100 SER B O 1
ATOM 3034 N N . GLN B 1 101 ? 15.234 4.352 -19.672 1 58.62 101 GLN B N 1
ATOM 3035 C CA . GLN B 1 101 ? 16.562 4.059 -20.203 1 58.62 101 GLN B CA 1
ATOM 3036 C C . GLN B 1 101 ? 16.562 2.74 -20.969 1 58.62 101 GLN B C 1
ATOM 3038 O O . GLN B 1 101 ? 17.625 2.264 -21.391 1 58.62 101 GLN B O 1
ATOM 3043 N N . GLY B 1 102 ? 15.406 2.137 -21.062 1 63.59 102 GLY B N 1
ATOM 3044 C CA . GLY B 1 102 ? 15.297 0.911 -21.828 1 63.59 102 GLY B CA 1
ATOM 3045 C C . GLY B 1 102 ? 15.539 -0.34 -21.016 1 63.59 102 GLY B C 1
ATOM 3046 O O . GLY B 1 102 ? 15.555 -1.449 -21.547 1 63.59 102 GLY B O 1
ATOM 3047 N N . LYS B 1 103 ? 15.812 -0.207 -19.828 1 65.56 103 LYS B N 1
ATOM 3048 C CA . LYS B 1 103 ? 15.984 -1.353 -18.938 1 65.56 103 LYS B CA 1
ATOM 3049 C C . LYS B 1 103 ? 14.648 -1.793 -18.344 1 65.56 103 LYS B C 1
ATOM 3051 O O . LYS B 1 103 ? 13.695 -1.017 -18.312 1 65.56 103 LYS B O 1
ATOM 3056 N N . TYR B 1 104 ? 14.602 -3.135 -18 1 72.06 104 TYR B N 1
ATOM 3057 C CA . TYR B 1 104 ? 13.391 -3.658 -17.391 1 72.06 104 TYR B CA 1
ATOM 3058 C C . TYR B 1 104 ? 13.562 -3.791 -15.883 1 72.06 104 TYR B C 1
ATOM 3060 O O . TYR B 1 104 ? 14.539 -4.379 -15.406 1 72.06 104 TYR B O 1
ATOM 3068 N N . HIS B 1 105 ? 12.625 -3.229 -15.125 1 71.31 105 HIS B N 1
ATOM 3069 C CA . HIS B 1 105 ? 12.617 -3.316 -13.664 1 71.31 105 HIS B CA 1
ATOM 3070 C C . HIS B 1 105 ? 11.562 -4.301 -13.18 1 71.31 105 HIS B C 1
ATOM 3072 O O . HIS B 1 105 ? 10.367 -4.105 -13.422 1 71.31 105 HIS B O 1
ATOM 3078 N N . THR B 1 106 ? 12.047 -5.324 -12.523 1 71.38 106 THR B N 1
ATOM 3079 C CA . THR B 1 106 ? 11.133 -6.285 -11.93 1 71.38 106 THR B CA 1
ATOM 3080 C C . THR B 1 106 ? 10.773 -5.879 -10.5 1 71.38 106 THR B C 1
ATOM 3082 O O . THR B 1 106 ? 11.656 -5.734 -9.656 1 71.38 106 THR B O 1
ATOM 3085 N N . ASP B 1 107 ? 9.539 -5.629 -10.234 1 72.5 107 ASP B N 1
ATOM 3086 C CA . ASP B 1 107 ? 9.062 -5.227 -8.914 1 72.5 107 ASP B CA 1
ATOM 3087 C C . ASP B 1 107 ? 8.883 -6.438 -8 1 72.5 107 ASP B C 1
ATOM 3089 O O . ASP B 1 107 ? 9.352 -6.434 -6.859 1 72.5 107 ASP B O 1
ATOM 3093 N N . ILE B 1 108 ? 8.172 -7.465 -8.5 1 69.19 108 ILE B N 1
ATOM 3094 C CA . ILE B 1 108 ? 7.879 -8.625 -7.66 1 69.19 108 ILE B CA 1
ATOM 3095 C C . ILE B 1 108 ? 7.527 -9.82 -8.539 1 69.19 108 ILE B C 1
ATOM 3097 O O . ILE B 1 108 ? 7.109 -9.656 -9.688 1 69.19 108 ILE B O 1
ATOM 3101 N N . PHE B 1 109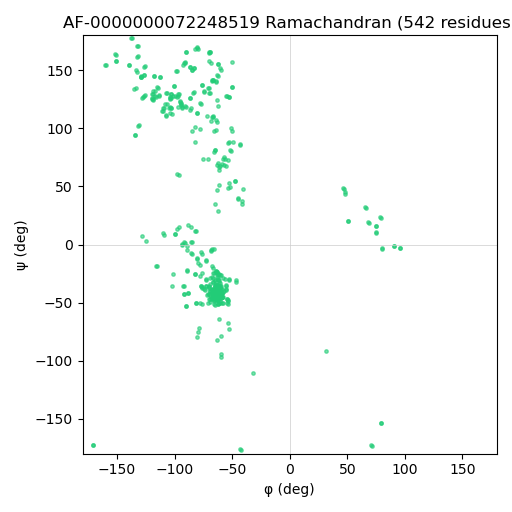 ? 7.766 -11.023 -7.98 1 67.31 109 PHE B N 1
ATOM 3102 C CA . PHE B 1 109 ? 7.223 -12.258 -8.539 1 67.31 109 PHE B CA 1
ATOM 3103 C C . PHE B 1 109 ? 6.035 -12.742 -7.719 1 67.31 109 PHE B C 1
ATOM 3105 O O . PHE B 1 109 ? 6.105 -12.805 -6.488 1 67.31 109 PHE B O 1
ATOM 3112 N N . VAL B 1 110 ? 4.988 -13.008 -8.383 1 76.44 110 VAL B N 1
ATOM 3113 C CA . VAL B 1 110 ? 3.781 -13.492 -7.715 1 76.44 110 VAL B CA 1
ATOM 3114 C C . VAL B 1 110 ? 3.639 -15 -7.941 1 76.44 110 VAL B C 1
ATOM 3116 O O . VAL B 1 110 ? 3.496 -15.453 -9.078 1 76.44 110 VAL B O 1
ATOM 3119 N N . PRO B 1 111 ? 3.674 -15.734 -6.926 1 67.44 111 PRO B N 1
ATOM 3120 C CA . PRO B 1 111 ? 3.555 -17.188 -7.07 1 67.44 111 PRO B CA 1
ATOM 3121 C C . PRO B 1 111 ? 2.109 -17.656 -7.242 1 67.44 111 PRO B C 1
ATOM 3123 O O . PRO B 1 111 ? 1.178 -16.875 -7.008 1 67.44 111 PRO B O 1
ATOM 3126 N N . SER B 1 112 ? 1.956 -18.953 -7.617 1 77.31 112 SER B N 1
ATOM 3127 C CA . SER B 1 112 ? 0.637 -19.578 -7.652 1 77.31 112 SER B CA 1
ATOM 3128 C C . SER B 1 112 ? -0.026 -19.547 -6.277 1 77.31 112 SER B C 1
ATOM 3130 O O . SER B 1 112 ? 0.657 -19.516 -5.254 1 77.31 112 SER B O 1
ATOM 3132 N N . GLY B 1 113 ? -1.398 -19.5 -6.301 1 75.69 113 GLY B N 1
ATOM 3133 C CA . GLY B 1 113 ? -2.154 -19.438 -5.062 1 75.69 113 GLY B CA 1
ATOM 3134 C C . GLY B 1 113 ? -2.541 -18.031 -4.664 1 75.69 113 GLY B C 1
ATOM 3135 O O . GLY B 1 113 ? -3.299 -17.828 -3.715 1 75.69 113 GLY B O 1
ATOM 3136 N N . THR B 1 114 ? -2.092 -17.109 -5.445 1 80.06 114 THR B N 1
ATOM 3137 C CA . THR B 1 114 ? -2.279 -15.703 -5.066 1 80.06 114 THR B CA 1
ATOM 3138 C C . THR B 1 114 ? -3.453 -15.094 -5.828 1 80.06 114 THR B C 1
ATOM 3140 O O . THR B 1 114 ? -3.635 -15.359 -7.02 1 80.06 114 THR B O 1
ATOM 3143 N N . LEU B 1 115 ? -4.25 -14.359 -5.125 1 88.25 115 LEU B N 1
ATOM 3144 C CA . LEU B 1 115 ? -5.312 -13.531 -5.688 1 88.25 115 LEU B CA 1
ATOM 3145 C C . LEU B 1 115 ? -4.828 -12.094 -5.895 1 88.25 115 LEU B C 1
ATOM 3147 O O . LEU B 1 115 ? -4.387 -11.438 -4.945 1 88.25 115 LEU B O 1
ATOM 3151 N N . ILE B 1 116 ? -4.93 -11.625 -7.199 1 91.25 116 ILE B N 1
ATOM 3152 C CA . ILE B 1 116 ? -4.344 -10.305 -7.438 1 91.25 116 ILE B CA 1
ATOM 3153 C C . ILE B 1 116 ? -5.332 -9.43 -8.203 1 91.25 116 ILE B C 1
ATOM 3155 O O . ILE B 1 116 ? -6.402 -9.898 -8.602 1 91.25 116 ILE B O 1
ATOM 3159 N N . ASN B 1 117 ? -5 -8.086 -8.336 1 95.31 117 ASN B N 1
ATOM 3160 C CA . ASN B 1 117 ? -5.664 -7.074 -9.148 1 95.31 117 ASN B CA 1
ATOM 3161 C C . ASN B 1 117 ? -6.938 -6.562 -8.484 1 95.31 117 ASN B C 1
ATOM 3163 O O . ASN B 1 117 ? -7.84 -6.062 -9.164 1 95.31 117 ASN B O 1
ATOM 3167 N N . ILE B 1 118 ? -7 -6.695 -7.195 1 94.31 118 ILE B N 1
ATOM 3168 C CA . ILE B 1 118 ? -8.133 -6.137 -6.469 1 94.31 118 ILE B CA 1
ATOM 3169 C C . ILE B 1 118 ? -8.031 -4.613 -6.445 1 94.31 118 ILE B C 1
ATOM 3171 O O . ILE B 1 118 ? -9.008 -3.912 -6.723 1 94.31 118 ILE B O 1
ATOM 3175 N N . VAL B 1 119 ? -6.832 -4.133 -6.199 1 93.56 119 VAL B N 1
ATOM 3176 C CA . VAL B 1 119 ? -6.605 -2.701 -6.031 1 93.56 119 VAL B CA 1
ATOM 3177 C C . VAL B 1 119 ? -6.969 -1.965 -7.316 1 93.56 119 VAL B C 1
ATOM 3179 O O . VAL B 1 119 ? -7.762 -1.023 -7.301 1 93.56 119 VAL B O 1
ATOM 3182 N N . PRO B 1 120 ? -6.469 -2.375 -8.461 1 94.25 120 PRO B N 1
ATOM 3183 C CA . PRO B 1 120 ? -6.844 -1.641 -9.672 1 94.25 120 PRO B CA 1
ATOM 3184 C C . PRO B 1 120 ? -8.328 -1.758 -9.992 1 94.25 120 PRO B C 1
ATOM 3186 O O . PRO B 1 120 ? -8.922 -0.829 -10.555 1 94.25 120 PRO B O 1
ATOM 3189 N N . ILE B 1 121 ? -8.945 -2.797 -9.664 1 95.94 121 ILE B N 1
ATOM 3190 C CA . ILE B 1 121 ? -10.375 -2.961 -9.906 1 95.94 121 ILE B CA 1
ATOM 3191 C C . ILE B 1 121 ? -11.156 -1.983 -9.031 1 95.94 121 ILE B C 1
ATOM 3193 O O . ILE B 1 121 ? -12.086 -1.326 -9.516 1 95.94 121 ILE B O 1
ATOM 3197 N N . VAL B 1 122 ? -10.82 -1.907 -7.766 1 94 122 VAL B N 1
ATOM 3198 C CA . VAL B 1 122 ? -11.523 -1.051 -6.82 1 94 122 VAL B CA 1
ATOM 3199 C C . VAL B 1 122 ? -11.32 0.415 -7.195 1 94 122 VAL B C 1
ATOM 3201 O O . VAL B 1 122 ? -12.258 1.215 -7.133 1 94 122 VAL B O 1
ATOM 3204 N N . THR B 1 123 ? -10.062 0.709 -7.59 1 89.25 123 THR B N 1
ATOM 3205 C CA . THR B 1 123 ? -9.742 2.104 -7.871 1 89.25 123 THR B CA 1
ATOM 3206 C C . THR B 1 123 ? -10.188 2.486 -9.281 1 89.25 123 THR B C 1
ATOM 3208 O O . THR B 1 123 ? -10.367 3.668 -9.578 1 89.25 123 THR B O 1
ATOM 3211 N N . GLY B 1 124 ? -10.273 1.48 -10.133 1 90.94 124 GLY B N 1
ATOM 3212 C CA . GLY B 1 124 ? -10.555 1.746 -11.531 1 90.94 124 GLY B CA 1
ATOM 3213 C C . GLY B 1 124 ? -9.359 2.316 -12.281 1 90.94 124 GLY B C 1
ATOM 3214 O O . GLY B 1 124 ? -9.523 2.889 -13.367 1 90.94 124 GLY B O 1
ATOM 3215 N N . GLN B 1 125 ? -8.234 2.211 -11.742 1 86.44 125 GLN B N 1
ATOM 3216 C CA . GLN B 1 125 ? -7.016 2.719 -12.359 1 86.44 125 GLN B CA 1
ATOM 3217 C C . GLN B 1 125 ? -6.348 1.651 -13.219 1 86.44 125 GLN B C 1
ATOM 3219 O O . GLN B 1 125 ? -6.566 0.456 -13.016 1 86.44 125 GLN B O 1
ATOM 3224 N N . PRO B 1 126 ? -5.551 2.074 -14.172 1 90.81 126 PRO B N 1
ATOM 3225 C CA . PRO B 1 126 ? -4.848 1.104 -15.016 1 90.81 126 PRO B CA 1
ATOM 3226 C C . PRO B 1 126 ? -3.764 0.342 -14.258 1 90.81 126 PRO B C 1
ATOM 3228 O O . PRO B 1 126 ? -3.404 0.719 -13.141 1 90.81 126 PRO B O 1
ATOM 3231 N N . LEU B 1 127 ? -3.326 -0.694 -14.859 1 92.62 127 LEU B N 1
ATOM 3232 C CA . LEU B 1 127 ? -2.277 -1.518 -14.266 1 92.62 127 LEU B CA 1
ATOM 3233 C C . LEU B 1 127 ? -0.959 -0.754 -14.195 1 92.62 127 LEU B C 1
ATOM 3235 O O . LEU B 1 127 ? -0.603 -0.04 -15.141 1 92.62 127 LEU B O 1
ATOM 3239 N N . LEU B 1 128 ? -0.218 -0.935 -13.133 1 85.44 128 LEU B N 1
ATOM 3240 C CA . LEU B 1 128 ? 1.054 -0.248 -12.93 1 85.44 128 LEU B CA 1
ATOM 3241 C C . LEU B 1 128 ? 2.205 -1.054 -13.523 1 85.44 128 LEU B C 1
ATOM 3243 O O . LEU B 1 128 ? 3.279 -0.508 -13.789 1 85.44 128 LEU B O 1
ATOM 3247 N N . HIS B 1 129 ? 1.945 -2.359 -13.68 1 87.44 129 HIS B N 1
ATOM 3248 C CA . HIS B 1 129 ? 3.014 -3.262 -14.086 1 87.44 129 HIS B CA 1
ATOM 3249 C C . HIS B 1 129 ? 2.615 -4.062 -15.32 1 87.44 129 HIS B C 1
ATOM 3251 O O . HIS B 1 129 ? 1.428 -4.293 -15.562 1 87.44 129 HIS B O 1
ATOM 3257 N N . ASP B 1 130 ? 3.648 -4.438 -16.062 1 90.75 130 ASP B N 1
ATOM 3258 C CA . ASP B 1 130 ? 3.469 -5.594 -16.922 1 90.75 130 ASP B CA 1
ATOM 3259 C C . ASP B 1 130 ? 3.277 -6.871 -16.109 1 90.75 130 ASP B C 1
ATOM 3261 O O . ASP B 1 130 ? 3.881 -7.031 -15.055 1 90.75 130 ASP B O 1
ATOM 3265 N N . HIS B 1 131 ? 2.426 -7.664 -16.594 1 94.44 131 HIS B N 1
ATOM 3266 C CA . HIS B 1 131 ? 2.291 -9.023 -16.078 1 94.44 131 HIS B CA 1
ATOM 3267 C C . HIS B 1 131 ? 2.844 -10.047 -17.062 1 94.44 131 HIS B C 1
ATOM 3269 O O . HIS B 1 131 ? 2.266 -10.258 -18.141 1 94.44 131 HIS B O 1
ATOM 3275 N N . ILE B 1 132 ? 3.926 -10.664 -16.719 1 90.25 132 ILE B N 1
ATOM 3276 C CA . ILE B 1 132 ? 4.59 -11.594 -17.641 1 90.25 132 ILE B CA 1
ATOM 3277 C C . ILE B 1 132 ? 4.617 -12.992 -17.031 1 90.25 132 ILE B C 1
ATOM 3279 O O . ILE B 1 132 ? 5.047 -13.164 -15.883 1 90.25 132 ILE B O 1
ATOM 3283 N N . ALA B 1 133 ? 4.195 -13.938 -17.781 1 92 133 ALA B N 1
ATOM 3284 C CA . ALA B 1 133 ? 4.156 -15.312 -17.297 1 92 133 ALA B CA 1
ATOM 3285 C C . ALA B 1 133 ? 5.562 -15.883 -17.125 1 92 133 ALA B C 1
ATOM 3287 O O . ALA B 1 133 ? 6.43 -15.672 -17.984 1 92 133 ALA B O 1
ATOM 3288 N N . GLN B 1 134 ? 5.758 -16.438 -16 1 80.31 134 GLN B N 1
ATOM 3289 C CA . GLN B 1 134 ? 6.992 -17.172 -15.742 1 80.31 134 GLN B CA 1
ATOM 3290 C C . GLN B 1 134 ? 6.727 -18.672 -15.656 1 80.31 134 GLN B C 1
ATOM 3292 O O . GLN B 1 134 ? 6.035 -19.141 -14.75 1 80.31 134 GLN B O 1
ATOM 3297 N N . GLY B 1 135 ? 7.336 -19.469 -16.609 1 78.94 135 GLY B N 1
ATOM 3298 C CA . GLY B 1 135 ? 6.969 -20.875 -16.734 1 78.94 135 GLY B CA 1
ATOM 3299 C C . GLY B 1 135 ? 5.59 -21.078 -17.328 1 78.94 135 GLY B C 1
ATOM 3300 O O . GLY B 1 135 ? 4.992 -20.141 -17.859 1 78.94 135 GLY B O 1
ATOM 3301 N N . ARG B 1 136 ? 5.184 -22.328 -17.328 1 84.88 136 ARG B N 1
ATOM 3302 C CA . ARG B 1 136 ? 3.793 -22.594 -17.688 1 84.88 136 ARG B CA 1
ATOM 3303 C C . ARG B 1 136 ? 2.838 -22.031 -16.656 1 84.88 136 ARG B C 1
ATOM 3305 O O . ARG B 1 136 ? 2.824 -22.484 -15.5 1 84.88 136 ARG B O 1
ATOM 3312 N N . THR B 1 137 ? 2.125 -21.031 -17.016 1 89 137 THR B N 1
ATOM 3313 C CA . THR B 1 137 ? 1.288 -20.281 -16.078 1 89 137 THR B CA 1
ATOM 3314 C C . THR B 1 137 ? -0.19 -20.453 -16.406 1 89 137 THR B C 1
ATOM 3316 O O . THR B 1 137 ? -0.575 -20.391 -17.578 1 89 137 THR B O 1
ATOM 3319 N N . VAL B 1 138 ? -0.991 -20.828 -15.461 1 91.94 138 VAL B N 1
ATOM 3320 C CA . VAL B 1 138 ? -2.438 -20.953 -15.602 1 91.94 138 VAL B CA 1
ATOM 3321 C C . VAL B 1 138 ? -3.135 -19.969 -14.664 1 91.94 138 VAL B C 1
ATOM 3323 O O . VAL B 1 138 ? -2.844 -19.922 -13.469 1 91.94 138 VAL B O 1
ATOM 3326 N N . ILE B 1 139 ? -4.047 -19.172 -15.195 1 95.31 139 ILE B N 1
ATOM 3327 C CA . ILE B 1 139 ? -4.719 -18.125 -14.422 1 95.31 139 ILE B CA 1
ATOM 3328 C C . ILE B 1 139 ? -6.23 -18.281 -14.555 1 95.31 139 ILE B C 1
ATOM 3330 O O . ILE B 1 139 ? -6.746 -18.484 -15.656 1 95.31 139 ILE B O 1
ATOM 3334 N N . ALA B 1 140 ? -6.914 -18.328 -13.461 1 94.94 140 ALA B N 1
ATOM 3335 C CA . ALA B 1 140 ? -8.367 -18.172 -13.461 1 94.94 140 ALA B CA 1
ATOM 3336 C C . ALA B 1 140 ? -8.766 -16.703 -13.383 1 94.94 140 ALA B C 1
ATOM 3338 O O . ALA B 1 140 ? -8.312 -15.969 -12.492 1 94.94 140 ALA B O 1
ATOM 3339 N N . ASN B 1 141 ? -9.578 -16.266 -14.297 1 96.62 141 ASN B N 1
ATOM 3340 C CA . ASN B 1 141 ? -10.008 -14.875 -14.375 1 96.62 141 ASN B CA 1
ATOM 3341 C C . ASN B 1 141 ? -11.461 -14.711 -13.938 1 96.62 141 ASN B C 1
ATOM 3343 O O . ASN B 1 141 ? -12.328 -15.477 -14.359 1 96.62 141 ASN B O 1
ATOM 3347 N N . LEU B 1 142 ? -11.68 -13.797 -13.086 1 96.06 142 LEU B N 1
ATOM 3348 C CA . LEU B 1 142 ? -13 -13.406 -12.609 1 96.06 142 LEU B CA 1
ATOM 3349 C C . LEU B 1 142 ? -13.289 -11.945 -12.953 1 96.06 142 LEU B C 1
ATOM 3351 O O . LEU B 1 142 ? -12.5 -11.055 -12.625 1 96.06 142 LEU B O 1
ATOM 3355 N N . PRO B 1 143 ? -14.398 -11.688 -13.648 1 97.12 143 PRO B N 1
ATOM 3356 C CA . PRO B 1 143 ? -14.703 -10.281 -13.93 1 97.12 143 PRO B CA 1
ATOM 3357 C C . PRO B 1 143 ? -14.703 -9.414 -12.672 1 97.12 143 PRO B C 1
ATOM 3359 O O . PRO B 1 143 ? -15.375 -9.742 -11.688 1 97.12 143 PRO B O 1
ATOM 3362 N N . GLY B 1 144 ? -13.922 -8.336 -12.727 1 97.12 144 GLY B N 1
ATOM 3363 C CA . GLY B 1 144 ? -13.727 -7.477 -11.562 1 97.12 144 GLY B CA 1
ATOM 3364 C C . GLY B 1 144 ? -15.023 -6.895 -11.031 1 97.12 144 GLY B C 1
ATOM 3365 O O . GLY B 1 144 ? -15.25 -6.891 -9.82 1 97.12 144 GLY B O 1
ATOM 3366 N N . GLN B 1 145 ? -15.852 -6.41 -11.922 1 95.62 145 GLN B N 1
ATOM 3367 C CA . GLN B 1 145 ? -17.109 -5.797 -11.531 1 95.62 145 GLN B CA 1
ATOM 3368 C C . GLN B 1 145 ? -18.016 -6.805 -10.828 1 95.62 145 GLN B C 1
ATOM 3370 O O . GLN B 1 145 ? -18.688 -6.473 -9.844 1 95.62 145 GLN B O 1
ATOM 3375 N N . LEU B 1 146 ? -18.062 -8.016 -11.312 1 95.75 146 LEU B N 1
ATOM 3376 C CA . LEU B 1 146 ? -18.859 -9.07 -10.688 1 95.75 146 LEU B CA 1
ATOM 3377 C C . LEU B 1 146 ? -18.359 -9.352 -9.273 1 95.75 146 LEU B C 1
ATOM 3379 O O . LEU B 1 146 ? -19.172 -9.461 -8.344 1 95.75 146 LEU B O 1
ATOM 3383 N N . PHE B 1 147 ? -17.062 -9.508 -9.164 1 95.88 147 PHE B N 1
ATOM 3384 C CA . PHE B 1 147 ? -16.453 -9.727 -7.859 1 95.88 147 PHE B CA 1
ATOM 3385 C C . PHE B 1 147 ? -16.844 -8.617 -6.887 1 95.88 147 PHE B C 1
ATOM 3387 O O . PHE B 1 147 ? -17.266 -8.898 -5.762 1 95.88 147 PHE B O 1
ATOM 3394 N N . MET B 1 148 ? -16.75 -7.395 -7.309 1 94.62 148 MET B N 1
ATOM 3395 C CA . MET B 1 148 ? -17.062 -6.234 -6.477 1 94.62 148 MET B CA 1
ATOM 3396 C C . MET B 1 148 ? -18.531 -6.234 -6.082 1 94.62 148 MET B C 1
ATOM 3398 O O . MET B 1 148 ? -18.875 -5.93 -4.938 1 94.62 148 MET B O 1
ATOM 3402 N N . ASP B 1 149 ? -19.406 -6.566 -6.992 1 94.25 149 ASP B N 1
ATOM 3403 C CA . ASP B 1 149 ? -20.828 -6.617 -6.707 1 94.25 149 ASP B CA 1
ATOM 3404 C C . ASP B 1 149 ? -21.141 -7.648 -5.629 1 94.25 149 ASP B C 1
ATOM 3406 O O . ASP B 1 1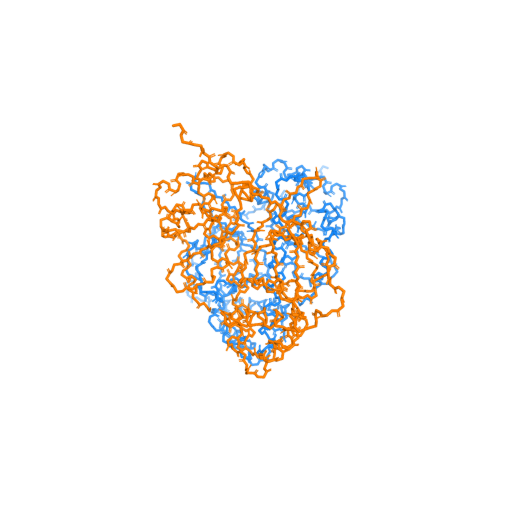49 ? -21.953 -7.398 -4.734 1 94.25 149 ASP B O 1
ATOM 3410 N N . VAL B 1 150 ? -20.531 -8.758 -5.719 1 93.75 150 VAL B N 1
ATOM 3411 C CA . VAL B 1 150 ? -20.766 -9.844 -4.766 1 93.75 150 VAL B CA 1
ATOM 3412 C C . VAL B 1 150 ? -20.281 -9.422 -3.381 1 93.75 150 VAL B C 1
ATOM 3414 O O . VAL B 1 150 ? -20.984 -9.602 -2.387 1 93.75 150 VAL B O 1
ATOM 3417 N N . ILE B 1 151 ? -19.109 -8.805 -3.27 1 92.19 151 ILE B N 1
ATOM 3418 C CA . ILE B 1 151 ? -18.5 -8.508 -1.975 1 92.19 151 ILE B CA 1
ATOM 3419 C C . ILE B 1 151 ? -19.188 -7.297 -1.347 1 92.19 151 ILE B C 1
ATOM 3421 O O . ILE B 1 151 ? -19.312 -7.215 -0.124 1 92.19 151 ILE B O 1
ATOM 3425 N N . ARG B 1 152 ? -19.578 -6.34 -2.18 1 90.25 152 ARG B N 1
ATOM 3426 C CA . ARG B 1 152 ? -20.188 -5.117 -1.666 1 90.25 152 ARG B CA 1
ATOM 3427 C C . ARG B 1 152 ? -21.516 -5.414 -0.967 1 90.25 152 ARG B C 1
ATOM 3429 O O . ARG B 1 152 ? -21.938 -4.656 -0.094 1 90.25 152 ARG B O 1
ATOM 3436 N N . ASN B 1 153 ? -22.125 -6.508 -1.299 1 87.94 153 ASN B N 1
ATOM 3437 C CA . ASN B 1 153 ? -23.422 -6.871 -0.729 1 87.94 153 ASN B CA 1
ATOM 3438 C C . ASN B 1 153 ? -23.266 -7.738 0.516 1 87.94 153 ASN B C 1
ATOM 3440 O O . ASN B 1 153 ? -24.25 -8.188 1.093 1 87.94 153 ASN B O 1
ATOM 3444 N N . ASN B 1 154 ? -22.109 -7.984 0.903 1 90.56 154 ASN B N 1
ATOM 3445 C CA . ASN B 1 154 ? -21.75 -8.773 2.078 1 90.56 154 ASN B CA 1
ATOM 3446 C C . ASN B 1 154 ? -20.703 -8.062 2.936 1 90.56 154 ASN B C 1
ATOM 3448 O O . ASN B 1 154 ? -19.516 -8.109 2.639 1 90.56 154 ASN B O 1
ATOM 3452 N N . ALA B 1 155 ? -21.172 -7.477 4.012 1 89.62 155 ALA B N 1
ATOM 3453 C CA . ALA B 1 155 ? -20.312 -6.625 4.836 1 89.62 155 ALA B CA 1
ATOM 3454 C C . ALA B 1 155 ? -19.109 -7.406 5.371 1 89.62 155 ALA B C 1
ATOM 3456 O O . ALA B 1 155 ? -18 -6.875 5.445 1 89.62 155 ALA B O 1
ATOM 3457 N N . ASP B 1 156 ? -19.328 -8.648 5.727 1 89.75 156 ASP B N 1
ATOM 3458 C CA . ASP B 1 156 ? -18.234 -9.477 6.242 1 89.75 156 ASP B CA 1
ATOM 3459 C C . ASP B 1 156 ? -17.188 -9.719 5.172 1 89.75 156 ASP B C 1
ATOM 3461 O O . ASP B 1 156 ? -15.984 -9.625 5.441 1 89.75 156 ASP B O 1
ATOM 3465 N N . ALA B 1 157 ? -17.625 -10.047 4.008 1 91.56 157 ALA B N 1
ATOM 3466 C CA . ALA B 1 157 ? -16.703 -10.258 2.898 1 91.56 157 ALA B CA 1
ATOM 3467 C C . ALA B 1 157 ? -15.953 -8.977 2.557 1 91.56 157 ALA B C 1
ATOM 3469 O O . ALA B 1 157 ? -14.742 -9.008 2.316 1 91.56 157 ALA B O 1
ATOM 3470 N N . LEU B 1 158 ? -16.688 -7.906 2.551 1 93.44 158 LEU B N 1
ATOM 3471 C CA . LEU B 1 158 ? -16.078 -6.609 2.258 1 93.44 158 LEU B CA 1
ATOM 3472 C C . LEU B 1 158 ? -15 -6.27 3.273 1 93.44 158 LEU B C 1
ATOM 3474 O O . LEU B 1 158 ? -13.922 -5.809 2.904 1 93.44 158 LEU B O 1
ATOM 3478 N N . PHE B 1 159 ? -15.258 -6.523 4.469 1 92.19 159 PHE B N 1
ATOM 3479 C CA . PHE B 1 159 ? -14.281 -6.273 5.52 1 92.19 159 PHE B CA 1
ATOM 3480 C C . PHE B 1 159 ? -13.055 -7.156 5.332 1 92.19 159 PHE B C 1
ATOM 3482 O O . PHE B 1 159 ? -11.922 -6.715 5.562 1 92.19 159 PHE B O 1
ATOM 3489 N N . MET B 1 160 ? -13.266 -8.352 4.98 1 89.69 160 MET B N 1
ATOM 3490 C CA . MET B 1 160 ? -12.141 -9.266 4.805 1 89.69 160 MET B CA 1
ATOM 3491 C C . MET B 1 160 ? -11.266 -8.844 3.629 1 89.69 160 MET B C 1
ATOM 3493 O O . MET B 1 160 ? -10.047 -9.023 3.654 1 89.69 160 MET B O 1
ATOM 3497 N N . VAL B 1 161 ? -11.875 -8.258 2.627 1 93.38 161 VAL B N 1
ATOM 3498 C CA . VAL B 1 161 ? -11.086 -7.703 1.529 1 93.38 161 VAL B CA 1
ATOM 3499 C C . VAL B 1 161 ? -10.258 -6.52 2.027 1 93.38 161 VAL B C 1
ATOM 3501 O O . VAL B 1 161 ? -9.078 -6.398 1.695 1 93.38 161 VAL B O 1
ATOM 3504 N N . LEU B 1 162 ? -10.914 -5.648 2.773 1 93.94 162 LEU B N 1
ATOM 3505 C CA . LEU B 1 162 ? -10.188 -4.535 3.369 1 93.94 162 LEU B CA 1
ATOM 3506 C C . LEU B 1 162 ? -8.992 -5.031 4.172 1 93.94 162 LEU B C 1
ATOM 3508 O O . LEU B 1 162 ? -7.879 -4.523 4.02 1 93.94 162 LEU B O 1
ATOM 3512 N N . LYS B 1 163 ? -9.211 -6.004 4.988 1 90.44 163 LYS B N 1
ATOM 3513 C CA . LYS B 1 163 ? -8.148 -6.574 5.812 1 90.44 163 LYS B CA 1
ATOM 3514 C C . LYS B 1 163 ? -7.027 -7.145 4.945 1 90.44 163 LYS B C 1
ATOM 3516 O O . LYS B 1 163 ? -5.848 -6.93 5.227 1 90.44 163 LYS B O 1
ATOM 3521 N N . LEU B 1 164 ? -7.367 -7.812 3.959 1 87.06 164 LEU B N 1
ATOM 3522 C CA . LEU B 1 164 ? -6.395 -8.391 3.039 1 87.06 164 LEU B CA 1
ATOM 3523 C C . LEU B 1 164 ? -5.512 -7.301 2.432 1 87.06 164 LEU B C 1
ATOM 3525 O O . LEU B 1 164 ? -4.285 -7.414 2.443 1 87.06 164 LEU B O 1
ATOM 3529 N N . ILE B 1 165 ? -6.145 -6.273 1.907 1 91.88 165 ILE B N 1
ATOM 3530 C CA . ILE B 1 165 ? -5.41 -5.188 1.266 1 91.88 165 ILE B CA 1
ATOM 3531 C C . ILE B 1 165 ? -4.523 -4.488 2.291 1 91.88 165 ILE B C 1
ATOM 3533 O O . ILE B 1 165 ? -3.377 -4.137 1.993 1 91.88 165 ILE B O 1
ATOM 3537 N N . CYS B 1 166 ? -5.047 -4.266 3.465 1 90.88 166 CYS B N 1
ATOM 3538 C CA . CYS B 1 166 ? -4.27 -3.615 4.512 1 90.88 166 CYS B CA 1
ATOM 3539 C C . CYS B 1 166 ? -3.055 -4.453 4.891 1 90.88 166 CYS B C 1
ATOM 3541 O O . CYS B 1 166 ? -1.959 -3.916 5.07 1 90.88 166 CYS B O 1
ATOM 3543 N N . VAL B 1 167 ? -3.203 -5.723 5.035 1 83.75 167 VAL B N 1
ATOM 3544 C CA . VAL B 1 167 ? -2.1 -6.613 5.371 1 83.75 167 VAL B CA 1
ATOM 3545 C C . VAL B 1 167 ? -1.043 -6.57 4.27 1 83.75 167 VAL B C 1
ATOM 3547 O O . VAL B 1 167 ? 0.151 -6.438 4.551 1 83.75 167 VAL B O 1
ATOM 3550 N N . ARG B 1 168 ? -1.472 -6.652 3.072 1 82.19 168 ARG B N 1
ATOM 3551 C CA . ARG B 1 168 ? -0.54 -6.602 1.949 1 82.19 168 ARG B CA 1
ATOM 3552 C C . ARG B 1 168 ? 0.184 -5.262 1.899 1 82.19 168 ARG B C 1
ATOM 3554 O O . ARG B 1 168 ? 1.378 -5.207 1.597 1 82.19 168 ARG B O 1
ATOM 3561 N N . THR B 1 169 ? -0.582 -4.25 2.117 1 85.44 169 THR B N 1
ATOM 3562 C CA . THR B 1 169 ? 0.017 -2.92 2.15 1 85.44 169 THR B CA 1
ATOM 3563 C C . THR B 1 169 ? 1.081 -2.834 3.242 1 85.44 169 THR B C 1
ATOM 3565 O O . THR B 1 169 ? 2.164 -2.289 3.018 1 85.44 169 THR B O 1
ATOM 3568 N N . GLN B 1 170 ? 0.747 -3.328 4.375 1 81.69 170 GLN B N 1
ATOM 3569 C CA . GLN B 1 170 ? 1.687 -3.35 5.492 1 81.69 170 GLN B CA 1
ATOM 3570 C C . GLN B 1 170 ? 2.953 -4.121 5.133 1 81.69 170 GLN B C 1
ATOM 3572 O O . GLN B 1 170 ? 4.062 -3.656 5.391 1 81.69 170 GLN B O 1
ATOM 3577 N N . LEU B 1 171 ? 2.799 -5.184 4.559 1 71.12 171 LEU B N 1
ATOM 3578 C CA . LEU B 1 171 ? 3.926 -6.023 4.168 1 71.12 171 LEU B CA 1
ATOM 3579 C C . LEU B 1 171 ? 4.797 -5.312 3.137 1 71.12 171 LEU B C 1
ATOM 3581 O O . LEU B 1 171 ? 6.027 -5.344 3.229 1 71.12 171 LEU B O 1
ATOM 3585 N N . ASN B 1 172 ? 4.16 -4.699 2.174 1 74.81 172 ASN B N 1
ATOM 3586 C CA . ASN B 1 172 ? 4.891 -3.955 1.152 1 74.81 172 ASN B CA 1
ATOM 3587 C C . ASN B 1 172 ? 5.703 -2.816 1.763 1 74.81 172 ASN B C 1
ATOM 3589 O O . ASN B 1 172 ? 6.836 -2.562 1.345 1 74.81 172 ASN B O 1
ATOM 3593 N N . ARG B 1 173 ? 5.117 -2.113 2.643 1 75 173 ARG B N 1
ATOM 3594 C CA . ARG B 1 173 ? 5.797 -0.993 3.283 1 75 173 ARG B CA 1
ATOM 3595 C C . ARG B 1 173 ? 7.008 -1.47 4.078 1 75 173 ARG B C 1
ATOM 3597 O O . ARG B 1 173 ? 8.031 -0.786 4.133 1 75 173 ARG B O 1
ATOM 3604 N N . GLU B 1 174 ? 6.867 -2.523 4.711 1 68.25 174 GLU B N 1
ATOM 3605 C CA . GLU B 1 174 ? 7.973 -3.102 5.477 1 68.25 174 GLU B CA 1
ATOM 3606 C C . GLU B 1 174 ? 9.148 -3.439 4.57 1 68.25 174 GLU B C 1
ATOM 3608 O O . GLU B 1 174 ? 10.305 -3.357 4.992 1 68.25 174 GLU B O 1
ATOM 3613 N N . GLN B 1 175 ? 8.867 -3.803 3.434 1 58.53 175 GLN B N 1
ATOM 3614 C CA . GLN B 1 175 ? 9.914 -4.156 2.48 1 58.53 175 GLN B CA 1
ATOM 3615 C C . GLN B 1 175 ? 10.656 -2.914 1.994 1 58.53 175 GLN B C 1
ATOM 3617 O O . GLN B 1 175 ? 11.836 -2.99 1.622 1 58.53 175 GLN B O 1
ATOM 3622 N N . ASN B 1 176 ? 10.016 -1.785 1.812 1 59.25 176 ASN B N 1
ATOM 3623 C CA . ASN B 1 176 ? 10.625 -0.55 1.336 1 59.25 176 ASN B CA 1
ATOM 3624 C C . ASN B 1 176 ? 11.734 -0.078 2.271 1 59.25 176 ASN B C 1
ATOM 3626 O O . ASN B 1 176 ? 12.648 0.629 1.85 1 59.25 176 ASN B O 1
ATOM 3630 N N . PHE B 1 177 ? 11.734 -0.392 3.518 1 49.62 177 PHE B N 1
ATOM 3631 C CA . PHE B 1 177 ? 12.734 0.006 4.496 1 49.62 177 PHE B CA 1
ATOM 3632 C C . PHE B 1 177 ? 14.102 -0.578 4.141 1 49.62 177 PHE B C 1
ATOM 3634 O O . PHE B 1 177 ? 15.133 -0.033 4.531 1 49.62 177 PHE B O 1
ATOM 3641 N N . ILE B 1 178 ? 14.133 -1.611 3.424 1 46 178 ILE B N 1
ATOM 3642 C CA . ILE B 1 178 ? 15.328 -2.438 3.25 1 46 178 ILE B CA 1
ATOM 3643 C C . ILE B 1 178 ? 16.281 -1.761 2.273 1 46 178 ILE B C 1
ATOM 3645 O O . ILE B 1 178 ? 17.5 -1.924 2.375 1 46 178 ILE B O 1
ATOM 3649 N N . TYR B 1 179 ? 15.859 -0.972 1.375 1 44.91 179 TYR B N 1
ATOM 3650 C CA . TYR B 1 179 ? 16.797 -0.766 0.281 1 44.91 179 TYR B CA 1
ATOM 3651 C C . TYR B 1 179 ? 18.094 -0.137 0.786 1 44.91 179 TYR B C 1
ATOM 3653 O O . TYR B 1 179 ? 19.188 -0.488 0.325 1 44.91 179 TYR B O 1
ATOM 3661 N N . SER B 1 180 ? 18.141 1.054 1.312 1 47.5 180 SER B N 1
ATOM 3662 C CA . SER B 1 180 ? 19.312 1.872 1.039 1 47.5 180 SER B CA 1
ATOM 3663 C C . SER B 1 180 ? 20.547 1.319 1.744 1 47.5 180 SER B C 1
ATOM 3665 O O . SER B 1 180 ? 21.672 1.495 1.271 1 47.5 180 SER B O 1
ATOM 3667 N N . THR B 1 181 ? 20.516 0.752 2.945 1 48.56 181 THR B N 1
ATOM 3668 C CA . THR B 1 181 ? 21.797 0.647 3.656 1 48.56 181 THR B CA 1
ATOM 3669 C C . THR B 1 181 ? 22.031 -0.785 4.125 1 48.56 181 THR B C 1
ATOM 3671 O O . THR B 1 181 ? 23.031 -1.067 4.781 1 48.56 181 THR B O 1
ATOM 3674 N N . GLU B 1 182 ? 21.25 -1.652 3.762 1 54.62 182 GLU B N 1
ATOM 3675 C CA . GLU B 1 182 ? 21.438 -2.988 4.32 1 54.62 182 GLU B CA 1
ATOM 3676 C C . GLU B 1 182 ? 22.344 -3.84 3.441 1 54.62 182 GLU B C 1
ATOM 3678 O O . GLU B 1 182 ? 22.562 -3.52 2.27 1 54.62 182 GLU B O 1
ATOM 3683 N N . THR B 1 183 ? 22.969 -4.875 4.184 1 60.28 183 THR B N 1
ATOM 3684 C CA . THR B 1 183 ? 23.75 -5.832 3.414 1 60.28 183 THR B CA 1
ATOM 3685 C C . THR B 1 183 ? 22.875 -6.586 2.422 1 60.28 183 THR B C 1
ATOM 3687 O O . THR B 1 183 ? 21.656 -6.645 2.586 1 60.28 183 THR B O 1
ATOM 3690 N N . LEU B 1 184 ? 23.438 -7.055 1.42 1 59.84 184 LEU B N 1
ATOM 3691 C CA . LEU B 1 184 ? 22.703 -7.852 0.437 1 59.84 184 LEU B CA 1
ATOM 3692 C C . LEU B 1 184 ? 22.016 -9.039 1.1 1 59.84 184 LEU B C 1
ATOM 3694 O O . LEU B 1 184 ? 20.906 -9.414 0.72 1 59.84 184 LEU B O 1
ATOM 3698 N N . GLN B 1 185 ? 22.703 -9.656 2.068 1 62.84 185 GLN B N 1
ATOM 3699 C CA . GLN B 1 185 ? 22.125 -10.789 2.762 1 62.84 185 GLN B CA 1
ATOM 3700 C C . GLN B 1 185 ? 20.828 -10.391 3.48 1 62.84 185 GLN B C 1
ATOM 3702 O O . GLN B 1 185 ? 19.828 -11.094 3.404 1 62.84 185 GLN B O 1
ATOM 3707 N N . THR B 1 186 ? 20.938 -9.266 4.113 1 60.28 186 THR B N 1
ATOM 3708 C CA . THR B 1 186 ? 19.781 -8.773 4.852 1 60.28 186 THR B CA 1
ATOM 3709 C C . THR B 1 186 ? 18.656 -8.391 3.895 1 60.28 186 THR B C 1
ATOM 3711 O O . THR B 1 186 ? 17.484 -8.703 4.141 1 60.28 186 THR B O 1
ATOM 3714 N N . ARG B 1 187 ? 18.969 -7.77 2.834 1 62.59 187 ARG B N 1
ATOM 3715 C CA . ARG B 1 187 ? 17.984 -7.391 1.83 1 62.59 187 ARG B CA 1
ATOM 3716 C C . ARG B 1 187 ? 17.328 -8.625 1.218 1 62.59 187 ARG B C 1
ATOM 3718 O O . ARG B 1 187 ? 16.109 -8.633 0.982 1 62.59 187 ARG B O 1
ATOM 3725 N N . LEU B 1 188 ? 18.156 -9.648 0.947 1 60.81 188 LEU B N 1
ATOM 3726 C CA . LEU B 1 188 ? 17.641 -10.898 0.405 1 60.81 188 LEU B CA 1
ATOM 3727 C C . LEU B 1 188 ? 16.703 -11.57 1.396 1 60.81 188 LEU B C 1
ATOM 3729 O O . LEU B 1 188 ? 15.602 -12.008 1.023 1 60.81 188 LEU B O 1
ATOM 3733 N N . ALA B 1 189 ? 17.094 -11.633 2.57 1 62.47 189 ALA B N 1
ATOM 3734 C CA . ALA B 1 189 ? 16.266 -12.242 3.605 1 62.47 189 ALA B CA 1
ATOM 3735 C C . ALA B 1 189 ? 14.938 -11.492 3.754 1 62.47 189 ALA B C 1
ATOM 3737 O O . ALA B 1 189 ? 13.875 -12.117 3.863 1 62.47 189 ALA B O 1
ATOM 3738 N N . LYS B 1 190 ? 15.016 -10.188 3.75 1 60.31 190 LYS B N 1
ATOM 3739 C CA . LYS B 1 190 ? 13.812 -9.367 3.871 1 60.31 190 LYS B CA 1
ATOM 3740 C C . LYS B 1 190 ? 12.867 -9.602 2.701 1 60.31 190 LYS B C 1
ATOM 3742 O O . LYS B 1 190 ? 11.648 -9.703 2.893 1 60.31 190 LYS B O 1
ATOM 3747 N N . LYS B 1 191 ? 13.43 -9.641 1.514 1 57.19 191 LYS B N 1
ATOM 3748 C CA . LYS B 1 191 ? 12.625 -9.883 0.322 1 57.19 191 LYS B CA 1
ATOM 3749 C C . LYS B 1 191 ? 11.953 -11.25 0.379 1 57.19 191 LYS B C 1
ATOM 3751 O O . LYS B 1 191 ? 10.789 -11.398 0.009 1 57.19 191 LYS B O 1
ATOM 3756 N N . LEU B 1 192 ? 12.648 -12.25 0.854 1 58.28 192 LEU B N 1
ATOM 3757 C CA . LEU B 1 192 ? 12.094 -13.594 0.968 1 58.28 192 LEU B CA 1
ATOM 3758 C C . LEU B 1 192 ? 10.969 -13.633 1.997 1 58.28 192 LEU B 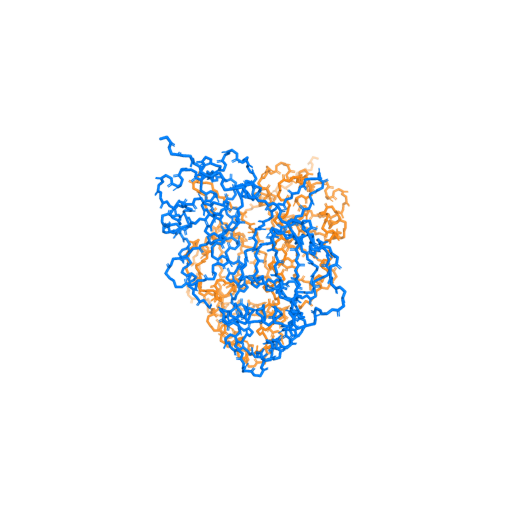C 1
ATOM 3760 O O . LEU B 1 192 ? 9.914 -14.227 1.752 1 58.28 192 LEU B O 1
ATOM 3764 N N . VAL B 1 193 ? 11.211 -12.984 3.086 1 54.78 193 VAL B N 1
ATOM 3765 C CA . VAL B 1 193 ? 10.195 -12.93 4.133 1 54.78 193 VAL B CA 1
ATOM 3766 C C . VAL B 1 193 ? 8.945 -12.234 3.602 1 54.78 193 VAL B C 1
ATOM 3768 O O . VAL B 1 193 ? 7.82 -12.688 3.84 1 54.78 193 VAL B O 1
ATOM 3771 N N . PHE B 1 194 ? 9.148 -11.125 2.939 1 54.41 194 PHE B N 1
ATOM 3772 C CA . PHE B 1 194 ? 8.055 -10.375 2.332 1 54.41 194 PHE B CA 1
ATOM 3773 C C . PHE B 1 194 ? 7.23 -11.266 1.413 1 54.41 194 PHE B C 1
ATOM 3775 O O . PHE B 1 194 ? 6 -11.242 1.463 1 54.41 194 PHE B O 1
ATOM 3782 N N . LEU B 1 195 ? 7.871 -11.953 0.549 1 48.91 195 LEU B N 1
ATOM 3783 C CA . LEU B 1 195 ? 7.203 -12.805 -0.422 1 48.91 195 LEU B CA 1
ATOM 3784 C C . LEU B 1 195 ? 6.391 -13.891 0.28 1 48.91 195 LEU B C 1
ATOM 3786 O O . LEU B 1 195 ? 5.309 -14.258 -0.182 1 48.91 195 LEU B O 1
ATOM 3790 N N . VAL B 1 196 ? 6.91 -14.336 1.319 1 48.41 196 VAL B N 1
ATOM 3791 C CA . VAL B 1 196 ? 6.191 -15.32 2.117 1 48.41 196 VAL B CA 1
ATOM 3792 C C . VAL B 1 196 ? 4.93 -14.695 2.701 1 48.41 196 VAL B C 1
ATOM 3794 O O . VAL B 1 196 ? 3.844 -15.273 2.611 1 48.41 196 VAL B O 1
ATOM 3797 N N . ASP B 1 197 ? 5.16 -13.594 3.316 1 46.38 197 ASP B N 1
ATOM 3798 C CA . ASP B 1 197 ? 4.059 -12.938 4.012 1 46.38 197 ASP B CA 1
ATOM 3799 C C . ASP B 1 197 ? 2.975 -12.5 3.029 1 46.38 197 ASP B C 1
ATOM 3801 O O . ASP B 1 197 ? 1.787 -12.516 3.359 1 46.38 197 ASP B O 1
ATOM 3805 N N . TYR B 1 198 ? 3.508 -11.969 1.914 1 41.97 198 TYR B N 1
ATOM 3806 C CA . TYR B 1 198 ? 2.586 -11.453 0.908 1 41.97 198 TYR B CA 1
ATOM 3807 C C . TYR B 1 198 ? 1.776 -12.586 0.282 1 41.97 198 TYR B C 1
ATOM 3809 O O . TYR B 1 198 ? 0.631 -12.383 -0.127 1 41.97 198 TYR B O 1
ATOM 3817 N N . HIS B 1 199 ? 2.484 -13.719 0.081 1 39.62 199 HIS B N 1
ATOM 3818 C CA . HIS B 1 199 ? 1.902 -14.852 -0.627 1 39.62 199 HIS B CA 1
ATOM 3819 C C . HIS B 1 199 ? 1.444 -15.93 0.345 1 39.62 199 HIS B C 1
ATOM 3821 O O . HIS B 1 199 ? 0.74 -16.859 -0.045 1 39.62 199 HIS B O 1
ATOM 3827 N N . SER B 1 200 ? 2.094 -16 1.614 1 37.34 200 SER B N 1
ATOM 3828 C CA . SER B 1 200 ? 2.041 -17.234 2.393 1 37.34 200 SER B CA 1
ATOM 3829 C C . SER B 1 200 ? 0.604 -17.719 2.564 1 37.34 200 SER B C 1
ATOM 3831 O O . SER B 1 200 ? -0.222 -17.016 3.162 1 37.34 200 SER B O 1
ATOM 3833 N N . TYR B 1 201 ? 0.227 -18.328 1.587 1 32.81 201 TYR B N 1
ATOM 3834 C CA . TYR B 1 201 ? -0.728 -19.375 1.939 1 32.81 201 TYR B CA 1
ATOM 3835 C C . TYR B 1 201 ? -0.275 -20.141 3.182 1 32.81 201 TYR B C 1
ATOM 3837 O O . TYR B 1 201 ? 0.807 -20.734 3.195 1 32.81 201 TYR B O 1
ATOM 3845 N N . GLN B 1 202 ? -0.585 -19.656 4.281 1 31.91 202 GLN B N 1
ATOM 3846 C CA . GLN B 1 202 ? -0.297 -20.391 5.504 1 31.91 202 GLN B CA 1
ATOM 3847 C C . GLN B 1 202 ? -0.751 -21.844 5.387 1 31.91 202 GLN B C 1
ATOM 3849 O O . GLN B 1 202 ? -1.952 -22.125 5.34 1 31.91 202 GLN B O 1
ATOM 3854 N N . ASP B 1 203 ? -0.359 -22.562 4.461 1 30.81 203 ASP B N 1
ATOM 3855 C CA . ASP B 1 203 ? -0.763 -23.906 4.82 1 30.81 203 ASP B CA 1
ATOM 3856 C C . ASP B 1 203 ? -0.073 -24.375 6.105 1 30.81 203 ASP B C 1
ATOM 3858 O O . ASP B 1 203 ? 1.155 -24.469 6.156 1 30.81 203 ASP B O 1
ATOM 3862 N N . LYS B 1 204 ? -0.606 -24.453 7.125 1 38.72 204 LYS B N 1
ATOM 3863 C CA . LYS B 1 204 ? -0.459 -24.891 8.508 1 38.72 204 LYS B CA 1
ATOM 3864 C C . LYS B 1 204 ? 0.984 -24.75 8.984 1 38.72 204 LYS B C 1
ATOM 3866 O O . LYS B 1 204 ? 1.242 -24.156 10.031 1 38.72 204 LYS B O 1
ATOM 3871 N N . ASP B 1 205 ? 1.858 -25.906 8.812 1 37.09 205 ASP B N 1
ATOM 3872 C CA . ASP B 1 205 ? 3.189 -26.141 9.367 1 37.09 205 ASP B CA 1
ATOM 3873 C C . ASP B 1 205 ? 4.254 -25.406 8.555 1 37.09 205 ASP B C 1
ATOM 3875 O O . ASP B 1 205 ? 5.176 -24.812 9.125 1 37.09 205 ASP B O 1
ATOM 3879 N N . LYS B 1 206 ? 4.664 -25.922 7.434 1 39 206 LYS B N 1
ATOM 3880 C CA . LYS B 1 206 ? 5.852 -25.562 6.66 1 39 206 LYS B CA 1
ATOM 3881 C C . LYS B 1 206 ? 5.574 -24.391 5.734 1 39 206 LYS B C 1
ATOM 3883 O O . LYS B 1 206 ? 4.582 -24.375 5.008 1 39 206 LYS B O 1
ATOM 3888 N N . ILE B 1 207 ? 5.891 -23.203 6.059 1 44.22 207 ILE B N 1
ATOM 3889 C CA . ILE B 1 207 ? 5.816 -22.047 5.168 1 44.22 207 ILE B CA 1
ATOM 3890 C C . ILE B 1 207 ? 6.551 -22.359 3.865 1 44.22 207 ILE B C 1
ATOM 3892 O O . ILE B 1 207 ? 7.785 -22.391 3.834 1 44.22 207 ILE B O 1
ATOM 3896 N N . LEU B 1 208 ? 6.332 -23.453 3.184 1 42.03 208 LEU B N 1
ATOM 3897 C CA . LEU B 1 208 ? 6.996 -23.781 1.924 1 42.03 208 LEU B CA 1
ATOM 3898 C C . LEU B 1 208 ? 6.801 -22.656 0.905 1 42.03 208 LEU B C 1
ATOM 3900 O O . LEU B 1 208 ? 5.684 -22.422 0.435 1 42.03 208 LEU B O 1
ATOM 3904 N N . LEU B 1 209 ? 7.328 -21.578 1.096 1 41.28 209 LEU B N 1
ATOM 3905 C CA . LEU B 1 209 ? 7.32 -20.672 -0.049 1 41.28 209 LEU B CA 1
ATOM 3906 C C . LEU B 1 209 ? 7.918 -21.344 -1.278 1 41.28 209 LEU B C 1
ATOM 3908 O O . LEU B 1 209 ? 9.117 -21.625 -1.316 1 41.28 209 LEU B O 1
ATOM 3912 N N . ASN B 1 210 ? 7.262 -22.25 -1.901 1 43.75 210 ASN B N 1
ATOM 3913 C CA . ASN B 1 210 ? 7.699 -22.672 -3.227 1 43.75 210 ASN B CA 1
ATOM 3914 C C . ASN B 1 210 ? 7.664 -21.516 -4.223 1 43.75 210 ASN B C 1
ATOM 3916 O O . ASN B 1 210 ? 6.641 -21.281 -4.863 1 43.75 210 ASN B O 1
ATOM 3920 N N . LEU B 1 211 ? 8.602 -20.562 -3.904 1 44.97 211 LEU B N 1
ATOM 3921 C CA . LEU B 1 211 ? 8.664 -19.453 -4.855 1 44.97 211 LEU B CA 1
ATOM 3922 C C . LEU B 1 211 ? 9.516 -19.828 -6.066 1 44.97 211 LEU B C 1
ATOM 3924 O O . LEU B 1 211 ? 10.664 -20.25 -5.918 1 44.97 211 LEU B O 1
ATOM 3928 N N . LYS B 1 212 ? 8.977 -20.172 -7.148 1 50.94 212 LYS B N 1
ATOM 3929 C CA . LYS B 1 212 ? 9.695 -20.391 -8.398 1 50.94 212 LYS B CA 1
ATOM 3930 C C . LYS B 1 212 ? 10.391 -19.125 -8.875 1 50.94 212 LYS B C 1
ATOM 3932 O O . LYS B 1 212 ? 9.992 -18.531 -9.883 1 50.94 212 LYS B O 1
ATOM 3937 N N . LEU B 1 213 ? 11.133 -18.578 -7.941 1 52.62 213 LEU B N 1
ATOM 3938 C CA . LEU B 1 213 ? 11.969 -17.438 -8.336 1 52.62 213 LEU B CA 1
ATOM 3939 C C . LEU B 1 213 ? 13.391 -17.891 -8.648 1 52.62 213 LEU B C 1
ATOM 3941 O O . LEU B 1 213 ? 14.023 -18.578 -7.844 1 52.62 213 LEU B O 1
ATOM 3945 N N . SER B 1 214 ? 13.812 -17.672 -9.906 1 60.41 214 SER B N 1
ATOM 3946 C CA . SER B 1 214 ? 15.195 -17.953 -10.273 1 60.41 214 SER B CA 1
ATOM 3947 C C . SER B 1 214 ? 16.156 -16.984 -9.594 1 60.41 214 SER B C 1
ATOM 3949 O O . SER B 1 214 ? 15.734 -15.984 -9.008 1 60.41 214 SER B O 1
ATOM 3951 N N . GLN B 1 215 ? 17.391 -17.438 -9.469 1 66.25 215 GLN B N 1
ATOM 3952 C CA . GLN B 1 215 ? 18.453 -16.578 -8.969 1 66.25 215 GLN B CA 1
ATOM 3953 C C . GLN B 1 215 ? 18.516 -15.273 -9.766 1 66.25 215 GLN B C 1
ATOM 3955 O O . GLN B 1 215 ? 18.781 -14.211 -9.203 1 66.25 215 GLN B O 1
ATOM 3960 N N . GLU B 1 216 ? 18.125 -15.406 -11.008 1 64.75 216 GLU B N 1
ATOM 3961 C CA . GLU B 1 216 ? 18.078 -14.234 -11.875 1 64.75 216 GLU B CA 1
ATOM 3962 C C . GLU B 1 216 ? 16.953 -13.289 -11.445 1 64.75 216 GLU B C 1
ATOM 3964 O O . GLU B 1 216 ? 17.156 -12.07 -11.414 1 64.75 216 GLU B O 1
ATOM 3969 N N . ASN B 1 217 ? 15.867 -13.836 -11.086 1 61.25 217 ASN B N 1
ATOM 3970 C CA . ASN B 1 217 ? 14.742 -13.031 -10.625 1 61.25 217 ASN B CA 1
ATOM 3971 C C . ASN B 1 217 ? 15.078 -12.266 -9.344 1 61.25 217 ASN B C 1
ATOM 3973 O O . ASN B 1 217 ? 14.758 -11.086 -9.219 1 61.25 217 ASN B O 1
ATOM 3977 N N . LEU B 1 218 ? 15.734 -12.977 -8.477 1 64.12 218 LEU B N 1
ATOM 3978 C CA . LEU B 1 218 ? 16.125 -12.344 -7.215 1 64.12 218 LEU B CA 1
ATOM 3979 C C . LEU B 1 218 ? 17.141 -11.234 -7.449 1 64.12 218 LEU B C 1
ATOM 3981 O O . LEU B 1 218 ? 17.094 -10.195 -6.797 1 64.12 218 LEU B O 1
ATOM 3985 N N . ALA B 1 219 ? 18.109 -11.57 -8.383 1 64.44 219 ALA B N 1
ATOM 3986 C CA . ALA B 1 219 ? 19.109 -10.562 -8.734 1 64.44 219 ALA B CA 1
ATOM 3987 C C . ALA B 1 219 ? 18.453 -9.297 -9.266 1 64.44 219 ALA B C 1
ATOM 3989 O O . ALA B 1 219 ? 18.844 -8.188 -8.898 1 64.44 219 ALA B O 1
ATOM 3990 N N . GLU B 1 220 ? 17.453 -9.445 -10.055 1 60.16 220 GLU B N 1
ATOM 3991 C CA . GLU B 1 220 ? 16.688 -8.328 -10.602 1 60.16 220 GLU B CA 1
ATOM 3992 C C . GLU B 1 220 ? 15.953 -7.566 -9.5 1 60.16 220 GLU B C 1
ATOM 3994 O O . GLU B 1 220 ? 15.992 -6.336 -9.453 1 60.16 220 GLU B O 1
ATOM 3999 N N . LEU B 1 221 ? 15.328 -8.297 -8.633 1 53.53 221 LEU B N 1
ATOM 4000 C CA . LEU B 1 221 ? 14.531 -7.711 -7.562 1 53.53 221 LEU B CA 1
ATOM 4001 C C . LEU B 1 221 ? 15.406 -6.895 -6.617 1 53.53 221 LEU B C 1
ATOM 4003 O O . LEU B 1 221 ? 14.969 -5.859 -6.105 1 53.53 221 LEU B O 1
ATOM 4007 N N . LEU B 1 222 ? 16.625 -7.402 -6.387 1 58.72 222 LEU B N 1
ATOM 4008 C CA . LEU B 1 222 ? 17.5 -6.789 -5.387 1 58.72 222 LEU B CA 1
ATOM 4009 C C . LEU B 1 222 ? 18.531 -5.887 -6.043 1 58.72 222 LEU B C 1
ATOM 4011 O O . LEU B 1 222 ? 19.438 -5.383 -5.371 1 58.72 222 LEU B O 1
ATOM 4015 N N . GLN B 1 223 ? 18.312 -5.66 -7.426 1 58.66 223 GLN B N 1
ATOM 4016 C CA . GLN B 1 223 ? 19.188 -4.785 -8.195 1 58.66 223 GLN B CA 1
ATOM 4017 C C . GLN B 1 223 ? 20.656 -5.09 -7.91 1 58.66 223 GLN B C 1
ATOM 4019 O O . GLN B 1 223 ? 21.438 -4.191 -7.574 1 58.66 223 GLN B O 1
ATOM 4024 N N . THR B 1 224 ? 21.047 -6.359 -7.961 1 61.91 224 THR B N 1
ATOM 4025 C CA . THR B 1 224 ? 22.406 -6.848 -7.789 1 61.91 224 THR B CA 1
ATOM 4026 C C . THR B 1 224 ? 22.734 -7.934 -8.812 1 61.91 224 THR B C 1
ATOM 4028 O O . THR B 1 224 ? 21.953 -8.164 -9.742 1 61.91 224 THR B O 1
ATOM 4031 N N . SER B 1 225 ? 23.938 -8.43 -8.789 1 64.81 225 SER B N 1
ATOM 4032 C CA . SER B 1 225 ? 24.344 -9.438 -9.758 1 64.81 225 SER B CA 1
ATOM 4033 C C . SER B 1 225 ? 23.922 -10.836 -9.336 1 64.81 225 SER B C 1
ATOM 4035 O O . SER B 1 225 ? 23.75 -11.102 -8.141 1 64.81 225 SER B O 1
ATOM 4037 N N . ARG B 1 226 ? 23.703 -11.711 -10.383 1 70.69 226 ARG B N 1
ATOM 4038 C CA . ARG B 1 226 ? 23.391 -13.117 -10.133 1 70.69 226 ARG B CA 1
ATOM 4039 C C . ARG B 1 226 ? 24.469 -13.766 -9.266 1 70.69 226 ARG B C 1
ATOM 4041 O O . ARG B 1 226 ? 24.156 -14.57 -8.383 1 70.69 226 ARG B O 1
ATOM 4048 N N . GLN B 1 227 ? 25.656 -13.359 -9.469 1 76.94 227 GLN B N 1
ATOM 4049 C CA . GLN B 1 227 ? 26.781 -13.914 -8.711 1 76.94 227 GLN B CA 1
ATOM 4050 C C . GLN B 1 227 ? 26.672 -13.562 -7.23 1 76.94 227 GLN B C 1
ATOM 4052 O O . GLN B 1 227 ? 26.891 -14.414 -6.367 1 76.94 227 GLN B O 1
ATOM 4057 N N . SER B 1 228 ? 26.328 -12.398 -6.957 1 75 228 SER B N 1
ATOM 4058 C CA . SER B 1 228 ? 26.203 -11.938 -5.578 1 75 228 SER B CA 1
ATOM 4059 C C . SER B 1 228 ? 25.031 -12.633 -4.875 1 75 228 SER B C 1
ATOM 4061 O O . SER B 1 228 ? 25.156 -13.023 -3.711 1 75 228 SER B O 1
ATOM 4063 N N . ILE B 1 229 ? 23.938 -12.812 -5.602 1 72.62 229 ILE B N 1
ATOM 4064 C CA . ILE B 1 229 ? 22.766 -13.484 -5.043 1 72.62 229 ILE B CA 1
ATOM 4065 C C . ILE B 1 229 ? 23.109 -14.93 -4.711 1 72.62 229 ILE B C 1
ATOM 4067 O O . ILE B 1 229 ? 22.781 -15.422 -3.629 1 72.62 229 ILE B O 1
ATOM 4071 N N . ASN B 1 230 ? 23.781 -15.562 -5.625 1 78.19 230 ASN B N 1
ATOM 4072 C CA . ASN B 1 230 ? 24.156 -16.953 -5.426 1 78.19 230 ASN B CA 1
ATOM 4073 C C . ASN B 1 230 ? 25.031 -17.141 -4.195 1 78.19 230 ASN B C 1
ATOM 4075 O O . ASN B 1 230 ? 24.891 -18.125 -3.463 1 78.19 230 ASN B O 1
ATOM 4079 N N . LYS B 1 231 ? 25.859 -16.156 -3.994 1 82.69 231 LYS B N 1
ATOM 4080 C CA . LYS B 1 231 ? 26.719 -16.203 -2.811 1 82.69 231 LYS B CA 1
ATOM 4081 C C . LYS B 1 231 ? 25.875 -16.141 -1.531 1 82.69 231 LYS B C 1
ATOM 4083 O O . LYS B 1 231 ? 26.109 -16.922 -0.6 1 82.69 231 LYS B O 1
ATOM 4088 N N . GLU B 1 232 ? 24.984 -15.242 -1.493 1 81.38 232 GLU B N 1
ATOM 4089 C CA . GLU B 1 232 ? 24.141 -15.078 -0.307 1 81.38 232 GLU B CA 1
ATOM 4090 C C . GLU B 1 232 ? 23.219 -16.281 -0.104 1 81.38 232 GLU B C 1
ATOM 4092 O O . GLU B 1 232 ? 23 -16.719 1.028 1 81.38 232 GLU B O 1
ATOM 4097 N N . LEU B 1 233 ? 22.688 -16.75 -1.216 1 81.19 233 LEU B N 1
ATOM 4098 C CA . LEU B 1 233 ? 21.844 -17.938 -1.131 1 81.19 233 LEU B CA 1
ATOM 4099 C C . LEU B 1 233 ? 22.609 -19.125 -0.595 1 81.19 233 LEU B C 1
ATOM 4101 O O . LEU B 1 233 ? 22.094 -19.906 0.215 1 81.19 233 LEU B O 1
ATOM 4105 N N . ALA B 1 234 ? 23.781 -19.219 -1.102 1 82 234 ALA B N 1
ATOM 4106 C CA . ALA B 1 234 ? 24.641 -20.297 -0.622 1 82 234 ALA B CA 1
ATOM 4107 C C . ALA B 1 234 ? 24.906 -20.156 0.876 1 82 234 ALA B C 1
ATOM 4109 O O . ALA B 1 234 ? 24.875 -21.156 1.607 1 82 234 ALA B O 1
ATOM 4110 N N . ALA B 1 235 ? 25.141 -19.016 1.282 1 82.31 235 ALA B N 1
ATOM 4111 C CA . ALA B 1 235 ? 25.391 -18.766 2.699 1 82.31 235 ALA B CA 1
ATOM 4112 C C . ALA B 1 235 ? 24.188 -19.172 3.551 1 82.31 235 ALA B C 1
ATOM 4114 O O . ALA B 1 235 ? 24.344 -19.812 4.586 1 82.31 235 ALA B O 1
ATOM 4115 N N . LEU B 1 236 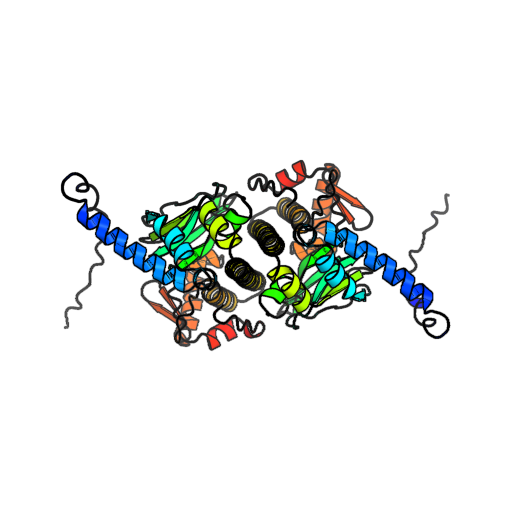? 23.062 -18.797 3.121 1 81.12 236 LEU B N 1
ATOM 4116 C CA . LEU B 1 236 ? 21.828 -19.141 3.842 1 81.12 236 LEU B CA 1
ATOM 4117 C C . LEU B 1 236 ? 21.578 -20.641 3.805 1 81.12 236 LEU B C 1
ATOM 4119 O O . LEU B 1 236 ? 21.109 -21.219 4.789 1 81.12 236 LEU B O 1
ATOM 4123 N N . SER B 1 237 ? 21.859 -21.234 2.662 1 83.06 237 SER B N 1
ATOM 4124 C CA . SER B 1 237 ? 21.688 -22.672 2.494 1 83.06 237 SER B CA 1
ATOM 4125 C C . SER B 1 237 ? 22.641 -23.453 3.391 1 83.06 237 SER B C 1
ATOM 4127 O O . SER B 1 237 ? 22.234 -24.453 4.008 1 83.06 237 SER B O 1
ATOM 4129 N N . ASN B 1 238 ? 23.828 -22.953 3.449 1 85.06 238 ASN B N 1
ATOM 4130 C CA . ASN B 1 238 ? 24.828 -23.609 4.281 1 85.06 238 ASN B CA 1
ATOM 4131 C C . ASN B 1 238 ? 24.438 -23.578 5.758 1 85.06 238 ASN B C 1
ATOM 4133 O O . ASN B 1 238 ? 24.828 -24.469 6.523 1 85.06 238 ASN B O 1
ATOM 4137 N N . GLN B 1 239 ? 23.641 -22.656 6.039 1 82.31 239 GLN B N 1
ATOM 4138 C CA . GLN B 1 239 ? 23.172 -22.516 7.414 1 82.31 239 GLN B CA 1
ATOM 4139 C C . GLN B 1 239 ? 21.844 -23.25 7.613 1 82.31 239 GLN B C 1
ATOM 4141 O O . GLN B 1 239 ? 21.203 -23.125 8.664 1 82.31 239 GLN B O 1
ATOM 4146 N N . ASN B 1 240 ? 21.359 -23.844 6.617 1 83.81 240 ASN B N 1
ATOM 4147 C CA . ASN B 1 240 ? 20.109 -24.609 6.609 1 83.81 240 ASN B CA 1
ATOM 4148 C C . ASN B 1 240 ? 18.906 -23.703 6.855 1 83.81 240 ASN B C 1
ATOM 4150 O O . ASN B 1 240 ? 17.953 -24.094 7.539 1 83.81 240 ASN B O 1
ATOM 4154 N N . ILE B 1 241 ? 19 -22.547 6.422 1 78.12 241 ILE B N 1
ATOM 4155 C CA . ILE B 1 241 ? 17.891 -21.609 6.547 1 78.12 241 ILE B CA 1
ATOM 4156 C C . ILE B 1 241 ? 16.969 -21.75 5.336 1 78.12 241 ILE B C 1
ATOM 4158 O O . ILE B 1 241 ? 15.742 -21.688 5.473 1 78.12 241 ILE B O 1
ATOM 4162 N N . ILE B 1 242 ? 17.609 -21.891 4.195 1 79.25 242 ILE B N 1
ATOM 4163 C CA . ILE B 1 242 ? 16.859 -22.109 2.965 1 79.25 242 ILE B CA 1
ATOM 4164 C C . ILE B 1 242 ? 17.469 -23.281 2.189 1 79.25 242 ILE B C 1
ATOM 4166 O O . ILE B 1 242 ? 18.562 -23.734 2.514 1 79.25 242 ILE B O 1
ATOM 4170 N N . GLU B 1 243 ? 16.703 -23.812 1.275 1 76.81 243 GLU B N 1
ATOM 4171 C CA . GLU B 1 243 ? 17.156 -24.797 0.295 1 76.81 243 GLU B CA 1
ATOM 4172 C C . GLU B 1 243 ? 16.781 -24.375 -1.123 1 76.81 243 GLU B C 1
ATOM 4174 O O . GLU B 1 243 ? 15.656 -23.938 -1.37 1 76.81 243 GLU B O 1
ATOM 4179 N N . VAL B 1 244 ? 17.797 -24.359 -1.91 1 73.38 244 VAL B N 1
ATOM 4180 C CA . VAL B 1 244 ? 17.547 -24.031 -3.311 1 73.38 244 VAL B CA 1
ATOM 4181 C C . VAL B 1 244 ? 17.594 -25.312 -4.152 1 73.38 244 VAL B C 1
ATOM 4183 O O . VAL B 1 244 ? 18.625 -26 -4.195 1 73.38 244 VAL B O 1
ATOM 4186 N N . LYS B 1 245 ? 16.422 -25.688 -4.703 1 69.12 245 LYS B N 1
ATOM 4187 C CA . LYS B 1 245 ? 16.312 -26.859 -5.555 1 69.12 245 LYS B CA 1
ATOM 4188 C C . LYS B 1 245 ? 15.477 -26.562 -6.805 1 69.12 245 LYS B C 1
ATOM 4190 O O . LYS B 1 245 ? 14.391 -26 -6.711 1 69.12 245 LYS B O 1
ATOM 4195 N N . TYR B 1 246 ? 15.961 -26.969 -7.902 1 59.22 246 TYR B N 1
ATOM 4196 C CA . TYR B 1 246 ? 15.25 -26.844 -9.172 1 59.22 246 TYR B CA 1
ATOM 4197 C C . TYR B 1 246 ? 14.695 -25.438 -9.352 1 59.22 246 TYR B C 1
ATOM 4199 O O . TYR B 1 246 ? 13.516 -25.266 -9.656 1 59.22 246 TYR B O 1
ATOM 4207 N N . ASN B 1 247 ? 15.414 -24.359 -9.094 1 57.12 247 ASN B N 1
ATOM 4208 C CA . ASN B 1 247 ? 15.062 -22.953 -9.281 1 57.12 247 ASN B CA 1
ATOM 4209 C C . ASN B 1 247 ? 13.961 -22.531 -8.32 1 57.12 247 ASN B C 1
ATOM 4211 O O . ASN B 1 247 ? 13.141 -21.672 -8.656 1 57.12 247 ASN B O 1
ATOM 4215 N N . GLN B 1 248 ? 13.82 -23.312 -7.305 1 61.5 248 GLN B N 1
ATOM 4216 C CA . GLN B 1 248 ? 12.875 -22.969 -6.246 1 61.5 248 GLN B CA 1
ATOM 4217 C C . GLN B 1 248 ? 13.594 -22.766 -4.914 1 61.5 248 GLN B C 1
ATOM 4219 O O . GLN B 1 248 ? 14.586 -23.438 -4.629 1 61.5 248 GLN B O 1
ATOM 4224 N N . ILE B 1 249 ? 13.078 -21.844 -4.176 1 66 249 ILE B N 1
ATOM 4225 C CA . ILE B 1 249 ? 13.641 -21.578 -2.859 1 66 249 ILE B CA 1
ATOM 4226 C C . ILE B 1 249 ? 12.688 -22.062 -1.776 1 66 249 ILE B C 1
ATOM 4228 O O . ILE B 1 249 ? 11.5 -21.734 -1.783 1 66 249 ILE B O 1
ATOM 4232 N N . PHE B 1 250 ? 13.203 -22.953 -0.979 1 66 250 PHE B N 1
ATOM 4233 C CA . PHE B 1 250 ? 12.469 -23.453 0.173 1 66 250 PHE B CA 1
ATOM 4234 C C . PHE B 1 250 ? 12.984 -22.844 1.464 1 66 250 PHE B C 1
ATOM 4236 O O . PHE B 1 250 ? 14.188 -22.828 1.719 1 66 250 PHE B O 1
ATOM 4243 N N . ILE B 1 251 ? 12.055 -22.266 2.193 1 68.75 251 ILE B N 1
ATOM 4244 C CA . ILE B 1 251 ? 12.453 -21.734 3.488 1 68.75 251 ILE B CA 1
ATOM 4245 C C . ILE B 1 251 ? 12.375 -22.828 4.547 1 68.75 251 ILE B C 1
ATOM 4247 O O . ILE B 1 251 ? 11.297 -23.375 4.809 1 68.75 251 ILE B O 1
ATOM 4251 N N . LEU B 1 252 ? 13.477 -23.172 5.094 1 68.75 252 LEU B N 1
ATOM 4252 C CA . LEU B 1 252 ? 13.578 -24.266 6.059 1 68.75 252 LEU B CA 1
ATOM 4253 C C . LEU B 1 252 ? 13.414 -23.75 7.484 1 68.75 252 LEU B C 1
ATOM 4255 O O . LEU B 1 252 ? 12.891 -24.453 8.352 1 68.75 252 LEU B O 1
ATOM 4259 N N . ASP B 1 253 ? 13.891 -22.641 7.723 1 72.06 253 ASP B N 1
ATOM 4260 C CA . ASP B 1 253 ? 13.836 -22.031 9.047 1 72.06 253 ASP B CA 1
ATOM 4261 C C . ASP B 1 253 ? 13.414 -20.562 8.961 1 72.06 253 ASP B C 1
ATOM 4263 O O . ASP B 1 253 ? 14.25 -19.672 8.844 1 72.06 253 ASP B O 1
ATOM 4267 N N . PHE B 1 254 ? 12.203 -20.328 9.102 1 70.19 254 PHE B N 1
ATOM 4268 C CA . PHE B 1 254 ? 11.648 -18.984 8.922 1 70.19 254 PHE B CA 1
ATOM 4269 C C . PHE B 1 254 ? 12.086 -18.062 10.039 1 70.19 254 PHE B C 1
ATOM 4271 O O . PHE B 1 254 ? 12.305 -16.859 9.812 1 70.19 254 PHE B O 1
ATOM 4278 N N . GLU B 1 255 ? 12.172 -18.594 11.188 1 67.5 255 GLU B N 1
ATOM 4279 C CA . GLU B 1 255 ? 12.578 -17.766 12.328 1 67.5 255 GLU B CA 1
ATOM 4280 C C . GLU B 1 255 ? 13.977 -17.203 12.125 1 67.5 255 GLU B C 1
ATOM 4282 O O . GLU B 1 255 ? 14.203 -16.016 12.328 1 67.5 255 GLU B O 1
ATOM 4287 N N . LYS B 1 256 ? 14.875 -18.094 11.789 1 72.81 256 LYS B N 1
ATOM 4288 C CA . LYS B 1 256 ? 16.25 -17.656 11.539 1 72.81 256 LYS B CA 1
ATOM 4289 C C . LYS B 1 256 ? 16.297 -16.656 10.383 1 72.81 256 LYS B C 1
ATOM 4291 O O . LYS B 1 256 ? 17.047 -15.68 10.438 1 72.81 256 LYS B O 1
ATOM 4296 N N . LEU B 1 257 ? 15.5 -16.938 9.344 1 73.19 257 LEU B N 1
ATOM 4297 C CA . LEU B 1 257 ? 15.438 -16.031 8.203 1 73.19 257 LEU B CA 1
ATOM 4298 C C . LEU B 1 257 ? 14.922 -14.664 8.625 1 73.19 257 LEU B C 1
ATOM 4300 O O . LEU B 1 257 ? 15.461 -13.633 8.219 1 73.19 257 LEU B O 1
ATOM 4304 N N . SER B 1 258 ? 13.945 -14.633 9.398 1 66.56 258 SER B N 1
ATOM 4305 C CA . SER B 1 258 ? 13.359 -13.391 9.898 1 66.56 258 SER B CA 1
ATOM 4306 C C . SER B 1 258 ? 14.352 -12.617 10.758 1 66.56 258 SER B C 1
ATOM 4308 O O . SER B 1 258 ? 14.359 -11.383 10.734 1 66.56 258 SER B O 1
ATOM 4310 N N . ASP B 1 259 ? 15.172 -13.383 11.492 1 69.12 259 ASP B N 1
ATOM 4311 C CA . ASP B 1 259 ? 16.203 -12.75 12.305 1 69.12 259 ASP B CA 1
ATOM 4312 C C . ASP B 1 259 ? 17.219 -12 11.438 1 69.12 259 ASP B C 1
ATOM 4314 O O . ASP B 1 259 ? 17.578 -10.867 11.742 1 69.12 259 ASP B O 1
ATOM 4318 N N . ILE B 1 260 ? 17.609 -12.734 10.453 1 67.75 260 ILE B N 1
ATOM 4319 C CA . ILE B 1 260 ? 18.562 -12.125 9.531 1 67.75 260 ILE B CA 1
ATOM 4320 C C . ILE B 1 260 ? 17.938 -10.898 8.875 1 67.75 260 ILE B C 1
ATOM 4322 O O . ILE B 1 260 ? 18.609 -9.891 8.656 1 67.75 260 ILE B O 1
ATOM 4326 N N . ALA B 1 261 ? 16.734 -11.102 8.539 1 61.88 261 ALA B N 1
ATOM 4327 C CA . ALA B 1 261 ? 15.992 -10.016 7.887 1 61.88 261 ALA B CA 1
ATOM 4328 C C . ALA B 1 261 ? 15.742 -8.867 8.852 1 61.88 261 ALA B C 1
ATOM 4330 O O . ALA B 1 261 ? 15.414 -7.754 8.438 1 61.88 261 ALA B O 1
ATOM 4331 N N . GLN B 1 262 ? 16.156 -9.109 10.195 1 54.31 262 GLN B N 1
ATOM 4332 C CA . GLN B 1 262 ? 15.938 -8.109 11.242 1 54.31 262 GLN B CA 1
ATOM 4333 C C . GLN B 1 262 ? 14.484 -7.633 11.258 1 54.31 262 GLN B C 1
ATOM 4335 O O . GLN B 1 262 ? 14.227 -6.438 11.398 1 54.31 262 GLN B O 1
ATOM 4340 N N . THR B 1 263 ? 13.727 -8.453 10.68 1 47.03 263 THR B N 1
ATOM 4341 C CA . THR B 1 263 ? 12.312 -8.094 10.68 1 47.03 263 THR B CA 1
ATOM 4342 C C . THR B 1 263 ? 11.68 -8.375 12.039 1 47.03 263 THR B C 1
ATOM 4344 O O . THR B 1 263 ? 10.477 -8.188 12.219 1 47.03 263 THR B O 1
ATOM 4347 N N . HIS B 1 264 ? 12.453 -9.023 12.977 1 44.19 264 HIS B N 1
ATOM 4348 C CA . HIS B 1 264 ? 11.883 -9.289 14.289 1 44.19 264 HIS B CA 1
ATOM 4349 C C . HIS B 1 264 ? 11.195 -8.055 14.859 1 44.19 264 HIS B C 1
ATOM 4351 O O . HIS B 1 264 ? 10.422 -8.156 15.812 1 44.19 264 HIS B O 1
ATOM 4357 N N . GLN B 1 265 ? 11.766 -7.078 14.484 1 41.28 265 GLN B N 1
ATOM 4358 C CA . GLN B 1 265 ? 11.148 -5.914 15.109 1 41.28 265 GLN B CA 1
ATOM 4359 C C . GLN B 1 265 ? 9.688 -5.777 14.688 1 41.28 265 GLN B C 1
ATOM 4361 O O . GLN B 1 265 ? 8.906 -5.078 15.344 1 41.28 265 GLN B O 1
ATOM 4366 N N . PHE B 1 266 ? 9.398 -6.234 13.539 1 34.75 266 PHE B N 1
ATOM 4367 C CA . PHE B 1 266 ? 7.996 -6.105 13.148 1 34.75 266 PHE B CA 1
ATOM 4368 C C . PHE B 1 266 ? 7.23 -7.391 13.438 1 34.75 266 PHE B C 1
ATOM 4370 O O . PHE B 1 266 ? 7.457 -8.414 12.781 1 34.75 266 PHE B O 1
ATOM 4377 N N . ASN B 1 267 ? 7.172 -7.805 14.578 1 32.53 267 ASN B N 1
ATOM 4378 C CA . ASN B 1 267 ? 6.445 -8.992 15.008 1 32.53 267 ASN B CA 1
ATOM 4379 C C . ASN B 1 267 ? 5.086 -9.102 14.32 1 32.53 267 ASN B C 1
ATOM 4381 O O . ASN B 1 267 ? 4.086 -8.609 14.844 1 32.53 267 ASN B O 1
ATOM 4385 N N . SER B 1 268 ? 4.973 -8.719 13.141 1 30.94 268 SER B N 1
ATOM 4386 C CA . SER B 1 268 ? 3.643 -8.938 12.586 1 30.94 268 SER B CA 1
ATOM 4387 C C . SER B 1 268 ? 3.248 -10.406 12.664 1 30.94 268 SER B C 1
ATOM 4389 O O . SER B 1 268 ? 3.951 -11.273 12.133 1 30.94 268 SER B O 1
ATOM 4391 N N . THR B 1 269 ? 2.904 -10.836 13.844 1 28.72 269 THR B N 1
ATOM 4392 C CA . THR B 1 269 ? 2.131 -12.07 13.852 1 28.72 269 THR B CA 1
ATOM 4393 C C . THR B 1 269 ? 1.028 -12.031 12.797 1 28.72 269 THR B C 1
ATOM 4395 O O . THR B 1 269 ? -0.023 -11.422 13.016 1 28.72 269 THR B O 1
ATOM 4398 N N . THR B 1 270 ? 1.258 -11.523 11.711 1 27.64 270 THR B N 1
ATOM 4399 C CA . THR B 1 270 ? 0.15 -11.625 10.766 1 27.64 270 THR B CA 1
ATOM 4400 C C . THR B 1 270 ? -0.309 -13.07 10.625 1 27.64 270 THR B C 1
ATOM 4402 O O . THR B 1 270 ? 0.265 -13.836 9.852 1 27.64 270 THR B O 1
ATOM 4405 N N . LYS B 1 271 ? -0.593 -13.703 11.695 1 27.52 271 LYS B N 1
ATOM 4406 C CA . LYS B 1 271 ? -1.326 -14.953 11.531 1 27.52 271 LYS B CA 1
ATOM 4407 C C . LYS B 1 271 ? -2.441 -14.812 10.5 1 27.52 271 LYS B C 1
ATOM 4409 O O . LYS B 1 271 ? -2.895 -13.703 10.219 1 27.52 271 LYS B O 1
ATOM 4414 N N . PHE B 1 272 ? -3.4 -16.031 10.266 1 25.83 272 PHE B N 1
ATOM 4415 C CA . PHE B 1 272 ? -4.41 -16.453 9.305 1 25.83 272 PHE B CA 1
ATOM 4416 C C . PHE B 1 272 ? -5.598 -15.5 9.305 1 25.83 272 PHE B C 1
ATOM 4418 O O . PHE B 1 272 ? -6.215 -15.273 10.352 1 25.83 272 PHE B O 1
ATOM 4425 N N . LEU B 1 273 ? -5.523 -14.281 8.867 1 22.14 273 LEU B N 1
ATOM 4426 C CA . LEU B 1 273 ? -6.863 -13.836 8.492 1 22.14 273 LEU B CA 1
ATOM 4427 C C . LEU B 1 273 ? -7.555 -14.867 7.609 1 22.14 273 LEU B C 1
ATOM 4429 O O . LEU B 1 273 ? -6.926 -15.453 6.723 1 22.14 273 LEU B O 1
#

Sequence (546 aa):
MKASSIIEFRNPISKYQNDFDGGQSSDHQIITNEFIHKSIRILENYQVIQSLSNTEKSTLIQHLKIRKYYHNQTIYNQNDPCTDINILLEGALKLGWSTSQGKYHTDIFVPSGTLINIVPIVTGQPLLHDHIAQGRTVIANLPGQLFMDVIRNNADALFMVLKLICVRTQLNREQNFIYSTETLQTRLAKKLVFLVDYHSYQDKDKILLNLKLSQENLAELLQTSRQSINKELAALSNQNIIEVKYNQIFILDFEKLSDIAQTHQFNSTTKFLMKASSIIEFRNPISKYQNDFDGGQSSDHQIITNEFIHKSIRILENYQVIQSLSNTEKSTLIQHLKIRKYYHNQTIYNQNDPCTDINILLEGALKLGWSTSQGKYHTDIFVPSGTLINIVPIVTGQPLLHDHIAQGRTVIANLPGQLFMDVIRNNADALFMVLKLICVRTQLNREQNFIYSTETLQTRLAKKLVFLVDYHSYQDKDKILLNLKLSQENLAELLQTSRQSINKELAALSNQNIIEVKYNQIFILDFEKLSDIAQTHQFNSTTKFL

Radius of gyration: 25.95 Å; Cα contacts (8 Å, |Δi|>4): 904; chains: 2; bounding box: 61×102×73 Å

Nearest PDB structures (foldseek):
  4cyd-assembly2_C  TM=8.279E-01  e=1.298E-15  Corynebacterium glutamicum
  3h3u-assembly1_A  TM=7.760E-01  e=2.094E-14  Mycobacterium tuberculosis H37Rv
  3i54-assembly1_A  TM=8.220E-01  e=1.051E-13  Mycobacterium tuberculosis
  3i54-assembly2_C  TM=8.173E-01  e=1.551E-13  Mycobacterium tuberculosis
  3d0s-assembly1_B  TM=7.373E-01  e=4.877E-12  Mycobacterium tuberculosis

Solvent-accessible surface area (backbone atoms only — not comparable to full-atom values): 29763 Å² total; per-residue (Å²): 131,80,81,76,80,77,83,78,83,76,77,79,72,77,71,81,73,72,81,76,72,84,94,62,69,66,62,56,52,52,55,50,46,53,52,48,52,50,49,49,59,43,44,58,64,35,47,32,52,62,54,44,52,71,68,55,49,49,54,53,60,73,54,52,42,80,48,76,44,49,59,68,36,73,75,42,51,56,53,34,77,53,61,47,27,37,34,28,69,35,42,28,33,40,31,22,44,74,44,95,86,71,44,77,45,48,72,48,74,45,47,45,62,33,78,46,51,57,48,33,44,68,58,67,30,49,33,83,34,24,34,24,23,39,46,66,18,32,36,38,33,32,52,29,66,60,54,49,53,57,30,61,75,29,47,65,17,39,48,34,47,38,39,50,54,32,45,44,50,51,45,53,55,62,51,64,71,41,62,89,80,52,55,69,57,33,38,51,31,34,52,52,52,39,51,32,67,66,51,49,68,74,53,88,83,70,62,59,39,73,39,76,47,38,61,60,52,50,10,48,54,67,73,51,51,50,69,60,43,52,52,44,50,47,54,38,32,75,66,55,28,32,43,79,54,93,55,22,41,34,50,68,29,61,67,62,37,36,52,59,27,57,39,62,70,59,68,60,76,71,66,91,95,132,80,81,76,80,75,82,75,84,74,76,77,72,76,70,80,72,71,80,76,72,88,94,63,68,65,62,55,53,50,53,50,46,52,50,49,51,51,50,50,57,43,45,60,64,35,49,31,52,63,54,44,51,72,69,56,48,47,54,53,60,72,53,53,43,81,49,77,43,50,59,70,35,72,74,43,51,55,54,36,77,53,60,46,27,38,34,28,68,35,42,28,33,39,30,22,44,73,46,94,86,70,45,76,46,47,72,48,74,46,44,45,63,34,77,43,50,57,48,33,44,69,57,66,32,48,33,84,34,24,34,26,23,39,46,66,19,33,36,38,33,31,53,28,67,59,54,49,57,57,30,63,76,30,47,64,17,39,48,36,47,38,40,52,52,32,44,45,50,52,45,53,57,62,52,64,71,41,65,86,80,55,54,68,58,32,40,50,32,34,52,52,50,38,52,32,69,67,55,52,63,75,54,89,82,64,59,62,40,72,38,78,50,38,64,61,51,50,11,48,55,66,73,51,49,50,68,58,41,51,51,43,50,48,53,37,33,74,66,55,28,31,43,81,52,94,53,21,40,34,51,68,29,63,68,63,38,35,51,58,26,58,40,61,72,59,66,62,75,72,65,88,97

pLDDT: mean 70.05, std 22.51, range [21.33, 97.19]

InterPro domains:
  IPR000595 Cyclic nucleotide-binding domain [PF00027] (67-154)
  IPR000595 Cyclic nucleotide-binding domain [PS50042] (48-95)
  IPR000595 Cyclic nucleotide-binding domain [cd00038] (50-162)
  IPR012318 Crp-type HTH domain [PF13545] (187-259)
  IPR012318 Crp-type HTH domain [PS51063] (182-255)
  IPR012318 Crp-type HTH domain [SM00419] (205-253)
  IPR014710 RmlC-like jelly roll fold [G3DSA:2.60.120.10] (41-173)
  IPR018490 Cyclic nucleotide-binding domain superfamily [SSF51206] (37-172)
  IPR036388 Winged helix-like DNA-binding domain superfamily [G3DSA:1.10.10.10] (184-268)
  IPR036390 Winged helix DNA-binding domain superfamily [SSF46785] (185-263)
  IPR050397 Global Transcriptional Regulators in Environmental Response [PTHR24567] (35-262)

Organism: Acinetobacter pittii (strain PHEA-2) (NCBI:txid871585)

Foldseek 3Di:
DDPPPPPDPDPPPPDPPDDPPDPCPPVVVVVVVVLLVLQLVLLCLAQLLVQADPVLNVLQSVQKDKDKDAAFAWPDAAQAFDFWWKAWRAAKKFWWHADPVRDIATADIAGHSDIDDLVCLVVRGTHHTTITTHHTTMMIITGSVSVCVSSVVGVSSVVSVVVLVVQLVVLVVQLVVPADDDDPLLNLLSNVLSNLSNHVSPDDDFSFPQPLAALVNSCSNNVHDSVVSVVSLVVCVVVVQWDQDPSTITGRNNPVSCVSNVVVVVPCPVDRD/DDPPPPPDPDPPPPPPPPDCPDPPPPVVVVVVVVLLVLQLVLLCLAQLLVQADPVLNVLQSVQKDKDKDAAFAWDDAAQAFDFWWKAWRQAKKFWWHADPVRDIATADIGGHSDIDDLVCLVVRGTHHTTITTHHITMMIITGSVSVCVSSVVGVSSVVSVVVLVVQLVVLVVQLVVPQDDDDPLLNLLSNVLSNLSNRQPCPDPFSFPQPLAALVNSCSNNVHDSVVSVVSLVVCVVVVQWDQDPSTIGGRNNVVSCVSNVVVVVPCPVDRD